Protein AF-A0A094A342-F1 (afdb_monomer)

Foldseek 3Di:
DVVVVVVVVVVVVVCVVCVVCVVVPPDLDPPDDDDPDDDDPDDDPDDDDDDDDDDDDDDDDDDDDDPDPVVLVVLLVVLQVLLSVLVSLQCVVLAPPPPDDDLPPPPPDPPPPDDRPPCNLVSLCCQVPVCVPRVSHPDHDDPLVVLLVRLLVCCVVPLLVQLVVLLPDDDLVSSLVSNLSSLVSSVCVSVVSVVVSQVSQVVVVHGDDPCSSVVNQLSQLVSCQVRHDVSNVVSLLVLLLVLLLLLLQQFDQDVNDTDTHDPVSNVVSLVVLLVSLLSCLSSNNNDDSSVVSNVVSLLVSLLSNLCSPCQPPQAPDDPPDPVVVVVVVVVVVVVVPPDDDDDDDDDDDDPPQPDFPAPDRAFPVLSVQLVSLVPRSVVSVQSSCVSNVHDDDDPVVSNVSSLSSLQSLLVSLLLCVLVLLLPPPRRLSSLSSNLRNCRDPVSLVVSLVSVLVCCVVPPLDPPHDLLSLLSSLLSLLVSVCSNPLQCLSVVSNCVVSLVSLLVDPCNLLQLLQLLLDDPPPDDDDPDPDDPPHNVVNVVVLVVCLLPDDDPPPVPPPVPPVDDDRDPSDDPPGDRDNGDPPVCVSQVSNDDPVVSVVSNCVVVVVVVVVDPDDCPSVVVVVVSVPDDD

Structure (mmCIF, N/CA/C/O backbone):
data_AF-A0A094A342-F1
#
_entry.id   AF-A0A094A342-F1
#
loop_
_atom_site.group_PDB
_atom_site.id
_atom_site.type_symbol
_atom_site.label_atom_id
_atom_site.label_alt_id
_atom_site.label_comp_id
_atom_site.label_asym_id
_atom_site.label_entity_id
_atom_site.label_seq_id
_atom_site.pdbx_PDB_ins_code
_atom_site.Cartn_x
_atom_site.Cartn_y
_atom_site.Cartn_z
_atom_site.occupancy
_atom_site.B_iso_or_equiv
_atom_site.auth_seq_id
_atom_site.auth_comp_id
_atom_site.auth_asym_id
_atom_site.auth_atom_id
_atom_site.pdbx_PDB_model_num
ATOM 1 N N . MET A 1 1 ? 14.352 -15.519 32.636 1.00 35.66 1 MET A N 1
ATOM 2 C CA . MET A 1 1 ? 14.461 -15.028 34.035 1.00 35.66 1 MET A CA 1
ATOM 3 C C . MET A 1 1 ? 14.357 -13.500 34.188 1.00 35.66 1 MET A C 1
ATOM 5 O O . MET A 1 1 ? 13.995 -13.058 35.268 1.00 35.66 1 MET A O 1
ATOM 9 N N . ALA A 1 2 ? 14.570 -12.682 33.144 1.00 31.61 2 ALA A N 1
ATOM 10 C CA . ALA A 1 2 ? 14.474 -11.214 33.239 1.00 31.61 2 ALA A CA 1
ATOM 11 C C . ALA A 1 2 ? 13.034 -10.639 33.323 1.00 31.61 2 ALA A C 1
ATOM 13 O O . ALA A 1 2 ? 12.825 -9.613 33.964 1.00 31.61 2 ALA A O 1
ATOM 14 N N . GLN A 1 3 ? 12.018 -11.310 32.759 1.00 33.44 3 GLN A N 1
ATOM 15 C CA . GLN A 1 3 ? 10.618 -10.834 32.783 1.00 33.44 3 GLN A CA 1
ATOM 16 C C . GLN A 1 3 ? 9.936 -10.918 34.164 1.00 33.44 3 GLN A C 1
ATOM 18 O O . GLN A 1 3 ? 9.044 -10.124 34.460 1.00 33.44 3 GLN A O 1
ATOM 23 N N . VAL A 1 4 ? 10.376 -11.827 35.043 1.00 37.41 4 VAL A N 1
ATOM 24 C CA . VAL A 1 4 ? 9.821 -11.967 36.406 1.00 37.41 4 VAL A CA 1
ATOM 25 C C . VAL A 1 4 ? 10.232 -10.779 37.288 1.00 37.41 4 VAL A C 1
ATOM 27 O O . VAL A 1 4 ? 9.438 -10.296 38.094 1.00 37.41 4 VAL A O 1
ATOM 30 N N . GLY A 1 5 ? 11.438 -10.240 37.072 1.00 33.25 5 GLY A N 1
ATOM 31 C CA . GLY A 1 5 ? 11.944 -9.072 37.796 1.00 33.25 5 GLY A CA 1
ATOM 32 C C . GLY A 1 5 ? 11.208 -7.774 37.454 1.00 33.25 5 GLY A C 1
ATOM 33 O O . GLY A 1 5 ? 10.986 -6.953 38.339 1.00 33.25 5 GLY A O 1
ATOM 34 N N . VAL A 1 6 ? 10.761 -7.601 36.204 1.00 43.88 6 VAL A N 1
ATOM 35 C CA . VAL A 1 6 ? 10.024 -6.396 35.772 1.00 43.88 6 VAL A CA 1
ATOM 36 C C . VAL A 1 6 ? 8.615 -6.362 36.373 1.00 43.88 6 VAL A C 1
ATOM 38 O O . VAL A 1 6 ? 8.212 -5.325 36.896 1.00 43.88 6 VAL A O 1
ATOM 41 N N . LYS A 1 7 ? 7.908 -7.502 36.412 1.00 44.38 7 LYS A N 1
ATOM 42 C CA . LYS A 1 7 ? 6.585 -7.614 37.058 1.00 44.38 7 LYS A CA 1
ATOM 43 C C . LYS A 1 7 ? 6.656 -7.420 38.578 1.00 44.38 7 LYS A C 1
ATOM 45 O O . LYS A 1 7 ? 5.784 -6.776 39.158 1.00 44.38 7 LYS A O 1
ATOM 50 N N . ALA A 1 8 ? 7.712 -7.920 39.227 1.00 40.28 8 ALA A N 1
ATOM 51 C CA . ALA A 1 8 ? 7.942 -7.705 40.658 1.00 40.28 8 ALA A CA 1
ATOM 52 C C . ALA A 1 8 ? 8.258 -6.236 40.978 1.00 40.28 8 ALA A C 1
ATOM 54 O O . ALA A 1 8 ? 7.750 -5.694 41.958 1.00 40.28 8 ALA A O 1
ATOM 55 N N . ARG A 1 9 ? 9.035 -5.567 40.117 1.00 39.66 9 ARG A N 1
ATOM 56 C CA . ARG A 1 9 ? 9.380 -4.150 40.269 1.00 39.66 9 ARG A CA 1
ATOM 57 C C . ARG A 1 9 ? 8.189 -3.235 39.981 1.00 39.66 9 ARG A C 1
ATOM 59 O O . ARG A 1 9 ? 7.995 -2.278 40.714 1.00 39.66 9 ARG A O 1
ATOM 66 N N . GLN A 1 10 ? 7.344 -3.560 38.999 1.00 47.00 10 GLN A N 1
ATOM 67 C CA . GLN A 1 10 ? 6.067 -2.868 38.776 1.00 47.00 10 GLN A CA 1
ATOM 68 C C . GLN A 1 10 ? 5.105 -3.060 39.955 1.00 47.00 10 GLN A C 1
ATOM 70 O O . GLN A 1 10 ? 4.522 -2.079 40.399 1.00 47.00 10 GLN A O 1
ATOM 75 N N . ARG A 1 11 ? 5.007 -4.267 40.536 1.00 44.38 11 ARG A N 1
ATOM 76 C CA . ARG A 1 11 ? 4.251 -4.506 41.783 1.00 44.38 11 ARG A CA 1
ATOM 77 C C . ARG A 1 11 ? 4.815 -3.739 42.981 1.00 44.38 11 ARG A C 1
ATOM 79 O O . ARG A 1 11 ? 4.041 -3.219 43.770 1.00 44.38 11 ARG A O 1
ATOM 86 N N . GLN A 1 12 ? 6.136 -3.625 43.118 1.00 44.34 12 GLN A N 1
ATOM 87 C CA . GLN A 1 12 ? 6.757 -2.845 44.197 1.00 44.34 12 GLN A CA 1
ATOM 88 C C . GLN A 1 12 ? 6.586 -1.337 44.016 1.00 44.34 12 GLN A C 1
ATOM 90 O O . GLN A 1 12 ? 6.333 -0.644 44.994 1.00 44.34 12 GLN A O 1
ATOM 95 N N . VAL A 1 13 ? 6.693 -0.824 42.789 1.00 46.38 13 VAL A N 1
ATOM 96 C CA . VAL A 1 13 ? 6.430 0.592 42.488 1.00 46.38 13 VAL A CA 1
ATOM 97 C C . VAL A 1 13 ? 4.943 0.904 42.682 1.00 46.38 13 VAL A C 1
ATOM 99 O O . VAL A 1 13 ? 4.615 1.928 43.268 1.00 46.38 13 VAL A O 1
ATOM 102 N N . PHE A 1 14 ? 4.049 -0.010 42.294 1.00 45.31 14 PHE A N 1
ATOM 103 C CA . PHE A 1 14 ? 2.616 0.077 42.575 1.00 45.31 14 PHE A CA 1
ATOM 104 C C . PHE A 1 14 ? 2.355 0.112 44.090 1.00 45.31 14 PHE A C 1
ATOM 106 O O . PHE A 1 14 ? 1.786 1.074 44.595 1.00 45.31 14 PHE A O 1
ATOM 113 N N . ASN A 1 15 ? 2.877 -0.846 44.856 1.00 39.66 15 ASN A N 1
ATOM 114 C CA . ASN A 1 15 ? 2.709 -0.856 46.312 1.00 39.66 15 ASN A CA 1
ATOM 115 C C . ASN A 1 15 ? 3.340 0.381 46.979 1.00 39.66 15 ASN A C 1
ATOM 117 O O . ASN A 1 15 ? 2.750 0.940 47.889 1.00 39.66 15 ASN A O 1
ATOM 121 N N . SER A 1 16 ? 4.466 0.893 46.474 1.00 46.84 16 SER A N 1
ATOM 122 C CA . SER A 1 16 ? 5.125 2.104 46.988 1.00 46.84 16 SER A CA 1
ATOM 123 C C . SER A 1 16 ? 4.341 3.397 46.740 1.00 46.84 16 SER A C 1
ATOM 125 O O . SER A 1 16 ? 4.474 4.336 47.528 1.00 46.84 16 SER A O 1
ATOM 127 N N . VAL A 1 17 ? 3.584 3.486 45.645 1.00 43.41 17 VAL A N 1
ATOM 128 C CA . VAL A 1 17 ? 2.759 4.662 45.320 1.00 43.41 17 VAL A CA 1
ATOM 129 C C . VAL A 1 17 ? 1.389 4.566 46.001 1.00 43.41 17 VAL A C 1
ATOM 131 O O . VAL A 1 17 ? 0.841 5.593 46.394 1.00 43.41 17 VAL A O 1
ATOM 134 N N . PHE A 1 18 ? 0.870 3.350 46.218 1.00 43.84 18 PHE A N 1
ATOM 135 C CA . PHE A 1 18 ? -0.488 3.114 46.718 1.00 43.84 18 PHE A CA 1
ATOM 136 C C . PHE A 1 18 ? -0.589 2.669 48.193 1.00 43.84 18 PHE A C 1
ATOM 138 O O . PHE A 1 18 ? -1.663 2.818 48.768 1.00 43.84 18 PHE A O 1
ATOM 145 N N . GLU A 1 19 ? 0.481 2.238 48.881 1.00 37.38 19 GLU A N 1
ATOM 146 C CA . GLU A 1 19 ? 0.427 1.952 50.337 1.00 37.38 19 GLU A CA 1
ATOM 147 C C . GLU A 1 19 ? 0.144 3.205 51.170 1.00 37.38 19 GLU A C 1
ATOM 149 O O . GLU A 1 19 ? -0.502 3.120 52.212 1.00 37.38 19 GLU A O 1
ATOM 154 N N . LYS A 1 20 ? 0.541 4.394 50.696 1.00 31.67 20 LYS A N 1
ATOM 155 C CA . LYS A 1 20 ? 0.174 5.653 51.365 1.00 31.67 20 LYS A CA 1
ATOM 156 C C . LYS A 1 20 ? -1.307 6.020 51.206 1.00 31.67 20 LYS A C 1
ATOM 158 O O . LYS A 1 20 ? -1.786 6.835 51.985 1.00 31.67 20 LYS A O 1
ATOM 163 N N . TYR A 1 21 ? -2.022 5.389 50.271 1.00 34.44 21 TYR A N 1
ATOM 164 C CA . TYR A 1 21 ? -3.467 5.551 50.064 1.00 34.44 21 TYR A CA 1
ATOM 165 C C . TYR A 1 21 ? -4.288 4.346 50.548 1.00 34.44 21 TYR A C 1
ATOM 167 O O . TYR A 1 21 ? -5.497 4.463 50.719 1.00 34.44 21 TYR A O 1
ATOM 175 N N . ALA A 1 22 ? -3.652 3.208 50.849 1.00 30.14 22 ALA A N 1
ATOM 176 C CA . ALA A 1 22 ? -4.314 2.052 51.456 1.00 30.14 22 ALA A CA 1
ATOM 177 C C . ALA A 1 22 ? -4.848 2.351 52.872 1.00 30.14 22 ALA A C 1
ATOM 179 O O . ALA A 1 22 ? -5.797 1.714 53.312 1.00 30.14 22 ALA A O 1
ATOM 180 N N . VAL A 1 23 ? -4.297 3.363 53.556 1.00 31.30 23 VAL A N 1
ATOM 181 C CA . VAL A 1 23 ? -4.794 3.864 54.857 1.00 31.30 23 VAL A CA 1
ATOM 182 C C . VAL A 1 23 ? -5.900 4.928 54.692 1.00 31.30 23 VAL A C 1
ATOM 184 O O . VAL A 1 23 ? -6.504 5.364 55.668 1.00 31.30 23 VAL A O 1
ATOM 187 N N . SER A 1 24 ? -6.209 5.341 53.459 1.00 31.08 24 SER A N 1
ATOM 188 C CA . SER A 1 24 ? -7.290 6.286 53.144 1.00 31.08 24 SER A CA 1
ATOM 189 C C . SER A 1 24 ? -8.323 5.714 52.173 1.00 31.08 24 SER A C 1
ATOM 191 O O . SER A 1 24 ? -9.070 6.472 51.564 1.00 31.08 24 SER A O 1
ATOM 193 N N . VAL A 1 25 ? -8.384 4.390 52.027 1.00 34.50 25 VAL A N 1
ATOM 194 C CA . VAL A 1 25 ? -9.616 3.737 51.587 1.00 34.50 25 VAL A CA 1
ATOM 195 C C . VAL A 1 25 ? -10.590 3.908 52.743 1.00 34.50 25 VAL A C 1
ATOM 197 O O . VAL A 1 25 ? -10.251 3.592 53.883 1.00 34.50 25 VAL A O 1
ATOM 200 N N . SER A 1 26 ? -11.760 4.475 52.472 1.00 39.31 26 SER A N 1
ATOM 201 C CA . SER A 1 26 ? -12.862 4.564 53.421 1.00 39.31 26 SER A CA 1
ATOM 202 C C . SER A 1 26 ? -13.256 3.151 53.862 1.00 39.31 26 SER A C 1
ATOM 204 O O . SER A 1 26 ? -14.105 2.487 53.270 1.00 39.31 26 SER A O 1
ATOM 206 N N . GLU A 1 27 ? -12.591 2.656 54.907 1.00 37.09 27 GLU A N 1
ATOM 207 C CA . GLU A 1 27 ? -13.081 1.540 55.701 1.00 37.09 27 GLU A CA 1
ATOM 208 C C . GLU A 1 27 ? -14.536 1.844 56.102 1.00 37.09 27 GLU A C 1
ATOM 210 O O . GLU A 1 27 ? -14.882 3.006 56.333 1.00 37.09 27 GLU A O 1
ATOM 215 N N . PRO A 1 28 ? -15.411 0.831 56.225 1.00 33.06 28 PRO A N 1
ATOM 216 C CA . PRO A 1 28 ? -16.836 1.010 56.524 1.00 33.06 28 PRO A CA 1
ATOM 217 C C . PRO A 1 28 ? -17.107 1.511 57.956 1.00 33.06 28 PRO A C 1
ATOM 219 O O . PRO A 1 28 ? -18.222 1.396 58.465 1.00 33.06 28 PRO A O 1
ATOM 222 N N . THR A 1 29 ? -16.096 2.056 58.625 1.00 32.38 29 THR A N 1
ATOM 223 C CA . THR A 1 29 ? -16.174 2.558 59.986 1.00 32.38 29 THR A CA 1
ATOM 224 C C . THR A 1 29 ? -16.266 4.082 59.932 1.00 32.38 29 THR A C 1
ATOM 226 O O . THR A 1 29 ? -15.349 4.719 59.406 1.00 32.38 29 THR A O 1
ATOM 229 N N . PRO A 1 30 ? -17.329 4.703 60.476 1.00 33.66 30 PRO A N 1
ATOM 230 C CA . PRO A 1 30 ? -17.403 6.155 60.532 1.00 33.66 30 PRO A CA 1
ATOM 231 C C . PRO A 1 30 ? -16.198 6.666 61.325 1.00 33.66 30 PRO A C 1
ATOM 233 O O . PRO A 1 30 ? -15.872 6.122 62.385 1.00 33.66 30 PRO A O 1
ATOM 236 N N . LYS A 1 31 ? -15.523 7.708 60.826 1.00 35.22 31 LYS A N 1
ATOM 237 C CA . LYS A 1 31 ? -14.519 8.426 61.618 1.00 35.22 31 LYS A CA 1
ATOM 238 C C . LYS A 1 31 ? -15.232 8.996 62.841 1.00 35.22 31 LYS A C 1
ATOM 240 O O . LYS A 1 31 ? -15.957 9.982 62.744 1.00 35.22 31 LYS A O 1
ATOM 245 N N . SER A 1 32 ? -15.066 8.327 63.979 1.00 30.77 32 SER A N 1
ATOM 246 C CA . SER A 1 32 ? -15.631 8.736 65.257 1.00 30.77 32 SER A CA 1
ATOM 247 C C . SER A 1 32 ? -15.307 10.201 65.542 1.00 30.77 32 SER A C 1
ATOM 249 O O . SER A 1 32 ? -14.147 10.615 65.515 1.00 30.77 32 SER A O 1
ATOM 251 N N . THR A 1 33 ? -16.352 10.965 65.856 1.00 34.94 33 THR A N 1
ATOM 252 C CA . THR A 1 33 ? -16.306 12.247 66.571 1.00 34.94 33 THR A CA 1
ATOM 253 C C . THR A 1 33 ? -15.234 12.241 67.672 1.00 34.94 33 THR A C 1
ATOM 255 O O . THR A 1 33 ? -15.059 11.214 68.335 1.00 34.94 33 THR A O 1
ATOM 258 N N . PRO A 1 34 ? -14.531 13.362 67.923 1.00 32.12 34 PRO A N 1
ATOM 259 C CA . PRO A 1 34 ? -13.477 13.401 68.929 1.00 32.12 34 PRO A CA 1
ATOM 260 C C . PRO A 1 34 ? -14.038 13.075 70.323 1.00 32.12 34 PRO A C 1
ATOM 262 O O . PRO A 1 34 ? -15.089 13.576 70.719 1.00 32.12 34 PRO A O 1
ATOM 265 N N . ASN A 1 35 ? -13.315 12.222 71.056 1.00 33.03 35 ASN A N 1
ATOM 266 C CA . ASN A 1 35 ? -13.619 11.768 72.415 1.00 33.03 35 ASN A CA 1
ATOM 267 C C . ASN A 1 35 ? -13.904 12.939 73.376 1.00 33.03 35 ASN A C 1
ATOM 269 O O . ASN A 1 35 ? -12.981 13.537 73.929 1.00 33.03 35 ASN A O 1
ATOM 273 N N . THR A 1 36 ? -15.173 13.191 73.685 1.00 35.44 36 THR A N 1
ATOM 274 C CA . THR A 1 36 ? -15.558 13.717 75.000 1.00 35.44 36 THR A CA 1
ATOM 275 C C . THR A 1 36 ? -15.934 12.526 75.870 1.00 35.44 36 THR A C 1
ATOM 277 O O . THR A 1 36 ? -16.893 11.820 75.567 1.00 35.44 36 THR A O 1
ATOM 280 N N . GLY A 1 37 ? -15.120 12.260 76.894 1.00 36.31 37 GLY A N 1
ATOM 281 C CA . GLY A 1 37 ? -15.169 11.050 77.713 1.00 36.31 37 GLY A CA 1
ATOM 282 C C . GLY A 1 37 ? -16.551 10.705 78.278 1.00 36.31 37 GLY A C 1
ATOM 283 O O . GLY A 1 37 ? -17.340 11.575 78.644 1.00 36.31 37 GLY A O 1
ATOM 284 N N . PHE A 1 38 ? -16.815 9.403 78.367 1.00 36.44 38 PHE A N 1
ATOM 285 C CA . PHE A 1 38 ? -17.999 8.841 79.008 1.00 36.44 38 PHE A CA 1
ATOM 286 C C . PHE A 1 38 ? -18.068 9.247 80.489 1.00 36.44 38 PHE A C 1
ATOM 288 O O . PHE A 1 38 ? -17.087 9.124 81.223 1.00 36.44 38 PHE A O 1
ATOM 295 N N . THR A 1 39 ? -19.241 9.686 80.947 1.00 40.91 39 THR A N 1
ATOM 296 C CA . THR A 1 39 ? -19.553 9.786 82.380 1.00 40.91 39 THR A CA 1
ATOM 297 C C . THR A 1 39 ? -19.992 8.417 82.909 1.00 40.91 39 THR A C 1
ATOM 299 O O . THR A 1 39 ? -20.689 7.667 82.227 1.00 40.91 39 THR A O 1
ATOM 302 N N . ALA A 1 40 ? -19.533 8.063 84.112 1.00 43.34 40 ALA A N 1
ATOM 303 C CA . ALA A 1 40 ? -19.798 6.773 84.750 1.00 43.34 40 ALA A CA 1
ATOM 304 C C . ALA A 1 40 ? -21.274 6.620 85.202 1.00 43.34 40 ALA A C 1
ATOM 306 O O . ALA A 1 40 ? -21.961 7.626 85.403 1.00 43.34 40 ALA A O 1
ATOM 307 N N . PRO A 1 41 ? -21.779 5.383 85.396 1.00 38.56 41 PRO A N 1
ATOM 308 C CA . PRO A 1 41 ? -23.196 5.128 85.660 1.00 38.56 41 PRO A CA 1
ATOM 309 C C . PRO A 1 41 ? -23.645 5.696 87.015 1.00 38.56 41 PRO A C 1
ATOM 311 O O . PRO A 1 41 ? -23.060 5.366 88.045 1.00 38.56 41 PRO A O 1
ATOM 314 N N . GLY A 1 42 ? -24.712 6.506 87.019 1.00 49.06 42 GLY A N 1
ATOM 315 C CA . GLY A 1 42 ? -25.400 6.951 88.243 1.00 49.06 42 GLY A CA 1
ATOM 316 C C . GLY A 1 42 ? -25.512 8.465 88.476 1.00 49.06 42 GLY A C 1
ATOM 317 O O . GLY A 1 42 ? -26.052 8.864 89.504 1.00 49.06 42 GLY A O 1
ATOM 318 N N . GLN A 1 43 ? -25.057 9.322 87.558 1.00 42.84 43 GLN A N 1
ATOM 319 C CA . GLN A 1 43 ? -25.285 10.775 87.636 1.00 42.84 43 GLN A CA 1
ATOM 320 C C . GLN A 1 43 ? -26.441 11.213 86.713 1.00 42.84 43 GLN A C 1
ATOM 322 O O . GLN A 1 43 ? -26.490 10.776 85.562 1.00 42.84 43 GLN A O 1
ATOM 327 N N . PRO A 1 44 ? -27.374 12.069 87.175 1.00 44.66 44 PRO A N 1
ATOM 328 C CA . PRO A 1 44 ? -28.441 12.592 86.331 1.00 44.66 44 PRO A CA 1
ATOM 329 C C . PRO A 1 44 ? -27.906 13.647 85.355 1.00 44.66 44 PRO A C 1
ATOM 331 O O . PRO A 1 44 ? -27.081 14.495 85.696 1.00 44.66 44 PRO A O 1
ATOM 334 N N . PHE A 1 45 ? -28.409 13.594 84.124 1.00 34.47 45 PHE A N 1
ATOM 335 C CA . PHE A 1 45 ? -28.028 14.489 83.039 1.00 34.47 45 PHE A CA 1
ATOM 336 C C . PHE A 1 45 ? -28.616 15.892 83.275 1.00 34.47 45 PHE A C 1
ATOM 338 O O . PHE A 1 45 ? -29.831 16.052 83.321 1.00 34.47 45 PHE A O 1
ATOM 345 N N . GLY A 1 46 ? -27.749 16.899 83.425 1.00 44.78 46 GLY A N 1
ATOM 346 C CA . GLY A 1 46 ? -28.060 18.322 83.234 1.00 44.78 46 GLY A CA 1
ATOM 347 C C . GLY A 1 46 ? -29.263 18.887 83.999 1.00 44.78 46 GLY A C 1
ATOM 348 O O . GLY A 1 46 ? -30.320 19.115 83.419 1.00 44.78 46 GLY A O 1
ATOM 349 N N . GLY A 1 47 ? -29.069 19.246 85.269 1.00 31.66 47 GLY A N 1
ATOM 350 C CA . GLY A 1 47 ? -30.000 20.111 85.992 1.00 31.66 47 GLY A CA 1
ATOM 351 C C . GLY A 1 47 ? -29.314 20.860 87.129 1.00 31.66 47 GLY A C 1
ATOM 352 O O . GLY A 1 47 ? -29.086 20.287 88.186 1.00 31.66 47 GLY A O 1
ATOM 353 N N . PHE A 1 48 ? -29.028 22.151 86.945 1.00 32.53 48 PHE A N 1
ATOM 354 C CA . PHE A 1 48 ? -28.742 23.055 88.063 1.00 32.53 48 PHE A CA 1
ATOM 355 C C . PHE A 1 48 ? -29.967 23.946 88.300 1.00 32.53 48 PHE A C 1
ATOM 357 O O . PHE A 1 48 ? -30.212 24.899 87.564 1.00 32.53 48 PHE A O 1
ATOM 364 N N . ARG A 1 49 ? -30.753 23.619 89.336 1.00 32.12 49 ARG A N 1
ATOM 365 C CA . ARG A 1 49 ? -31.735 24.522 89.961 1.00 32.12 49 ARG A CA 1
ATOM 366 C C . ARG A 1 49 ? -31.063 25.163 91.178 1.00 32.12 49 ARG A C 1
ATOM 368 O O . ARG A 1 49 ? -30.494 24.455 92.002 1.00 32.12 49 ARG A O 1
ATOM 375 N N . GLY A 1 50 ? -31.094 26.492 91.242 1.00 35.59 50 GLY A N 1
ATOM 376 C CA . GLY A 1 50 ? -30.350 27.292 92.217 1.00 35.59 50 GLY A CA 1
ATOM 377 C C . GLY A 1 50 ? -31.009 27.476 93.585 1.00 35.59 50 GLY A C 1
ATOM 378 O O . GLY A 1 50 ? -32.183 27.169 93.768 1.00 35.59 50 GLY A O 1
ATOM 379 N N . VAL A 1 51 ? -30.224 28.050 94.504 1.00 30.00 51 VAL A N 1
ATOM 380 C CA . VAL A 1 51 ? -30.590 28.749 95.757 1.00 30.00 51 VAL A CA 1
ATOM 381 C C . VAL A 1 51 ? -29.367 29.631 96.102 1.00 30.00 51 VAL A C 1
ATOM 383 O O . VAL A 1 51 ? -28.256 29.133 95.990 1.00 30.00 51 VAL A O 1
ATOM 386 N N . GLY A 1 52 ? -29.389 30.905 96.502 1.00 27.52 52 GLY A N 1
ATOM 387 C CA . GLY A 1 52 ? -30.411 31.924 96.712 1.00 27.52 52 GLY A CA 1
ATOM 388 C C . GLY A 1 52 ? -29.742 33.177 97.327 1.00 27.52 52 GLY A C 1
ATOM 389 O O . GLY A 1 52 ? -28.804 33.045 98.104 1.00 27.52 52 GLY A O 1
ATOM 390 N N . ASN A 1 53 ? -30.280 34.361 96.998 1.00 28.78 53 ASN A N 1
ATOM 391 C CA . ASN A 1 53 ? -30.328 35.606 97.793 1.00 28.78 53 ASN A CA 1
ATOM 392 C C . ASN A 1 53 ? -29.043 36.399 98.166 1.00 28.78 53 ASN A C 1
ATOM 394 O O . ASN A 1 53 ? -28.377 36.061 99.134 1.00 28.78 53 ASN A O 1
ATOM 398 N N . GLN A 1 54 ? -28.832 37.581 97.546 1.00 30.06 54 GLN A N 1
ATOM 399 C CA . GLN A 1 54 ? -29.090 38.929 98.131 1.00 30.06 54 GLN A CA 1
ATOM 400 C C . GLN A 1 54 ? -28.453 40.094 97.321 1.00 30.06 54 GLN A C 1
ATOM 402 O O . GLN A 1 54 ? -27.251 40.139 97.122 1.00 30.06 54 GLN A O 1
ATOM 407 N N . HIS A 1 55 ? -29.315 41.040 96.916 1.00 27.00 55 HIS A N 1
ATOM 408 C CA . HIS A 1 55 ? -29.187 42.512 96.874 1.00 27.00 55 HIS A CA 1
ATOM 409 C C . HIS A 1 55 ? -27.964 43.290 96.296 1.00 27.00 55 HIS A C 1
ATOM 411 O O . HIS A 1 55 ? -26.830 43.149 96.727 1.00 27.00 55 HIS A O 1
ATOM 417 N N . LEU A 1 56 ? -28.358 44.318 95.513 1.00 27.73 56 LEU A N 1
ATOM 418 C CA . LEU A 1 56 ? -27.775 45.652 95.222 1.00 27.73 56 LEU A CA 1
ATOM 419 C C . LEU A 1 56 ? -26.983 45.903 93.909 1.00 27.73 56 LEU A C 1
ATOM 421 O O . LEU A 1 56 ? -25.889 45.401 93.704 1.00 27.73 56 LEU A O 1
ATOM 425 N N . ALA A 1 57 ? -27.611 46.763 93.082 1.00 29.88 57 ALA A N 1
ATOM 426 C CA . ALA A 1 57 ? -27.159 47.761 92.086 1.00 29.88 57 ALA A CA 1
ATOM 427 C C . ALA A 1 57 ? -25.644 47.877 91.771 1.00 29.88 57 ALA A C 1
ATOM 429 O O . ALA A 1 57 ? -24.831 47.850 92.679 1.00 29.88 57 ALA A O 1
ATOM 430 N N . THR A 1 58 ? -25.180 48.103 90.533 1.00 30.36 58 THR A N 1
ATOM 431 C CA . THR A 1 58 ? -25.441 49.254 89.633 1.00 30.36 58 THR A CA 1
ATOM 432 C C . THR A 1 58 ? -24.780 49.032 88.250 1.00 30.36 58 THR A C 1
ATOM 434 O O . THR A 1 58 ? -23.766 48.355 88.176 1.00 30.36 58 THR A O 1
ATOM 437 N N . ARG A 1 59 ? -25.314 49.707 87.205 1.00 32.50 59 ARG A N 1
ATOM 438 C CA . ARG A 1 59 ? -24.676 50.154 85.927 1.00 32.50 59 ARG A CA 1
ATOM 439 C C . ARG A 1 59 ? -23.890 49.096 85.119 1.00 32.50 59 ARG A C 1
ATOM 441 O O . ARG A 1 59 ? -22.816 48.682 85.512 1.00 32.50 59 ARG A O 1
ATOM 448 N N . GLY A 1 60 ? -24.339 48.646 83.950 1.00 40.62 60 GLY A N 1
ATOM 449 C CA . GLY A 1 60 ? -24.673 49.451 82.773 1.00 40.62 60 GLY A CA 1
ATOM 450 C C . GLY A 1 60 ? -23.464 49.501 81.833 1.00 40.62 60 GLY A C 1
ATOM 451 O O . GLY A 1 60 ? -22.526 50.224 82.144 1.00 40.62 60 GLY A O 1
ATOM 452 N N . LEU A 1 61 ? -23.497 48.719 80.747 1.00 33.75 61 LEU A N 1
ATOM 453 C CA . LEU A 1 61 ? -22.941 48.998 79.411 1.00 33.75 61 LEU A CA 1
ATOM 454 C C . LEU A 1 61 ? -23.245 47.803 78.486 1.00 33.75 61 LEU A C 1
ATOM 456 O O . LEU A 1 61 ? -23.137 46.647 78.895 1.00 33.75 61 LEU A O 1
ATOM 460 N N . ASP A 1 62 ? -23.681 48.125 77.272 1.00 46.12 62 ASP A N 1
ATOM 461 C CA . ASP A 1 62 ? -24.185 47.226 76.237 1.00 46.12 62 ASP A CA 1
ATOM 462 C C . ASP A 1 62 ? -23.230 46.076 75.884 1.00 46.12 62 ASP A C 1
ATOM 464 O O . ASP A 1 62 ? -22.062 46.288 75.559 1.00 46.12 62 ASP A O 1
ATOM 468 N N . TYR A 1 63 ? -23.766 44.854 75.861 1.00 37.69 63 TYR A N 1
ATOM 469 C CA . TYR A 1 63 ? -23.179 43.732 75.135 1.00 37.69 63 TYR A CA 1
ATOM 470 C C . TYR A 1 63 ? -24.294 43.017 74.368 1.00 37.69 63 TYR A C 1
ATOM 472 O O . TYR A 1 63 ? -25.101 42.281 74.938 1.00 37.69 63 TYR A O 1
ATOM 480 N N . GLN A 1 64 ? -24.358 43.270 73.062 1.00 40.16 64 GLN A N 1
ATOM 481 C CA . GLN A 1 64 ? -25.100 42.436 72.120 1.00 40.16 64 GLN A CA 1
ATOM 482 C C . GLN A 1 64 ? -24.423 41.054 72.067 1.00 40.16 64 GLN A C 1
ATOM 484 O O . GLN A 1 64 ? -23.214 40.989 71.835 1.00 40.16 64 GLN A O 1
ATOM 489 N N . PRO A 1 65 ? -25.144 39.939 72.278 1.00 40.25 65 PRO A N 1
ATOM 490 C CA . PRO A 1 65 ? -24.576 38.616 72.059 1.00 40.25 65 PRO A CA 1
ATOM 491 C C . PRO A 1 65 ? -24.407 38.375 70.547 1.00 40.25 65 PRO A C 1
ATOM 493 O O . PRO A 1 65 ? -25.296 38.743 69.778 1.00 40.25 65 PRO A O 1
ATOM 496 N N . PRO A 1 66 ? -23.316 37.736 70.087 1.00 41.97 66 PRO A N 1
ATOM 497 C CA . PRO A 1 66 ? -23.217 37.278 68.709 1.00 41.97 66 PRO A CA 1
ATOM 498 C C . PRO A 1 66 ? -24.122 36.050 68.538 1.00 41.97 66 PRO A C 1
ATOM 500 O O . PRO A 1 66 ? -23.779 34.934 68.927 1.00 41.97 66 PRO A O 1
ATOM 503 N N . SER A 1 67 ? -25.312 36.255 67.988 1.00 52.00 67 SER A N 1
ATOM 504 C CA . SER A 1 67 ? -26.138 35.201 67.399 1.00 52.00 67 SER A CA 1
ATOM 505 C C . SER A 1 67 ? -25.633 34.924 65.981 1.00 52.00 67 SER A C 1
ATOM 507 O O . SER A 1 67 ? -25.637 35.851 65.182 1.00 52.00 67 SER A O 1
ATOM 509 N N . ASP A 1 68 ? -25.109 33.709 65.725 1.00 47.66 68 ASP A N 1
ATOM 510 C CA . ASP A 1 68 ? -25.390 32.882 64.518 1.00 47.66 68 ASP A CA 1
ATOM 511 C C . ASP A 1 68 ? -24.408 31.704 64.293 1.00 47.66 68 ASP A C 1
ATOM 513 O O . ASP A 1 68 ? -24.776 30.698 63.690 1.00 47.66 68 ASP A O 1
ATOM 517 N N . THR A 1 69 ? -23.208 31.695 64.883 1.00 49.28 69 THR A N 1
ATOM 518 C CA . THR A 1 69 ? -22.172 30.673 64.569 1.00 49.28 69 THR A CA 1
ATOM 519 C C . THR A 1 69 ? -22.473 29.240 65.038 1.00 49.28 69 THR A C 1
ATOM 521 O O . THR A 1 69 ? -21.965 28.266 64.473 1.00 49.28 69 THR A O 1
ATOM 524 N N . ARG A 1 70 ? -23.308 29.068 66.071 1.00 49.88 70 ARG A N 1
ATOM 525 C CA . ARG A 1 70 ? -23.624 27.742 66.641 1.00 49.88 70 ARG A CA 1
ATOM 526 C C . ARG A 1 70 ? -24.636 26.948 65.808 1.00 49.88 70 ARG A C 1
ATOM 528 O O . ARG A 1 70 ? -24.618 25.722 65.870 1.00 49.88 70 ARG A O 1
ATOM 535 N N . SER A 1 71 ? -25.502 27.627 65.050 1.00 55.62 71 SER A N 1
ATOM 536 C CA . SER A 1 71 ? -26.541 26.966 64.248 1.00 55.62 71 SER A CA 1
ATOM 537 C C . SER A 1 71 ? -25.987 26.439 62.922 1.00 55.62 71 SER A C 1
ATOM 539 O O . SER A 1 71 ? -26.283 25.303 62.554 1.00 55.62 71 SER A O 1
ATOM 541 N N . ASP A 1 72 ? -25.083 27.189 62.286 1.00 55.56 72 ASP A N 1
ATOM 542 C CA . ASP A 1 72 ? -24.439 26.780 61.034 1.00 55.56 72 ASP A CA 1
ATOM 543 C C . ASP A 1 72 ? -23.468 25.619 61.248 1.00 55.56 72 ASP A C 1
ATOM 545 O O . ASP A 1 72 ? -23.498 24.644 60.502 1.00 55.56 72 ASP A O 1
ATOM 549 N N . SER A 1 73 ? -22.696 25.634 62.341 1.00 61.94 73 SER A N 1
ATOM 550 C CA . SER A 1 73 ? -21.822 24.505 62.705 1.00 61.94 73 SER A CA 1
ATOM 551 C C . SER A 1 73 ? -22.614 23.204 62.901 1.00 61.94 73 SER A C 1
ATOM 553 O O . SER A 1 73 ? -22.166 22.131 62.505 1.00 61.94 73 SER A O 1
ATOM 555 N N . SER A 1 74 ? -23.815 23.289 63.484 1.00 70.38 74 SER A N 1
ATOM 556 C CA . SER A 1 74 ? -24.690 22.126 63.671 1.00 70.38 74 SER A CA 1
ATOM 557 C C . SER A 1 74 ? -25.293 21.627 62.356 1.00 70.38 74 SER A C 1
ATOM 559 O O . SER A 1 74 ? -25.535 20.429 62.234 1.00 70.38 74 SER A O 1
ATOM 561 N N . ARG A 1 75 ? -25.544 22.520 61.391 1.00 72.12 75 ARG A N 1
ATOM 562 C CA . ARG A 1 75 ? -26.066 22.176 60.059 1.00 72.12 75 ARG A CA 1
ATOM 563 C C . ARG A 1 75 ? -24.996 21.524 59.187 1.00 72.12 75 ARG A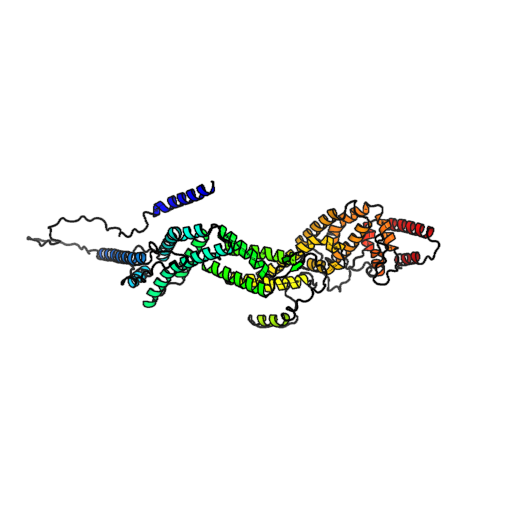 C 1
ATOM 565 O O . ARG A 1 75 ? -25.267 20.476 58.618 1.00 72.12 75 ARG A O 1
ATOM 572 N N . HIS A 1 76 ? -23.768 22.048 59.197 1.00 77.19 76 HIS A N 1
ATOM 573 C CA . HIS A 1 76 ? -22.618 21.422 58.532 1.00 77.19 76 HIS A CA 1
ATOM 574 C C . HIS A 1 76 ? -22.375 19.984 59.017 1.00 77.19 76 HIS A C 1
ATOM 576 O O . HIS A 1 76 ? -22.175 19.080 58.210 1.00 77.19 76 HIS A O 1
ATOM 582 N N . VAL A 1 77 ? -22.439 19.745 60.333 1.00 77.06 77 VAL A N 1
ATOM 583 C CA . VAL A 1 77 ? -22.272 18.394 60.901 1.00 77.06 77 VAL A CA 1
ATOM 584 C C . VAL A 1 77 ? -23.430 17.475 60.509 1.00 77.06 77 VAL A C 1
ATOM 586 O O . VAL A 1 77 ? -23.204 16.317 60.168 1.00 77.06 77 VAL A O 1
ATOM 589 N N . GLN A 1 78 ? -24.668 17.971 60.541 1.00 81.38 78 GLN A N 1
ATOM 590 C CA . GLN A 1 78 ? -25.843 17.163 60.221 1.00 81.38 78 GLN A CA 1
ATOM 591 C C . GLN A 1 78 ? -25.894 16.768 58.738 1.00 81.38 78 GLN A C 1
ATOM 593 O O . GLN A 1 78 ? -26.196 15.611 58.427 1.00 81.38 78 GLN A O 1
ATOM 598 N N . ASP A 1 79 ? -25.578 17.699 57.839 1.00 81.81 79 ASP A N 1
ATOM 599 C CA . ASP A 1 79 ? -25.547 17.452 56.398 1.00 81.81 79 ASP A CA 1
ATOM 600 C C . ASP A 1 79 ? -24.407 16.495 56.038 1.00 81.81 79 ASP A C 1
ATOM 602 O O . ASP A 1 79 ? -24.635 15.542 55.294 1.00 81.81 79 ASP A O 1
ATOM 606 N N . GLN A 1 80 ? -23.226 16.650 56.652 1.00 84.12 80 GLN A N 1
ATOM 607 C CA . GLN A 1 80 ? -22.106 15.724 56.458 1.00 84.12 80 GLN A CA 1
ATOM 608 C C . GLN A 1 80 ? -22.438 14.306 56.946 1.00 84.12 80 GLN A C 1
ATOM 610 O O . GLN A 1 80 ? -22.229 13.346 56.216 1.00 84.12 80 GLN A O 1
ATOM 61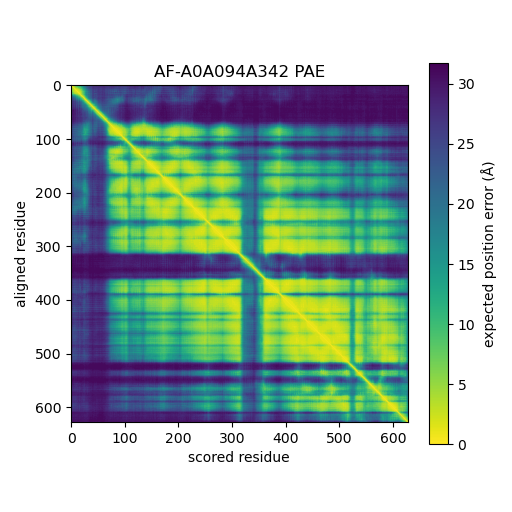5 N N . VAL A 1 81 ? -23.031 14.149 58.136 1.00 85.25 81 VAL A N 1
ATOM 616 C CA . VAL A 1 81 ? -23.433 12.825 58.657 1.00 85.25 81 VAL A CA 1
ATOM 617 C C . VAL A 1 81 ? -24.506 12.175 57.774 1.00 85.25 81 VAL A C 1
ATOM 619 O O . VAL A 1 81 ? -24.534 10.952 57.607 1.00 85.25 81 VAL A O 1
ATOM 622 N N . THR A 1 82 ? -25.407 12.981 57.209 1.00 84.88 82 THR A N 1
ATOM 623 C CA . THR A 1 82 ? -26.447 12.500 56.290 1.00 84.88 82 THR A CA 1
ATOM 624 C C . THR A 1 82 ? -25.843 12.068 54.954 1.00 84.88 82 THR A C 1
ATOM 626 O O . THR A 1 82 ? -26.235 11.019 54.430 1.00 84.88 82 THR A O 1
ATOM 629 N N . TRP A 1 83 ? -24.856 12.811 54.446 1.00 87.62 83 TRP A N 1
ATOM 630 C CA . TRP A 1 83 ? -24.088 12.441 53.261 1.00 87.62 83 TRP A CA 1
ATOM 631 C C . TRP A 1 83 ? -23.287 11.154 53.494 1.00 87.62 83 TRP A C 1
ATOM 633 O O . TRP A 1 83 ? -23.485 10.197 52.754 1.00 87.62 83 TRP A O 1
ATOM 643 N N . ASP A 1 84 ? -22.505 11.056 54.576 1.00 85.56 84 ASP A N 1
ATOM 644 C CA . ASP A 1 84 ? -21.685 9.876 54.906 1.00 85.56 84 ASP A CA 1
ATOM 645 C C . ASP A 1 84 ? -22.548 8.605 55.018 1.00 85.56 84 ASP A C 1
ATOM 647 O O . ASP A 1 84 ? -22.222 7.542 54.487 1.00 85.56 84 ASP A O 1
ATOM 651 N N . ARG A 1 85 ? -23.716 8.704 55.669 1.00 86.69 85 ARG A N 1
ATOM 652 C CA . ARG A 1 85 ? -24.660 7.582 55.773 1.00 86.69 85 ARG A CA 1
ATOM 653 C C . ARG A 1 85 ? -25.220 7.177 54.410 1.00 86.69 85 ARG A C 1
ATOM 655 O O . ARG A 1 85 ? -25.400 5.984 54.160 1.00 86.69 85 ARG A O 1
ATOM 662 N N . SER A 1 86 ? -25.535 8.151 53.563 1.00 86.25 86 SER A N 1
ATOM 663 C CA . SER A 1 86 ? -26.058 7.911 52.216 1.00 86.25 86 SER A CA 1
ATOM 664 C C . SER A 1 86 ? -24.988 7.292 51.317 1.00 86.25 86 SER A C 1
ATOM 666 O O . SER A 1 86 ? -25.257 6.289 50.658 1.00 86.25 86 SER A O 1
ATOM 668 N N . TRP A 1 87 ? -23.754 7.789 51.405 1.00 86.56 87 TRP A N 1
ATOM 669 C CA . TRP A 1 87 ? -22.570 7.229 50.767 1.00 86.56 87 TRP A CA 1
ATOM 670 C C . TRP A 1 87 ? -22.357 5.765 51.156 1.00 86.56 87 TRP A C 1
ATOM 672 O O . TRP A 1 87 ? -22.236 4.914 50.280 1.00 86.56 87 TRP A O 1
ATOM 682 N N . HIS A 1 88 ? -22.423 5.418 52.445 1.00 86.50 88 HIS A N 1
ATOM 683 C CA . HIS A 1 88 ? -22.301 4.026 52.898 1.00 86.50 88 HIS A CA 1
ATOM 684 C C . HIS A 1 88 ? -23.400 3.102 52.352 1.00 86.50 88 HIS A C 1
ATOM 686 O O . HIS A 1 88 ? -23.122 1.967 51.959 1.00 86.50 88 HIS A O 1
ATOM 692 N N . VAL A 1 89 ? -24.657 3.556 52.315 1.00 86.06 89 VAL A N 1
ATOM 693 C CA . VAL A 1 89 ? -25.770 2.754 51.770 1.00 86.06 89 VAL A CA 1
ATOM 694 C C . VAL A 1 89 ? -25.588 2.517 50.269 1.00 86.06 89 VAL A C 1
ATOM 696 O O . VAL A 1 89 ? -25.847 1.416 49.790 1.00 86.06 89 VAL A O 1
ATOM 699 N N . VAL A 1 90 ? -25.122 3.527 49.535 1.00 85.25 90 VAL A N 1
ATOM 700 C CA . VAL A 1 90 ? -24.899 3.445 48.086 1.00 85.25 90 VAL A CA 1
ATOM 701 C C . VAL A 1 90 ? -23.689 2.565 47.760 1.00 85.25 90 VAL A C 1
ATOM 703 O O . VAL A 1 90 ? -23.800 1.638 46.961 1.00 85.25 90 VAL A O 1
ATOM 706 N N . THR A 1 91 ? -22.555 2.796 48.418 1.00 86.88 91 THR A N 1
ATOM 707 C CA . THR A 1 91 ? -21.300 2.064 48.179 1.00 86.88 91 THR A CA 1
ATOM 708 C C . THR A 1 91 ? -21.367 0.603 48.617 1.00 86.88 91 THR A C 1
ATOM 710 O O . THR A 1 91 ? -20.862 -0.268 47.914 1.00 86.88 91 THR A O 1
ATOM 713 N N . SER A 1 92 ? -22.036 0.288 49.731 1.00 85.56 92 SER A N 1
ATOM 714 C CA . SER A 1 92 ? -22.228 -1.112 50.148 1.00 85.56 92 SER A CA 1
ATOM 715 C C . SER A 1 92 ? -23.075 -1.912 49.157 1.00 85.56 92 SER A C 1
ATOM 717 O O . SER A 1 92 ? -22.819 -3.098 48.963 1.00 85.56 92 SER A O 1
ATOM 719 N N . TRP A 1 93 ? -24.043 -1.264 48.506 1.00 83.81 93 TRP A N 1
ATOM 720 C CA . TRP A 1 93 ? -24.899 -1.885 47.501 1.00 83.81 93 TRP A CA 1
ATOM 721 C C . TRP A 1 93 ? -24.213 -2.048 46.137 1.00 83.81 93 TRP A C 1
ATOM 723 O O . TRP A 1 93 ? -24.350 -3.079 45.484 1.00 83.81 93 TRP A O 1
ATOM 733 N N . LEU A 1 94 ? -23.446 -1.039 45.716 1.00 83.38 94 LEU A N 1
ATOM 734 C CA . LEU A 1 94 ? -22.764 -1.013 44.416 1.00 83.38 94 LEU A CA 1
ATOM 735 C C . LEU A 1 94 ? -21.401 -1.730 44.410 1.00 83.38 94 LEU A C 1
ATOM 737 O O . LEU A 1 94 ? -20.770 -1.836 43.361 1.00 83.38 94 LEU A O 1
ATOM 741 N N . SER A 1 95 ? -20.926 -2.210 45.560 1.00 84.25 95 SER A N 1
ATOM 742 C CA . SER A 1 95 ? -19.634 -2.890 45.684 1.00 84.25 95 SER A CA 1
ATOM 743 C C . SER A 1 95 ? -19.603 -4.244 44.967 1.00 84.25 95 SER A C 1
ATOM 745 O O . SER A 1 95 ? -20.486 -5.082 45.135 1.00 84.25 95 SER A O 1
ATOM 747 N N . PHE A 1 96 ? -18.514 -4.502 44.238 1.00 79.31 96 PHE A N 1
ATOM 748 C CA . PHE A 1 96 ? -18.267 -5.770 43.537 1.00 79.31 96 PHE A CA 1
ATOM 749 C C . PHE A 1 96 ? -17.561 -6.828 44.406 1.00 79.31 96 PHE A C 1
ATOM 751 O O . PHE A 1 96 ? -17.165 -7.879 43.909 1.00 79.31 96 PHE A O 1
ATOM 758 N N . GLN A 1 97 ? -17.324 -6.570 45.699 1.00 66.81 97 GLN A N 1
ATOM 759 C CA . GLN A 1 97 ? -16.386 -7.373 46.498 1.00 66.81 97 GLN A CA 1
ATOM 760 C C . GLN A 1 97 ? -16.764 -8.854 46.673 1.00 66.81 97 GLN A C 1
ATOM 762 O O . GLN A 1 97 ? -15.852 -9.647 46.905 1.00 66.81 97 GLN A O 1
ATOM 767 N N . ASN A 1 98 ? -18.035 -9.232 46.509 1.00 64.56 98 ASN A N 1
ATOM 768 C CA . ASN A 1 98 ? -18.521 -10.610 46.670 1.00 64.56 98 ASN A CA 1
ATOM 769 C C . ASN A 1 98 ? -19.331 -11.123 45.463 1.00 64.56 98 ASN A C 1
ATOM 771 O O . ASN A 1 98 ? -20.026 -12.127 45.590 1.00 64.56 98 ASN A O 1
ATOM 775 N N . GLU A 1 99 ? -19.272 -10.445 44.314 1.00 68.44 99 GLU A N 1
ATOM 776 C CA . GLU A 1 99 ? -19.972 -10.888 43.101 1.00 68.44 99 GLU A CA 1
ATOM 777 C C . GLU A 1 99 ? -19.249 -12.110 42.498 1.00 68.44 99 GLU A C 1
ATOM 779 O O . GLU A 1 99 ? -18.064 -12.017 42.154 1.00 68.44 99 GLU A O 1
ATOM 784 N N . PRO A 1 100 ? -19.906 -13.281 42.388 1.00 72.56 100 PRO A N 1
ATOM 785 C CA . PRO A 1 100 ? -19.302 -14.439 41.751 1.00 72.56 100 PRO A CA 1
ATOM 786 C C . PRO A 1 100 ? -19.180 -14.198 40.241 1.00 72.56 100 PRO A C 1
ATOM 788 O O . PRO A 1 100 ? -20.161 -13.919 39.559 1.00 72.56 100 PRO A O 1
ATOM 791 N N . PHE A 1 101 ? -17.971 -14.350 39.700 1.00 78.12 101 PHE A N 1
ATOM 792 C CA . PHE A 1 101 ? -17.716 -14.215 38.266 1.00 78.12 101 PHE A CA 1
ATOM 793 C C . PHE A 1 101 ? -17.473 -15.584 37.626 1.00 78.12 101 PHE A C 1
ATOM 795 O O . PHE A 1 101 ? -16.518 -16.280 37.977 1.00 78.12 101 PHE A O 1
ATOM 802 N N . SER A 1 102 ? -18.324 -15.948 36.665 1.00 77.69 102 SER A N 1
ATOM 803 C CA . SER A 1 102 ? -18.182 -17.150 35.841 1.00 77.69 102 SER A CA 1
ATOM 804 C C . SER A 1 102 ? -18.322 -16.772 34.363 1.00 77.69 102 SER A C 1
ATOM 806 O O . SER A 1 102 ? -19.420 -16.409 33.937 1.00 77.69 102 SER A O 1
ATOM 808 N N . PRO A 1 103 ? -17.240 -16.834 33.568 1.00 70.50 103 PRO A N 1
ATOM 809 C CA . PRO A 1 103 ? -17.273 -16.409 32.168 1.00 70.50 103 PRO A CA 1
ATOM 810 C C . PRO A 1 103 ? -18.014 -17.377 31.229 1.00 70.50 103 PRO A C 1
ATOM 812 O O . PRO A 1 103 ? -18.365 -16.985 30.122 1.00 70.50 103 PRO A O 1
ATOM 815 N N . TYR A 1 104 ? -18.285 -18.618 31.655 1.00 70.25 104 TYR A N 1
ATOM 816 C CA . TYR A 1 104 ? -18.867 -19.674 30.806 1.00 70.25 104 TYR A CA 1
ATOM 817 C C . TYR A 1 104 ? -20.268 -20.125 31.239 1.00 70.25 104 TYR A C 1
ATOM 819 O O . TYR A 1 104 ? -20.696 -21.228 30.906 1.00 70.25 104 TYR A O 1
ATOM 827 N N . GLY A 1 105 ? -20.990 -19.296 32.000 1.00 57.50 105 GLY A N 1
ATOM 828 C CA . GLY A 1 105 ? -22.408 -19.538 32.286 1.00 57.50 105 GLY A CA 1
ATOM 829 C C . GLY A 1 105 ? -22.695 -20.787 33.122 1.00 57.50 105 GLY A C 1
ATOM 830 O O . GLY A 1 105 ? -23.806 -21.307 33.080 1.00 57.50 105 GLY A O 1
ATOM 831 N N . GLN A 1 106 ? -21.726 -21.277 33.900 1.00 46.69 106 GLN A N 1
ATOM 832 C CA . GLN A 1 106 ? -22.041 -22.256 34.932 1.00 46.69 106 GLN A CA 1
ATOM 833 C C . GLN A 1 106 ? -22.888 -21.523 35.972 1.00 46.69 106 GLN A C 1
ATOM 835 O O . GLN A 1 106 ? -22.358 -20.644 36.652 1.00 46.69 106 GLN A O 1
ATOM 840 N N . GLU A 1 107 ? -24.194 -21.814 35.998 1.00 41.50 107 GLU A N 1
ATOM 841 C CA . GLU A 1 107 ? -25.181 -21.223 36.902 1.00 41.50 107 GLU A CA 1
ATOM 842 C C . GLU A 1 107 ? -24.644 -21.265 38.334 1.00 41.50 107 GLU A C 1
ATOM 844 O O . GLU A 1 107 ? -24.764 -22.259 39.051 1.00 41.50 107 GLU A O 1
ATOM 849 N N . VAL A 1 108 ? -24.028 -20.168 38.768 1.00 42.25 108 VAL A N 1
ATOM 850 C CA . VAL A 1 108 ? -23.843 -19.922 40.186 1.00 42.25 108 VAL A CA 1
ATOM 851 C C . VAL A 1 108 ? -25.249 -19.628 40.659 1.00 42.25 108 VAL A C 1
ATOM 853 O O . VAL A 1 108 ? -25.775 -18.566 40.339 1.00 42.25 108 VAL A O 1
ATOM 856 N N . HIS A 1 109 ? -25.871 -20.646 41.265 1.00 38.47 109 HIS A N 1
ATOM 857 C CA . HIS A 1 109 ? -27.204 -20.639 41.859 1.00 38.47 109 HIS A CA 1
ATOM 858 C C . HIS A 1 109 ? -27.732 -19.226 42.019 1.00 38.47 109 HIS A C 1
ATOM 860 O O . HIS A 1 109 ? -27.209 -18.499 42.861 1.00 38.47 109 HIS A O 1
ATOM 866 N N . SER A 1 110 ? -28.708 -18.872 41.176 1.00 38.06 110 SER A N 1
ATOM 867 C CA . SER A 1 110 ? -29.429 -17.604 41.182 1.00 38.06 110 SER A CA 1
ATOM 868 C C . SER A 1 110 ? -29.498 -17.046 42.598 1.00 38.06 110 SER A C 1
ATOM 870 O O . SER A 1 110 ? -30.345 -17.462 43.391 1.00 38.06 110 SER A O 1
ATOM 872 N N . ALA A 1 111 ? -28.578 -16.137 42.926 1.00 41.28 111 ALA A N 1
ATOM 873 C CA . ALA A 1 111 ? -28.745 -15.278 44.072 1.00 41.28 111 ALA A CA 1
ATOM 874 C C . ALA A 1 111 ? -29.982 -14.470 43.708 1.00 41.28 111 ALA A C 1
ATOM 876 O O . ALA A 1 111 ? -29.940 -13.640 42.799 1.00 41.28 111 ALA A O 1
ATOM 877 N N . GLU A 1 112 ? -31.112 -14.855 44.298 1.00 40.47 112 GLU A N 1
ATOM 878 C CA . GLU A 1 112 ? -32.388 -14.162 44.227 1.00 40.47 112 GLU A CA 1
ATOM 879 C C . GLU A 1 112 ? -32.086 -12.664 44.200 1.00 40.47 112 GLU A C 1
ATOM 881 O O . GLU A 1 112 ? -31.506 -12.164 45.164 1.00 40.47 112 GLU A O 1
ATOM 886 N N . LYS A 1 113 ? -32.315 -12.004 43.046 1.00 54.09 113 LYS A N 1
ATOM 887 C CA . LYS A 1 113 ? -31.862 -10.626 42.793 1.00 54.09 113 LYS A CA 1
ATOM 888 C C . LYS A 1 113 ? -32.279 -9.782 43.985 1.00 54.09 113 LYS A C 1
ATOM 890 O O . LYS A 1 113 ? -33.466 -9.490 44.147 1.00 54.09 113 LYS A O 1
ATOM 895 N N . ALA A 1 114 ? -31.312 -9.471 44.846 1.00 59.94 114 ALA A N 1
ATOM 896 C CA . ALA A 1 114 ? -31.602 -8.812 46.097 1.00 59.94 114 ALA A CA 1
ATOM 897 C C . ALA A 1 114 ? -32.293 -7.489 45.753 1.00 59.94 114 ALA A C 1
ATOM 899 O O . ALA A 1 114 ? -31.876 -6.771 44.843 1.00 59.94 114 ALA A O 1
ATOM 900 N N . SER A 1 115 ? -33.409 -7.202 46.417 1.00 66.50 115 SER A N 1
ATOM 901 C CA . SER A 1 115 ? -34.080 -5.922 46.213 1.00 66.50 115 SER A CA 1
ATOM 902 C C . SER A 1 115 ? -33.219 -4.807 46.804 1.00 66.50 115 SER A C 1
ATOM 904 O O . SER A 1 115 ? -32.635 -5.008 47.876 1.00 66.50 115 SER A O 1
ATOM 906 N N . PRO A 1 116 ? -33.159 -3.631 46.155 1.00 71.75 116 PRO A N 1
ATOM 907 C CA . PRO A 1 116 ? -32.391 -2.518 46.677 1.00 71.75 116 PRO A CA 1
ATOM 908 C C . PRO A 1 116 ? -32.910 -2.138 48.072 1.00 71.75 116 PRO A C 1
ATOM 910 O O . PRO A 1 116 ? -34.118 -2.219 48.334 1.00 71.75 116 PRO A O 1
ATOM 913 N N . PRO A 1 117 ? -32.027 -1.701 48.986 1.00 77.00 117 PRO A N 1
ATOM 914 C CA . PRO A 1 117 ? -32.441 -1.270 50.311 1.00 77.00 117 PRO A CA 1
ATOM 915 C C . PRO A 1 117 ? -33.530 -0.192 50.214 1.00 77.00 117 PRO A C 1
ATOM 917 O O . PRO A 1 117 ? -33.456 0.701 49.375 1.00 77.00 117 PRO A O 1
ATOM 920 N N . VAL A 1 118 ? -34.513 -0.202 51.121 1.00 73.81 118 VAL A N 1
ATOM 921 C CA . VAL A 1 118 ? -35.666 0.734 51.102 1.00 73.81 118 VAL A CA 1
ATOM 922 C C . VAL A 1 118 ? -35.239 2.216 51.037 1.00 73.81 118 VAL A C 1
ATOM 924 O O . VAL A 1 118 ? -35.955 3.054 50.493 1.00 73.81 118 VAL A O 1
ATOM 927 N N . LYS A 1 119 ? -34.051 2.547 51.564 1.00 79.94 119 LYS A N 1
ATOM 928 C CA . LYS A 1 119 ? -33.468 3.903 51.581 1.00 79.94 119 LYS A CA 1
ATOM 929 C C . LYS A 1 119 ? -32.489 4.193 50.436 1.00 79.94 119 LYS A C 1
ATOM 931 O O . LYS A 1 119 ? -31.964 5.300 50.370 1.00 79.94 119 LYS A O 1
ATOM 936 N N . TYR A 1 120 ? -32.241 3.233 49.548 1.00 83.50 120 TYR A N 1
ATOM 937 C CA . TYR A 1 120 ? -31.259 3.353 48.470 1.00 83.50 120 TYR A CA 1
ATOM 938 C C . TYR A 1 120 ? -31.592 4.505 47.522 1.00 83.50 120 TYR A C 1
ATOM 940 O O . TYR A 1 120 ? -30.759 5.370 47.293 1.00 83.50 120 TYR A O 1
ATOM 948 N N . GLY A 1 121 ? -32.840 4.597 47.051 1.00 78.12 121 GLY A N 1
ATOM 949 C CA . GLY A 1 121 ? -33.224 5.644 46.099 1.00 78.12 121 GLY A CA 1
ATOM 950 C C . GLY A 1 121 ? -33.156 7.071 46.659 1.00 78.12 121 GLY A C 1
ATOM 951 O O . GLY A 1 121 ? -32.916 8.005 45.904 1.00 78.12 121 GLY A O 1
ATOM 952 N N . THR A 1 122 ? -33.358 7.265 47.969 1.00 81.88 122 THR A N 1
ATOM 953 C CA . THR A 1 122 ? -33.159 8.581 48.603 1.00 81.88 122 THR A CA 1
ATOM 954 C C . THR A 1 122 ? -31.676 8.873 48.814 1.00 81.88 122 THR A C 1
ATOM 956 O O . THR A 1 122 ? -31.233 9.960 48.469 1.00 81.88 122 THR A O 1
ATOM 959 N N . ALA A 1 123 ? -30.908 7.881 49.278 1.00 84.25 123 ALA A N 1
ATOM 960 C CA . ALA A 1 123 ? -29.465 8.001 49.476 1.00 84.25 123 ALA A CA 1
ATOM 961 C C . ALA A 1 123 ? -28.711 8.275 48.161 1.00 84.25 123 ALA A C 1
ATOM 963 O O . ALA A 1 123 ? -27.769 9.057 48.138 1.00 84.25 123 ALA A O 1
ATOM 964 N N . LEU A 1 124 ? -29.154 7.678 47.052 1.00 83.81 124 LEU A N 1
ATOM 965 C CA . LEU A 1 124 ? -28.570 7.888 45.730 1.00 83.81 124 LEU A CA 1
ATOM 966 C C . LEU A 1 124 ? -28.743 9.335 45.242 1.00 83.81 124 LEU A C 1
ATOM 968 O O . LEU A 1 124 ? -27.808 9.911 44.697 1.00 83.81 124 LEU A O 1
ATOM 972 N N . LEU A 1 125 ? -29.912 9.943 45.470 1.00 81.81 125 LEU A N 1
ATOM 973 C CA . LEU A 1 125 ? -30.147 11.351 45.128 1.00 81.81 125 LEU A CA 1
ATOM 974 C C . LEU A 1 125 ? -29.292 12.291 45.984 1.00 81.81 125 LEU A C 1
ATOM 976 O O . LEU A 1 125 ? -28.775 13.281 45.469 1.00 81.81 125 LEU A O 1
ATOM 980 N N . ASP A 1 126 ? -29.125 11.967 47.266 1.00 82.50 126 ASP A N 1
ATOM 981 C CA . ASP A 1 126 ? -28.286 12.734 48.190 1.00 82.50 126 ASP A CA 1
ATOM 982 C C . ASP A 1 126 ? -26.793 12.691 47.780 1.00 82.50 126 ASP A C 1
ATOM 984 O O . ASP A 1 126 ? -26.086 13.680 47.958 1.00 82.50 126 ASP A O 1
ATOM 988 N N . VAL A 1 127 ? -26.329 11.588 47.169 1.00 83.31 127 VAL A N 1
ATOM 989 C CA . VAL A 1 127 ? -24.953 11.429 46.647 1.00 83.31 127 VAL A CA 1
ATOM 990 C C . VAL A 1 127 ? -24.762 12.063 45.264 1.00 83.31 127 VAL A C 1
ATOM 992 O O . VAL A 1 127 ? -23.728 12.674 45.021 1.00 83.31 127 VAL A O 1
ATOM 995 N N . LEU A 1 128 ? -25.735 11.938 44.355 1.00 80.56 128 LEU A N 1
ATOM 996 C CA . LEU A 1 128 ? -25.627 12.463 42.984 1.00 80.56 128 LEU A CA 1
ATOM 997 C C . LEU A 1 128 ? -25.873 13.974 42.882 1.00 80.56 128 LEU A C 1
ATOM 999 O O . LEU A 1 128 ? -25.391 14.608 41.949 1.00 80.56 128 LEU A O 1
ATOM 1003 N N . THR A 1 129 ? -26.647 14.553 43.805 1.00 78.00 129 THR A N 1
ATOM 1004 C CA . THR A 1 129 ? -27.005 15.984 43.785 1.00 78.00 129 THR A CA 1
ATOM 1005 C C . THR A 1 129 ? -26.752 16.672 45.133 1.00 78.00 129 THR A C 1
ATOM 1007 O O . THR A 1 129 ? -27.673 17.270 45.706 1.00 78.00 129 THR A O 1
ATOM 1010 N N . PRO A 1 130 ? -25.508 16.627 45.651 1.00 76.06 130 PRO A N 1
ATOM 1011 C CA . PRO A 1 130 ? -25.197 17.142 46.981 1.00 76.06 130 PRO A CA 1
ATOM 1012 C C . PRO A 1 130 ? -25.484 18.644 47.104 1.00 76.06 130 PRO A C 1
ATOM 1014 O O . PRO A 1 130 ? -26.062 19.082 48.091 1.00 76.06 130 PRO A O 1
ATOM 1017 N N . GLU A 1 131 ? -25.211 19.421 46.054 1.00 74.00 131 GLU A N 1
ATOM 1018 C CA . GLU A 1 131 ? -25.361 20.885 46.046 1.00 74.00 131 GLU A CA 1
ATOM 1019 C C . GLU A 1 131 ? -26.803 21.365 46.269 1.00 74.00 131 GLU A C 1
ATOM 1021 O O . GLU A 1 131 ? -27.031 22.433 46.833 1.00 74.00 131 GLU A O 1
ATOM 1026 N N . THR A 1 132 ? -27.791 20.577 45.838 1.00 75.44 132 THR A N 1
ATOM 1027 C CA . THR A 1 132 ? -29.212 20.958 45.936 1.00 75.44 132 THR A CA 1
ATOM 1028 C C . THR A 1 132 ? -29.898 20.394 47.175 1.00 75.44 132 THR A C 1
ATOM 1030 O O . THR A 1 132 ? -30.896 20.953 47.631 1.00 75.44 132 THR A O 1
ATOM 1033 N N . ARG A 1 133 ? -29.386 19.282 47.719 1.00 73.06 133 ARG A N 1
ATOM 1034 C CA . ARG A 1 133 ? -30.036 18.520 48.797 1.00 73.06 133 ARG A CA 1
ATOM 1035 C C . ARG A 1 133 ? -29.308 18.623 50.136 1.00 73.06 133 ARG A C 1
ATOM 1037 O O . ARG A 1 133 ? -29.971 18.551 51.166 1.00 73.06 133 ARG A O 1
ATOM 1044 N N . LEU A 1 134 ? -27.988 18.807 50.121 1.00 80.00 134 LEU A N 1
ATOM 1045 C CA . LEU A 1 134 ?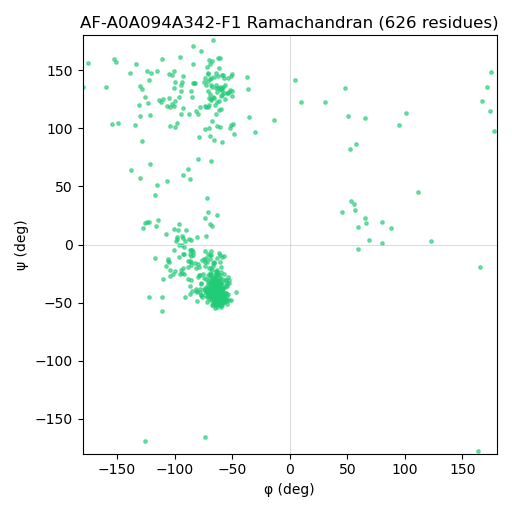 -27.105 18.882 51.292 1.00 80.00 134 LEU A CA 1
ATOM 1046 C C . LEU A 1 134 ? -26.075 20.020 51.115 1.00 80.00 134 LEU A C 1
ATOM 1048 O O . LEU A 1 134 ? -24.871 19.769 51.039 1.00 80.00 134 LEU A O 1
ATOM 1052 N N . PRO A 1 135 ? -26.521 21.289 51.037 1.00 74.25 135 PRO A N 1
ATOM 1053 C CA . PRO A 1 135 ? -25.659 22.422 50.689 1.00 74.25 135 PRO A CA 1
ATOM 1054 C C . PRO A 1 135 ? -24.573 22.728 51.734 1.00 74.25 135 PRO A C 1
ATOM 1056 O O . PRO A 1 135 ? -23.632 23.458 51.429 1.00 74.25 135 PRO A O 1
ATOM 1059 N N . TYR A 1 136 ? -24.687 22.202 52.961 1.00 74.25 136 TYR A N 1
ATOM 1060 C CA . TYR A 1 136 ? -23.708 22.420 54.029 1.00 74.25 136 TYR A CA 1
ATOM 1061 C C . TYR A 1 136 ? -22.714 21.256 54.199 1.00 74.25 136 TYR A C 1
ATOM 1063 O O . TYR A 1 136 ? -21.866 21.316 55.093 1.00 74.25 136 TYR A O 1
ATOM 1071 N N . ALA A 1 137 ? -22.764 20.207 53.375 1.00 74.31 137 ALA A N 1
ATOM 1072 C CA . ALA A 1 137 ? -21.749 19.154 53.409 1.00 74.31 137 ALA A CA 1
ATOM 1073 C C . ALA A 1 137 ? -20.408 19.677 52.850 1.00 74.31 137 ALA A C 1
ATOM 1075 O O . ALA A 1 137 ? -20.353 20.353 51.824 1.00 74.31 137 ALA A O 1
ATOM 1076 N N . ALA A 1 138 ? -19.312 19.425 53.571 1.00 68.44 138 ALA A N 1
ATOM 1077 C CA . ALA A 1 138 ? -17.994 19.979 53.248 1.00 68.44 138 ALA A CA 1
ATOM 1078 C C . ALA A 1 138 ? -17.170 19.053 52.342 1.00 68.44 138 ALA A C 1
ATOM 1080 O O . ALA A 1 138 ? -16.275 19.520 51.642 1.00 68.44 138 ALA A O 1
ATOM 1081 N N . HIS A 1 139 ? -17.445 17.747 52.384 1.00 75.69 139 HIS A N 1
ATOM 1082 C CA . HIS A 1 139 ? -16.721 16.728 51.630 1.00 75.69 139 HIS A CA 1
ATOM 1083 C C . HIS A 1 139 ? -17.711 15.902 50.814 1.00 75.69 139 HIS A C 1
ATOM 1085 O O . HIS A 1 139 ? -18.660 15.352 51.370 1.00 75.69 139 HIS A O 1
ATOM 1091 N N . HIS A 1 140 ? -17.441 15.802 49.514 1.00 80.38 140 HIS A N 1
ATOM 1092 C CA . HIS A 1 140 ? -18.170 14.967 48.571 1.00 80.38 140 HIS A CA 1
ATOM 1093 C C . HIS A 1 140 ? -17.152 14.135 47.789 1.00 80.38 140 HIS A C 1
ATOM 1095 O O . HIS A 1 140 ? -16.120 14.662 47.372 1.00 80.38 140 HIS A O 1
ATOM 1101 N N . GLU A 1 141 ? -17.435 12.852 47.599 1.00 78.56 141 GLU A N 1
ATOM 1102 C CA . GLU A 1 141 ? -16.675 11.964 46.715 1.00 78.56 141 GLU A CA 1
ATOM 1103 C C . GLU A 1 141 ? -17.438 11.768 45.398 1.00 78.56 141 GLU A C 1
ATOM 1105 O O . GLU A 1 141 ? -18.672 11.742 45.381 1.00 78.56 141 GLU A O 1
ATOM 1110 N N . ASP A 1 142 ? -16.704 11.630 44.290 1.00 82.06 142 ASP A N 1
ATOM 1111 C CA . ASP A 1 142 ? -17.298 11.314 42.993 1.00 82.06 142 ASP A CA 1
ATOM 1112 C C . ASP A 1 142 ? -17.638 9.819 42.924 1.00 82.06 142 ASP A C 1
ATOM 1114 O O . ASP A 1 142 ? -16.770 8.942 42.996 1.00 82.06 142 ASP A O 1
ATOM 1118 N N . LEU A 1 143 ? -18.929 9.525 42.766 1.00 83.12 143 LEU A N 1
ATOM 1119 C CA . LEU A 1 143 ? -19.429 8.163 42.644 1.00 83.12 143 LEU A CA 1
ATOM 1120 C C . LEU A 1 143 ? -18.866 7.447 41.405 1.00 83.12 143 LEU A C 1
ATOM 1122 O O . LEU A 1 143 ? -18.640 6.239 41.480 1.00 83.12 143 LEU A O 1
ATOM 1126 N N . VAL A 1 144 ? -18.613 8.157 40.294 1.00 82.25 144 VAL A N 1
ATOM 1127 C CA . VAL A 1 144 ? -17.999 7.561 39.090 1.00 82.25 144 VAL A CA 1
ATOM 1128 C C . VAL A 1 144 ? -16.594 7.089 39.418 1.00 82.25 144 VAL A C 1
ATOM 1130 O O . VAL A 1 144 ? -16.247 5.942 39.147 1.00 82.25 144 VAL A O 1
ATOM 1133 N N . GLU A 1 145 ? -15.794 7.956 40.037 1.00 84.56 145 GLU A N 1
ATOM 1134 C CA . GLU A 1 145 ? -14.409 7.652 40.376 1.00 84.56 145 GLU A CA 1
ATOM 1135 C C . GLU A 1 145 ? -14.325 6.467 41.345 1.00 84.56 145 GLU A C 1
ATOM 1137 O O . GLU A 1 145 ? -13.556 5.528 41.113 1.00 84.56 145 GLU A O 1
ATOM 1142 N N . TRP A 1 146 ? -15.168 6.453 42.381 1.00 88.69 146 TRP A N 1
ATOM 1143 C CA . TRP A 1 146 ? -15.240 5.344 43.332 1.00 88.69 146 TRP A CA 1
ATOM 1144 C C . TRP A 1 146 ? -15.679 4.027 42.671 1.00 88.69 146 TRP A C 1
ATOM 1146 O O . TRP A 1 146 ? -15.086 2.972 42.933 1.00 88.69 146 TRP A O 1
ATOM 1156 N N . LEU A 1 147 ? -16.688 4.068 41.789 1.00 87.00 147 LEU A N 1
ATOM 1157 C CA . LEU A 1 147 ? -17.187 2.888 41.076 1.00 87.00 147 LEU A CA 1
ATOM 1158 C C . LEU A 1 147 ? -16.127 2.348 40.109 1.00 87.00 147 LEU A C 1
ATOM 1160 O O . LEU A 1 147 ? -15.877 1.141 40.081 1.00 87.00 147 LEU A O 1
ATOM 1164 N N . SER A 1 148 ? -15.441 3.231 39.381 1.00 86.06 148 SER A N 1
ATOM 1165 C CA . SER A 1 148 ? -14.311 2.888 38.515 1.00 86.06 148 SER A CA 1
ATOM 1166 C C . SER A 1 148 ? -13.152 2.268 39.301 1.00 86.06 148 SER A C 1
ATOM 1168 O O . SER A 1 148 ? -12.551 1.291 38.851 1.00 86.06 148 SER A O 1
ATOM 1170 N N . GLN A 1 149 ? -12.822 2.786 40.489 1.00 88.44 149 GLN A N 1
ATOM 1171 C CA . GLN A 1 149 ? -11.797 2.197 41.360 1.00 88.44 149 GLN A CA 1
ATOM 1172 C C . GLN A 1 149 ? -12.207 0.802 41.857 1.00 88.44 149 GLN A C 1
ATOM 1174 O O . GLN A 1 149 ? -11.409 -0.134 41.774 1.00 88.44 149 GLN A O 1
ATOM 1179 N N . ASN A 1 150 ? -13.460 0.624 42.286 1.00 87.69 150 ASN A N 1
ATOM 1180 C CA . ASN A 1 150 ? -13.980 -0.683 42.702 1.00 87.69 150 ASN A CA 1
ATOM 1181 C C . ASN A 1 150 ? -14.000 -1.699 41.556 1.00 87.69 150 ASN A C 1
ATOM 1183 O O . ASN A 1 150 ? -13.605 -2.852 41.746 1.00 87.69 150 ASN A O 1
ATOM 1187 N N . MET A 1 151 ? -14.405 -1.270 40.358 1.00 90.12 151 MET A N 1
ATOM 1188 C CA . MET A 1 151 ? -14.348 -2.077 39.142 1.00 90.12 151 MET A CA 1
ATOM 1189 C C . MET A 1 151 ? -12.916 -2.542 38.870 1.00 90.12 151 MET A C 1
ATOM 1191 O O . MET A 1 151 ? -12.697 -3.739 38.679 1.00 90.12 151 MET A O 1
ATOM 1195 N N . ARG A 1 152 ? -11.932 -1.629 38.911 1.00 89.56 152 ARG A N 1
ATOM 1196 C CA . ARG A 1 152 ? -10.509 -1.963 38.722 1.00 89.56 152 ARG A CA 1
ATOM 1197 C C . ARG A 1 152 ? -10.049 -3.010 39.736 1.00 89.56 152 ARG A C 1
ATOM 1199 O O . ARG A 1 152 ? -9.491 -4.029 39.336 1.00 89.56 152 ARG A O 1
ATOM 1206 N N . SER A 1 153 ? -10.323 -2.815 41.025 1.00 87.94 153 SER A N 1
ATOM 1207 C CA . SER A 1 153 ? -9.947 -3.777 42.070 1.00 87.94 153 SER A CA 1
ATOM 1208 C C . SER A 1 153 ? -10.577 -5.157 41.858 1.00 87.94 153 SER A C 1
ATOM 1210 O O . SER A 1 153 ? -9.886 -6.170 41.984 1.00 87.94 153 SER A O 1
ATOM 1212 N N . HIS A 1 154 ? -11.862 -5.215 41.495 1.00 89.56 154 HIS A N 1
ATOM 1213 C CA . HIS A 1 154 ? -12.531 -6.476 41.178 1.00 89.56 154 HIS A CA 1
ATOM 1214 C C . HIS A 1 154 ? -11.940 -7.142 39.930 1.00 89.56 154 HIS A C 1
ATOM 1216 O O . HIS A 1 154 ? -11.682 -8.343 39.933 1.00 89.56 154 HIS A O 1
ATOM 1222 N N . PHE A 1 155 ? -11.673 -6.367 38.880 1.00 89.50 155 PHE A N 1
ATOM 1223 C CA . PHE A 1 155 ? -11.130 -6.868 37.621 1.00 89.50 155 PHE A CA 1
ATOM 1224 C C . PHE A 1 155 ? -9.764 -7.530 37.822 1.00 89.50 155 PHE A C 1
ATOM 1226 O O . PHE A 1 155 ? -9.566 -8.671 37.410 1.00 89.50 155 PHE A O 1
ATOM 1233 N N . PHE A 1 156 ? -8.844 -6.860 38.524 1.00 87.56 156 PHE A N 1
ATOM 1234 C CA . PHE A 1 156 ? -7.503 -7.386 38.799 1.00 87.56 156 PHE A CA 1
ATOM 1235 C C . PHE A 1 156 ? -7.522 -8.647 39.668 1.00 87.56 156 PHE A C 1
ATOM 1237 O O . PHE A 1 156 ? -6.693 -9.539 39.490 1.00 87.56 156 PHE A O 1
ATOM 1244 N N . ARG A 1 157 ? -8.457 -8.728 40.619 1.00 86.94 157 ARG A N 1
ATOM 1245 C CA . ARG A 1 157 ? -8.553 -9.860 41.546 1.00 86.94 157 ARG A CA 1
ATOM 1246 C C . ARG A 1 157 ? -9.258 -11.064 40.926 1.00 86.94 157 ARG A C 1
ATOM 1248 O O . ARG A 1 157 ? -8.837 -12.192 41.163 1.00 86.94 157 ARG A O 1
ATOM 1255 N N . THR A 1 158 ? -10.331 -10.820 40.179 1.00 85.25 158 THR A N 1
ATOM 1256 C CA . THR A 1 158 ? -11.271 -11.861 39.759 1.00 85.25 158 THR A CA 1
ATOM 1257 C C . THR A 1 158 ? -11.205 -12.138 38.259 1.00 85.25 158 THR A C 1
ATOM 1259 O O . THR A 1 158 ? -11.168 -13.301 37.884 1.00 85.25 158 THR A O 1
ATOM 1262 N N . VAL A 1 159 ? -11.164 -11.115 37.395 1.00 86.75 159 VAL A N 1
ATOM 1263 C CA . VAL A 1 159 ? -11.275 -11.269 35.925 1.00 86.75 159 VAL A CA 1
ATOM 1264 C C . VAL A 1 159 ? -9.918 -11.539 35.265 1.00 86.75 159 VAL A C 1
ATOM 1266 O O . VAL A 1 159 ? -9.814 -12.422 34.416 1.00 86.75 159 VAL A O 1
ATOM 1269 N N . GLN A 1 160 ? -8.855 -10.841 35.673 1.00 87.38 160 GLN A N 1
ATOM 1270 C CA . GLN A 1 160 ? -7.520 -11.000 35.081 1.00 87.38 160 GLN A CA 1
ATOM 1271 C C . GLN A 1 160 ? -6.975 -12.441 35.124 1.00 87.38 160 GLN A C 1
ATOM 1273 O O . GLN A 1 160 ? -6.436 -12.880 34.108 1.00 87.38 160 GLN A O 1
ATOM 1278 N N . PRO A 1 161 ? -7.124 -13.220 36.214 1.00 87.25 161 PRO A N 1
ATOM 1279 C CA . PRO A 1 161 ? -6.674 -14.612 36.224 1.00 87.25 161 PRO A CA 1
ATOM 1280 C C . PRO A 1 161 ? -7.330 -15.473 35.133 1.00 87.25 161 PRO A C 1
ATOM 1282 O O . PRO A 1 161 ? -6.684 -16.363 34.585 1.00 87.25 161 PRO A O 1
ATOM 1285 N N . TRP A 1 162 ? -8.591 -15.199 34.774 1.00 84.94 162 TRP A N 1
ATOM 1286 C CA . TRP A 1 162 ? -9.259 -15.888 33.665 1.00 84.94 162 TRP A CA 1
ATOM 1287 C C . TRP A 1 162 ? -8.655 -15.520 32.313 1.00 84.94 162 TRP A C 1
ATOM 1289 O O . TRP A 1 162 ? -8.485 -16.404 31.480 1.00 84.94 162 TRP A O 1
ATOM 1299 N N . LEU A 1 163 ? -8.279 -14.253 32.113 1.00 85.06 163 LEU A N 1
ATOM 1300 C CA . LEU A 1 163 ? -7.594 -13.804 30.897 1.00 85.06 163 LEU A CA 1
ATOM 1301 C C . LEU A 1 163 ? -6.201 -14.429 30.767 1.00 85.06 163 LEU A C 1
ATOM 1303 O O . LEU A 1 163 ? -5.825 -14.855 29.683 1.00 85.06 163 LEU A O 1
ATOM 1307 N N . GLU A 1 164 ? -5.448 -14.535 31.863 1.00 83.50 164 GLU A N 1
ATOM 1308 C CA . GLU A 1 164 ? -4.124 -15.171 31.853 1.00 83.50 164 GLU A CA 1
ATOM 1309 C C . GLU A 1 164 ? -4.213 -16.684 31.587 1.00 83.50 164 GLU A C 1
ATOM 1311 O O . GLU A 1 164 ? -3.395 -17.230 30.846 1.00 83.50 164 GLU A O 1
ATOM 1316 N N . ASN A 1 165 ? -5.233 -17.359 32.128 1.00 80.25 165 ASN A N 1
ATOM 1317 C CA . ASN A 1 165 ? -5.464 -18.788 31.900 1.00 80.25 165 ASN A CA 1
ATOM 1318 C C . ASN A 1 165 ? -6.051 -19.096 30.512 1.00 80.25 165 ASN A C 1
ATOM 1320 O O . ASN A 1 165 ? -5.844 -20.194 30.002 1.00 80.25 165 ASN A O 1
ATOM 1324 N N . ALA A 1 166 ? -6.759 -18.151 29.886 1.00 71.38 166 ALA A N 1
ATOM 1325 C CA . ALA A 1 166 ? -7.343 -18.325 28.553 1.00 71.38 166 ALA A CA 1
ATOM 1326 C C . ALA A 1 166 ? -6.296 -18.385 27.422 1.00 71.38 166 ALA A C 1
ATOM 1328 O O . ALA A 1 166 ? -6.628 -18.763 26.302 1.00 71.38 166 ALA A O 1
ATOM 1329 N N . VAL A 1 167 ? -5.038 -18.031 27.704 1.00 70.38 167 VAL A N 1
ATOM 1330 C CA . VAL A 1 167 ? -3.962 -17.917 26.705 1.00 70.38 167 VAL A CA 1
ATOM 1331 C C . VAL A 1 167 ? -3.238 -19.243 26.422 1.00 70.38 167 VAL A C 1
ATOM 1333 O O . VAL A 1 167 ? -2.514 -19.348 25.434 1.00 70.38 167 VAL A O 1
ATOM 1336 N N . THR A 1 168 ? -3.390 -20.281 27.249 1.00 73.88 168 THR A N 1
ATOM 1337 C CA . THR A 1 168 ? -2.558 -21.491 27.128 1.00 73.88 168 THR A CA 1
ATOM 1338 C C . THR A 1 168 ? -3.192 -22.580 26.255 1.00 73.88 168 THR A C 1
ATOM 1340 O O . THR A 1 168 ? -4.209 -23.165 26.604 1.00 73.88 168 THR A O 1
ATOM 1343 N N . GLY A 1 169 ? -2.534 -22.921 25.138 1.00 69.38 169 GLY A N 1
ATOM 1344 C CA . GLY A 1 169 ? -2.765 -24.180 24.410 1.00 69.38 169 GLY A CA 1
ATOM 1345 C C . GLY A 1 169 ? -3.983 -24.238 23.479 1.00 69.38 169 GLY A C 1
ATOM 1346 O O . GLY A 1 169 ? -4.401 -25.340 23.131 1.00 69.38 169 GLY A O 1
ATOM 1347 N N . PHE A 1 170 ? -4.534 -23.094 23.064 1.00 76.62 170 PHE A N 1
ATOM 1348 C CA . PHE A 1 170 ? -5.699 -23.014 22.172 1.00 76.62 170 PHE A CA 1
ATOM 1349 C C . PHE A 1 170 ? -5.345 -22.462 20.784 1.00 76.62 170 PHE A C 1
ATOM 1351 O O . PHE A 1 170 ? -4.313 -21.813 20.612 1.00 76.62 170 PHE A O 1
ATOM 1358 N N . SER A 1 171 ? -6.198 -22.728 19.788 1.00 84.06 171 SER A N 1
ATOM 1359 C CA . SER A 1 171 ? -6.093 -22.112 18.459 1.00 84.06 171 SER A CA 1
ATOM 1360 C C . SER A 1 171 ? -6.387 -20.606 18.525 1.00 84.06 171 SER A C 1
ATOM 1362 O O . SER A 1 171 ? -7.051 -20.139 19.450 1.00 84.06 171 SER A O 1
ATOM 1364 N N . HIS A 1 172 ? -5.911 -19.844 17.534 1.00 82.44 172 HIS A N 1
ATOM 1365 C CA . HIS A 1 172 ? -6.130 -18.395 17.434 1.00 82.44 172 HIS A CA 1
ATOM 1366 C C . HIS A 1 172 ? -7.627 -18.026 17.540 1.00 82.44 172 HIS A C 1
ATOM 1368 O O . HIS A 1 172 ? -8.011 -17.186 18.348 1.00 82.44 172 HIS A O 1
ATOM 1374 N N . GLU A 1 173 ? -8.501 -18.713 16.803 1.00 84.44 173 GLU A N 1
ATOM 1375 C CA . GLU A 1 173 ? -9.946 -18.440 16.818 1.00 84.44 173 GLU A CA 1
ATOM 1376 C C . GLU A 1 173 ? -10.588 -18.730 18.186 1.00 84.44 173 GLU A C 1
ATOM 1378 O O . GLU A 1 173 ? -11.329 -17.905 18.727 1.00 84.44 173 GLU A O 1
ATOM 1383 N N . GLU A 1 174 ? -10.241 -19.863 18.799 1.00 85.56 174 GLU A N 1
ATOM 1384 C CA . GLU A 1 174 ? -10.749 -20.228 20.120 1.00 85.56 174 GLU A CA 1
ATOM 1385 C C . GLU A 1 174 ? -10.258 -19.284 21.226 1.00 85.56 174 GLU A C 1
ATOM 1387 O O . GLU A 1 174 ? -11.004 -18.971 22.157 1.00 85.56 174 GLU A O 1
ATOM 1392 N N . LEU A 1 175 ? -9.003 -18.836 21.147 1.00 87.31 175 LEU A N 1
ATOM 1393 C CA . LEU A 1 175 ? -8.402 -17.911 22.106 1.00 87.31 175 LEU A CA 1
ATOM 1394 C C . LEU A 1 175 ? -9.122 -16.559 22.076 1.00 87.31 175 LEU A C 1
ATOM 1396 O O . LEU A 1 175 ? -9.478 -16.021 23.133 1.00 87.31 175 LEU A O 1
ATOM 1400 N N . LEU A 1 176 ? -9.374 -16.035 20.874 1.00 88.38 176 LEU A N 1
ATOM 1401 C CA . LEU A 1 176 ? -10.102 -14.786 20.672 1.00 88.38 176 LEU A CA 1
ATOM 1402 C C . LEU A 1 176 ? -11.537 -14.895 21.185 1.00 88.38 176 LEU A C 1
ATOM 1404 O O . LEU A 1 176 ? -11.973 -14.046 21.960 1.00 88.38 176 LEU A O 1
ATOM 1408 N N . GLN A 1 177 ? -12.244 -15.971 20.830 1.00 88.56 177 GLN A N 1
ATOM 1409 C CA . GLN A 1 177 ? -13.615 -16.200 21.277 1.00 88.56 177 GLN A CA 1
ATOM 1410 C C . GLN A 1 177 ? -13.712 -16.293 22.806 1.00 88.56 177 GLN A C 1
ATOM 1412 O O . GLN A 1 177 ? -14.564 -15.636 23.404 1.00 88.56 177 GLN A O 1
ATOM 1417 N N . ARG A 1 178 ? -12.830 -17.063 23.459 1.00 85.75 178 ARG A N 1
ATOM 1418 C CA . ARG A 1 178 ? -12.813 -17.190 24.927 1.00 85.75 178 ARG A CA 1
ATOM 1419 C C . ARG A 1 178 ? -12.502 -15.863 25.608 1.00 85.75 178 ARG A C 1
ATOM 1421 O O . ARG A 1 178 ? -13.148 -15.509 26.591 1.00 85.75 178 ARG A O 1
ATOM 1428 N N . THR A 1 179 ? -11.544 -15.111 25.076 1.00 88.31 179 THR A N 1
ATOM 1429 C CA . THR A 1 179 ? -11.164 -13.809 25.631 1.00 88.31 179 THR A CA 1
ATOM 1430 C C . THR A 1 179 ? -12.301 -12.798 25.485 1.00 88.31 179 THR A C 1
ATOM 1432 O O . THR A 1 179 ? -12.650 -12.131 26.458 1.00 88.31 179 THR A O 1
ATOM 1435 N N . LEU A 1 180 ? -12.942 -12.734 24.314 1.00 89.12 180 LEU A N 1
ATOM 1436 C CA . LEU A 1 180 ? -14.125 -11.901 24.098 1.00 89.12 180 LEU A CA 1
ATOM 1437 C C . LEU A 1 180 ? -15.272 -12.302 25.031 1.00 89.12 180 LEU A C 1
ATOM 1439 O O . LEU A 1 180 ? -15.872 -11.426 25.641 1.00 89.12 180 LEU A O 1
ATOM 1443 N N . GLN A 1 181 ? -15.539 -13.597 25.225 1.00 88.88 181 GLN A N 1
ATOM 1444 C CA . GLN A 1 181 ? -16.571 -14.065 26.161 1.00 88.88 181 GLN A CA 1
ATOM 1445 C C . GLN A 1 181 ? -16.305 -13.615 27.602 1.00 88.88 181 GLN A C 1
ATOM 1447 O O . GLN A 1 181 ? -17.203 -13.078 28.251 1.00 88.88 181 GLN A O 1
ATOM 1452 N N . VAL A 1 182 ? -15.071 -13.780 28.095 1.00 88.38 182 VAL A N 1
ATOM 1453 C CA . VAL A 1 182 ? -14.676 -13.326 29.439 1.00 88.38 182 VAL A CA 1
ATOM 1454 C C . VAL A 1 182 ? -14.902 -11.822 29.585 1.00 88.38 182 VAL A C 1
ATOM 1456 O O . VAL A 1 182 ? -15.459 -11.371 30.58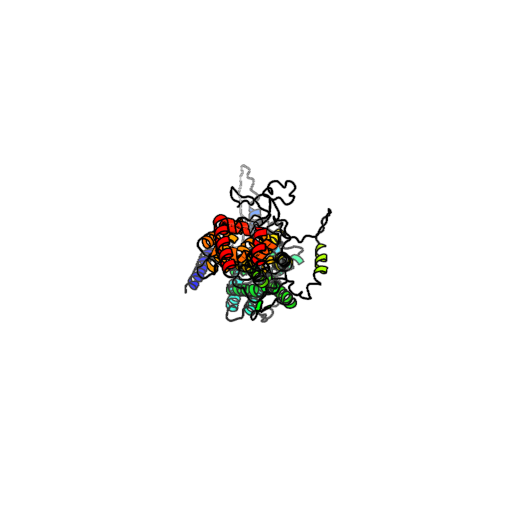6 1.00 88.38 182 VAL A O 1
ATOM 1459 N N . LEU A 1 183 ? -14.487 -11.040 28.589 1.00 89.50 183 LEU A N 1
ATOM 1460 C CA . LEU A 1 183 ? -14.570 -9.587 28.647 1.00 89.50 183 LEU A CA 1
ATOM 1461 C C . LEU A 1 183 ? -16.004 -9.064 28.500 1.00 89.50 183 LEU A C 1
ATOM 1463 O O . LEU A 1 183 ? -16.386 -8.173 29.253 1.00 89.50 183 LEU A O 1
ATOM 1467 N N . VAL A 1 184 ? -16.815 -9.647 27.613 1.00 89.88 184 VAL A N 1
ATOM 1468 C CA . VAL A 1 184 ? -18.247 -9.325 27.473 1.00 89.88 184 VAL A CA 1
ATOM 1469 C C . VAL A 1 184 ? -18.989 -9.634 28.771 1.00 89.88 184 VAL A C 1
ATOM 1471 O O . VAL A 1 184 ? -19.769 -8.813 29.251 1.00 89.88 184 VAL A O 1
ATOM 1474 N N . GLN A 1 185 ? -18.714 -10.782 29.398 1.00 88.06 185 GLN A N 1
ATOM 1475 C CA . GLN A 1 185 ? -19.345 -11.125 30.671 1.00 88.06 185 GLN A CA 1
ATOM 1476 C C . GLN A 1 185 ? -18.927 -10.166 31.792 1.00 88.06 185 GLN A C 1
ATOM 1478 O O . GLN A 1 185 ? -19.753 -9.793 32.627 1.00 88.06 185 GLN A O 1
ATOM 1483 N N . ALA A 1 186 ? -17.658 -9.748 31.813 1.00 88.31 186 ALA A N 1
ATOM 1484 C CA . ALA A 1 186 ? -17.174 -8.760 32.769 1.00 88.31 186 ALA A CA 1
ATOM 1485 C C . ALA A 1 186 ? -17.851 -7.400 32.547 1.00 88.31 186 ALA A C 1
ATOM 1487 O O . ALA A 1 186 ? -18.341 -6.803 33.503 1.00 88.31 186 ALA A O 1
ATOM 1488 N N . GLN A 1 187 ? -17.946 -6.945 31.296 1.00 88.56 187 GLN A N 1
ATOM 1489 C CA . GLN A 1 187 ? -18.624 -5.701 30.940 1.00 88.56 187 GLN A CA 1
ATOM 1490 C C . GLN A 1 187 ? -20.092 -5.715 31.378 1.00 88.56 187 GLN A C 1
ATOM 1492 O O . GLN A 1 187 ? -20.534 -4.768 32.022 1.00 88.56 187 GLN A O 1
ATOM 1497 N N . ASN A 1 188 ? -20.825 -6.799 31.108 1.00 86.94 188 ASN A N 1
ATOM 1498 C CA . ASN A 1 188 ? -22.220 -6.945 31.531 1.00 86.94 188 ASN A CA 1
ATOM 1499 C C . ASN A 1 188 ? -22.366 -6.841 33.056 1.00 86.94 188 ASN A C 1
ATOM 1501 O O . ASN A 1 188 ? -23.217 -6.099 33.537 1.00 86.94 188 ASN A O 1
ATOM 1505 N N . LEU A 1 189 ? -21.496 -7.510 33.822 1.00 86.81 189 LEU A N 1
ATOM 1506 C CA . LEU A 1 189 ? -21.512 -7.450 35.288 1.00 86.81 189 LEU A CA 1
ATOM 1507 C C . LEU A 1 189 ? -21.297 -6.023 35.818 1.00 86.81 189 LEU A C 1
ATOM 1509 O O . LEU A 1 189 ? -21.945 -5.609 36.780 1.00 86.81 189 LEU A O 1
ATOM 1513 N N . TYR A 1 190 ? -20.391 -5.262 35.203 1.00 87.94 190 TYR A N 1
ATOM 1514 C CA . TYR A 1 190 ? -20.102 -3.892 35.626 1.00 87.94 190 TYR A CA 1
ATOM 1515 C C . TYR A 1 190 ? -21.179 -2.898 35.178 1.00 87.94 190 TYR A C 1
ATOM 1517 O O . TYR A 1 190 ? -21.608 -2.057 35.971 1.00 87.94 190 TYR A O 1
ATOM 1525 N N . LEU A 1 191 ? -21.650 -3.007 33.933 1.00 84.94 191 LEU A N 1
ATOM 1526 C CA . LEU A 1 191 ? -22.709 -2.153 33.399 1.00 84.94 191 LEU A CA 1
ATOM 1527 C C . LEU A 1 191 ? -24.058 -2.420 34.071 1.00 84.94 191 LEU A C 1
ATOM 1529 O O . LEU A 1 191 ? -24.828 -1.476 34.235 1.00 84.94 191 LEU A O 1
ATOM 1533 N N . ASP A 1 192 ? -24.328 -3.641 34.540 1.00 86.25 192 ASP A N 1
ATOM 1534 C CA . ASP A 1 192 ? -25.555 -3.976 35.269 1.00 86.25 192 ASP A CA 1
ATOM 1535 C C . ASP A 1 192 ? -25.776 -3.043 36.467 1.00 86.25 192 ASP A C 1
ATOM 1537 O O . ASP A 1 192 ? -26.882 -2.523 36.635 1.00 86.25 192 ASP A O 1
ATOM 1541 N N . LYS A 1 193 ? -24.722 -2.727 37.234 1.00 83.38 193 LYS A N 1
ATOM 1542 C CA . LYS A 1 193 ? -24.806 -1.780 38.361 1.00 83.38 193 LYS A CA 1
ATOM 1543 C C . LYS A 1 193 ? -25.111 -0.353 37.904 1.00 83.38 193 LYS A C 1
ATOM 1545 O O . LYS A 1 193 ? -25.871 0.349 38.563 1.00 83.38 193 LYS A O 1
ATOM 1550 N N . VAL A 1 194 ? -24.591 0.078 36.755 1.00 85.12 194 VAL A N 1
ATOM 1551 C CA . VAL A 1 194 ? -24.917 1.396 36.178 1.00 85.12 194 VAL A CA 1
ATOM 1552 C C . VAL A 1 194 ? -26.372 1.438 35.700 1.00 85.12 194 VAL A C 1
ATOM 1554 O O . VAL A 1 194 ? -27.083 2.401 35.984 1.00 85.12 194 VAL A O 1
ATOM 1557 N N . THR A 1 195 ? -26.861 0.374 35.051 1.00 84.06 195 THR A N 1
ATOM 1558 C CA . THR A 1 195 ? -28.280 0.284 34.659 1.00 84.06 195 THR A CA 1
ATOM 1559 C C . THR A 1 195 ? -29.211 0.215 35.867 1.00 84.06 195 THR A C 1
ATOM 1561 O O . THR A 1 195 ? -30.359 0.651 35.796 1.00 84.06 195 THR A O 1
ATOM 1564 N N . GLU A 1 196 ? -28.744 -0.329 36.990 1.00 83.56 196 GLU A N 1
ATOM 1565 C CA . GLU A 1 196 ? -29.492 -0.346 38.239 1.00 83.56 196 GLU A CA 1
ATOM 1566 C C . GLU A 1 196 ? -29.663 1.068 38.805 1.00 83.56 196 GLU A C 1
ATOM 1568 O O . GLU A 1 196 ? -30.785 1.468 39.131 1.00 83.56 196 GLU A O 1
ATOM 1573 N N . ILE A 1 197 ? -28.588 1.861 38.826 1.00 83.69 197 ILE A N 1
ATOM 1574 C CA . ILE A 1 197 ? -28.637 3.286 39.183 1.00 83.69 197 ILE A CA 1
ATOM 1575 C C . ILE A 1 197 ? -29.650 4.008 38.278 1.00 83.69 197 ILE A C 1
ATOM 1577 O O . ILE A 1 197 ? -30.555 4.680 38.774 1.00 83.69 197 ILE A O 1
ATOM 1581 N N . GLU A 1 198 ? -29.578 3.795 36.962 1.00 83.56 198 GLU A N 1
ATOM 1582 C CA . GLU A 1 198 ? -30.487 4.402 35.981 1.00 83.56 198 GLU A CA 1
ATOM 1583 C C . GLU A 1 198 ? -31.962 4.023 36.219 1.00 83.56 198 GLU A C 1
ATOM 1585 O O . GLU A 1 198 ? -32.835 4.894 36.275 1.00 83.56 198 GLU A O 1
ATOM 1590 N N . LYS A 1 199 ? -32.255 2.738 36.462 1.00 82.81 199 LYS A N 1
ATOM 1591 C CA . LYS A 1 199 ? -33.609 2.260 36.797 1.00 82.81 199 LYS A CA 1
ATOM 1592 C C . LYS A 1 199 ? -34.145 2.946 38.047 1.00 82.81 199 LYS A C 1
ATOM 1594 O O . LYS A 1 199 ? -35.275 3.437 38.040 1.00 82.81 199 LYS A O 1
ATOM 1599 N N . THR A 1 200 ? -33.349 3.032 39.112 1.00 79.25 200 THR A N 1
ATOM 1600 C CA . THR A 1 200 ? -33.802 3.661 40.364 1.00 79.25 200 THR A CA 1
ATOM 1601 C C . THR A 1 200 ? -34.069 5.161 40.236 1.00 79.25 200 THR A C 1
ATOM 1603 O O . THR A 1 200 ? -34.969 5.675 40.907 1.00 79.25 200 THR A O 1
ATOM 1606 N N . LEU A 1 201 ? -33.361 5.849 39.338 1.00 79.31 201 LEU A N 1
ATOM 1607 C CA . LEU A 1 201 ? -33.577 7.265 39.037 1.00 79.31 201 LEU A CA 1
ATOM 1608 C C . LEU A 1 201 ? -34.792 7.490 38.129 1.00 79.31 201 LEU A C 1
ATOM 1610 O O . LEU A 1 201 ? -35.582 8.400 38.395 1.00 79.31 201 LEU A O 1
ATOM 1614 N N . SER A 1 202 ? -35.021 6.607 37.150 1.00 76.88 202 SER A N 1
ATOM 1615 C CA . SER A 1 202 ? -36.198 6.662 36.269 1.00 76.88 202 SER A CA 1
ATOM 1616 C C . SER A 1 202 ? -37.520 6.573 37.048 1.00 76.88 202 SER A C 1
ATOM 1618 O O . SER A 1 202 ? -38.446 7.347 36.803 1.00 76.88 202 SER A O 1
ATOM 1620 N N . HIS A 1 203 ? -37.581 5.731 38.088 1.00 76.56 203 HIS A N 1
ATOM 1621 C CA . HIS A 1 203 ? -38.728 5.638 39.001 1.00 76.56 203 HIS A CA 1
ATOM 1622 C C . HIS A 1 203 ? -38.965 6.906 39.839 1.00 76.56 203 HIS A C 1
ATOM 1624 O O . HIS A 1 203 ? -40.031 7.061 40.434 1.00 76.56 203 HIS A O 1
ATOM 1630 N N . ARG A 1 204 ? -37.981 7.809 39.907 1.00 72.19 204 ARG A N 1
ATOM 1631 C CA . ARG A 1 204 ? -38.019 9.059 40.678 1.00 72.19 204 ARG A CA 1
ATOM 1632 C C . ARG A 1 204 ? -37.942 10.308 39.799 1.00 72.19 204 ARG A C 1
ATOM 1634 O O . ARG A 1 204 ? -37.703 11.391 40.330 1.00 72.19 204 ARG A O 1
ATOM 1641 N N . SER A 1 205 ? -38.180 10.186 38.488 1.00 65.38 205 SER A N 1
ATOM 1642 C CA . SER A 1 205 ? -38.170 11.302 37.523 1.00 65.38 205 SER A CA 1
ATOM 1643 C C . SER A 1 205 ? -36.858 12.107 37.485 1.00 65.38 205 SER A C 1
ATOM 1645 O O . SER A 1 205 ? -36.866 13.298 37.190 1.00 65.38 205 SER A O 1
ATOM 1647 N N . SER A 1 206 ? -35.730 11.460 37.793 1.00 73.25 206 SER A N 1
ATOM 1648 C CA . SER A 1 206 ? -34.377 12.016 37.667 1.00 73.25 206 SER A CA 1
ATOM 1649 C C . SER A 1 206 ? -33.601 11.212 36.618 1.00 73.25 206 SER A C 1
ATOM 1651 O O . SER A 1 206 ? -33.871 10.026 36.433 1.00 73.25 206 SER A O 1
ATOM 1653 N N . SER A 1 207 ? -32.663 11.839 35.910 1.00 74.50 207 SER A N 1
ATOM 1654 C CA . SER A 1 207 ? -31.838 11.197 34.878 1.00 74.50 207 SER A CA 1
ATOM 1655 C C . SER A 1 207 ? -30.356 11.330 35.214 1.00 74.50 207 SER A C 1
ATOM 1657 O O . SER A 1 207 ? -29.920 12.390 35.665 1.00 74.50 207 SER A O 1
ATOM 1659 N N . LEU A 1 208 ? -29.573 10.280 34.951 1.00 74.38 208 LEU A N 1
ATOM 1660 C CA . LEU A 1 208 ? -28.114 10.390 34.968 1.00 74.38 208 LEU A CA 1
ATOM 1661 C C . LEU A 1 208 ? -27.644 11.258 33.796 1.00 74.38 208 LEU A C 1
ATOM 1663 O O . LEU A 1 208 ? -28.202 11.147 32.702 1.00 74.38 208 LEU A O 1
ATOM 1667 N N . PRO A 1 209 ? -26.596 12.074 33.981 1.00 77.69 209 PRO A N 1
ATOM 1668 C CA . PRO A 1 209 ? -25.877 12.663 32.862 1.00 77.69 209 PRO A CA 1
ATOM 1669 C C . PRO A 1 209 ? -25.336 11.562 31.940 1.00 77.69 209 PRO A C 1
ATOM 1671 O O . PRO A 1 209 ? -24.743 10.594 32.420 1.00 77.69 209 PRO A O 1
ATOM 1674 N N . GLU A 1 210 ? -25.472 11.721 30.622 1.00 75.38 210 GLU A N 1
ATOM 1675 C CA . GLU A 1 210 ? -24.904 10.776 29.640 1.00 75.38 210 GLU A CA 1
ATOM 1676 C C . GLU A 1 210 ? -23.385 10.598 29.825 1.00 75.38 210 GLU A C 1
ATOM 1678 O O . GLU A 1 210 ? -22.849 9.502 29.642 1.00 75.38 210 GLU A O 1
ATOM 1683 N N . SER A 1 211 ? -22.713 11.649 30.309 1.00 79.44 211 SER A N 1
ATOM 1684 C CA . SER A 1 211 ? -21.290 11.657 30.654 1.00 79.44 211 SER A CA 1
ATOM 1685 C C . SER A 1 211 ? -20.902 10.655 31.748 1.00 79.44 211 SER A C 1
ATOM 1687 O O . SER A 1 211 ? -19.756 10.206 31.770 1.00 79.44 211 SER A O 1
ATOM 1689 N N . PHE A 1 212 ? -21.830 10.273 32.635 1.00 82.06 212 PHE A N 1
ATOM 1690 C CA . PHE A 1 212 ? -21.584 9.283 33.689 1.00 82.06 212 PHE A CA 1
ATOM 1691 C C . PHE A 1 212 ? -21.333 7.904 33.073 1.00 82.06 212 PHE A C 1
ATOM 1693 O O . PHE A 1 212 ? -20.320 7.260 33.344 1.00 82.06 212 PHE A O 1
ATOM 1700 N N . LYS A 1 213 ? -22.246 7.465 32.196 1.00 81.31 213 LYS A N 1
ATOM 1701 C CA . LYS A 1 213 ? -22.174 6.152 31.548 1.00 81.31 213 LYS A CA 1
ATOM 1702 C C . LYS A 1 213 ? -21.000 6.082 30.577 1.00 81.31 213 LYS A C 1
ATOM 1704 O O . LYS A 1 213 ? -20.244 5.117 30.622 1.00 81.31 213 LYS A O 1
ATOM 1709 N N . SER A 1 214 ? -20.806 7.116 29.756 1.00 82.56 214 SER A N 1
ATOM 1710 C CA . SER A 1 214 ? -19.673 7.167 28.825 1.00 82.56 214 SER A CA 1
ATOM 1711 C C . SER A 1 214 ? -18.328 7.260 29.554 1.00 82.56 214 SER A C 1
ATOM 1713 O O . SER A 1 214 ? -17.338 6.699 29.096 1.00 82.56 214 SER A O 1
ATOM 1715 N N . GLY A 1 215 ? -18.272 7.955 30.697 1.00 83.44 215 GLY A N 1
ATOM 1716 C CA . GLY A 1 215 ? -17.077 8.040 31.536 1.00 83.44 215 GLY A CA 1
ATOM 1717 C C . GLY A 1 215 ? -16.697 6.691 32.145 1.00 83.44 215 GLY A C 1
ATOM 1718 O O . GLY A 1 215 ? -15.533 6.299 32.073 1.00 83.44 215 GLY A O 1
ATOM 1719 N N . PHE A 1 216 ? -17.682 5.965 32.679 1.00 85.75 216 PHE A N 1
ATOM 1720 C CA . PHE A 1 216 ? -17.484 4.630 33.242 1.00 85.75 216 PHE A CA 1
ATOM 1721 C C . PHE A 1 216 ? -17.094 3.594 32.177 1.00 85.75 216 PHE A C 1
ATOM 1723 O O . PHE A 1 216 ? -16.147 2.834 32.379 1.00 85.75 216 PHE A O 1
ATOM 1730 N N . ASP A 1 217 ? -17.764 3.598 31.021 1.00 84.94 217 ASP A N 1
ATOM 1731 C CA . ASP A 1 217 ? -17.432 2.692 29.916 1.00 84.94 217 ASP A CA 1
ATOM 1732 C C . ASP A 1 217 ? -16.015 2.965 29.384 1.00 84.94 217 ASP A C 1
ATOM 1734 O O . ASP A 1 217 ? -15.206 2.048 29.267 1.00 84.94 217 ASP A O 1
ATOM 1738 N N . ARG A 1 218 ? -15.633 4.238 29.215 1.00 87.19 218 ARG A N 1
ATOM 1739 C CA . ARG A 1 218 ? -14.257 4.623 28.858 1.00 87.19 218 ARG A CA 1
ATOM 1740 C C . ARG A 1 218 ? -13.224 4.118 29.872 1.00 87.19 218 ARG A C 1
ATOM 1742 O O . ARG A 1 218 ? -12.147 3.668 29.480 1.00 87.19 218 ARG A O 1
ATOM 1749 N N . ASP A 1 219 ? -13.529 4.189 31.166 1.00 86.75 219 ASP A N 1
ATOM 1750 C CA . ASP A 1 219 ? -12.650 3.690 32.227 1.00 86.75 219 ASP A CA 1
ATOM 1751 C C . ASP A 1 219 ? -12.497 2.162 32.195 1.00 86.75 219 ASP A C 1
ATOM 1753 O O . ASP A 1 219 ? -11.396 1.656 32.452 1.00 86.75 219 ASP A O 1
ATOM 1757 N N . PHE A 1 220 ? -13.566 1.434 31.855 1.00 88.94 220 PHE A N 1
ATOM 1758 C CA . PHE A 1 220 ? -13.537 -0.012 31.630 1.00 88.94 220 PHE A CA 1
ATOM 1759 C C . PHE A 1 220 ? -12.692 -0.363 30.402 1.00 88.94 220 PHE A C 1
ATOM 1761 O O . PHE A 1 220 ? -11.747 -1.146 30.507 1.00 88.94 220 PHE A O 1
ATOM 1768 N N . GLN A 1 221 ? -12.948 0.274 29.260 1.00 88.94 221 GLN A N 1
ATOM 1769 C CA . GLN A 1 221 ? -12.186 0.050 28.031 1.00 88.94 221 GLN A CA 1
ATOM 1770 C C . GLN A 1 221 ? -10.686 0.350 28.229 1.00 88.94 221 GLN A C 1
ATOM 1772 O O . GLN A 1 221 ? -9.818 -0.418 27.804 1.00 88.94 221 GLN A O 1
ATOM 1777 N N . ALA A 1 222 ? -10.349 1.421 28.959 1.00 87.38 222 ALA A N 1
ATOM 1778 C CA . ALA A 1 222 ? -8.966 1.762 29.297 1.00 87.38 222 ALA A CA 1
ATOM 1779 C C . ALA A 1 222 ? -8.285 0.708 30.189 1.00 87.38 222 ALA A C 1
ATOM 1781 O O . ALA A 1 222 ? -7.073 0.485 30.077 1.00 87.38 222 ALA A O 1
ATOM 1782 N N . LEU A 1 223 ? -9.044 0.062 31.077 1.00 88.94 223 LEU A N 1
ATOM 1783 C CA . LEU A 1 223 ? -8.569 -1.042 31.906 1.00 88.94 223 LEU A CA 1
ATOM 1784 C C . LEU A 1 223 ? -8.313 -2.297 31.067 1.00 88.94 223 LEU A C 1
ATOM 1786 O O . LEU A 1 223 ? -7.241 -2.897 31.189 1.00 88.94 223 LEU A O 1
ATOM 1790 N N . VAL A 1 224 ? -9.251 -2.658 30.187 1.00 89.62 224 VAL A N 1
ATOM 1791 C CA . VAL A 1 224 ? -9.127 -3.807 29.280 1.00 89.62 224 VAL A CA 1
ATOM 1792 C C . VAL A 1 224 ? -7.895 -3.648 28.391 1.00 89.62 224 VAL A C 1
ATOM 1794 O O . VAL A 1 224 ? -7.027 -4.522 28.395 1.00 89.62 224 VAL A O 1
ATOM 1797 N N . ARG A 1 225 ? -7.724 -2.492 27.736 1.00 86.56 225 ARG A N 1
ATOM 1798 C CA . ARG A 1 225 ? -6.578 -2.212 26.851 1.00 86.56 225 ARG A CA 1
ATOM 1799 C C . ARG A 1 225 ? -5.216 -2.429 27.524 1.00 86.56 225 ARG A C 1
ATOM 1801 O O . ARG A 1 225 ? -4.266 -2.826 26.856 1.00 86.56 225 ARG A O 1
ATOM 1808 N N . LYS A 1 226 ? -5.102 -2.174 28.833 1.00 86.38 226 LYS A N 1
ATOM 1809 C CA . LYS A 1 226 ? -3.855 -2.358 29.602 1.00 86.38 226 LYS A CA 1
ATOM 1810 C C . LYS A 1 226 ? -3.648 -3.778 30.126 1.00 86.38 226 LYS A C 1
ATOM 1812 O O . LYS A 1 226 ? -2.535 -4.109 30.525 1.00 86.38 226 LYS A O 1
ATOM 1817 N N . SER A 1 227 ? -4.708 -4.576 30.174 1.00 86.50 227 SER A N 1
ATOM 1818 C CA . SER A 1 227 ? -4.716 -5.863 30.872 1.00 86.50 227 SER A CA 1
ATOM 1819 C C . SER A 1 227 ? -4.714 -7.062 29.928 1.00 86.50 227 SER A C 1
ATOM 1821 O O . SER A 1 227 ? -4.382 -8.165 30.359 1.00 86.50 227 SER A O 1
ATOM 1823 N N . VAL A 1 228 ? -5.074 -6.867 28.656 1.00 87.88 228 VAL A N 1
ATOM 1824 C CA . VAL A 1 228 ? -5.095 -7.948 27.665 1.00 87.88 228 VAL A CA 1
ATOM 1825 C C . VAL A 1 228 ? -3.669 -8.417 27.314 1.00 87.88 228 VAL A C 1
ATOM 1827 O O . VAL A 1 228 ? -2.819 -7.581 26.996 1.00 87.88 228 VAL A O 1
ATOM 1830 N N . PRO A 1 229 ? -3.391 -9.739 27.363 1.00 87.94 229 PRO A N 1
ATOM 1831 C CA . PRO A 1 229 ? -2.101 -10.315 26.979 1.00 87.94 229 PRO A CA 1
ATOM 1832 C C . PRO A 1 229 ? -1.724 -10.065 25.512 1.00 87.94 229 PRO A C 1
ATOM 1834 O O . PRO A 1 229 ? -2.589 -9.985 24.644 1.00 87.94 229 PRO A O 1
ATOM 1837 N N . GLU A 1 230 ? -0.421 -10.024 25.218 1.00 88.88 230 GLU A N 1
ATOM 1838 C CA . GLU A 1 230 ? 0.077 -9.780 23.853 1.00 88.88 230 GLU A CA 1
ATOM 1839 C C . GLU A 1 230 ? -0.337 -10.871 22.855 1.00 88.88 230 GLU A C 1
ATOM 1841 O O . GLU A 1 230 ? -0.659 -10.561 21.717 1.00 88.88 230 GLU A O 1
ATOM 1846 N N . SER A 1 231 ? -0.466 -12.120 23.302 1.00 87.69 231 SER A N 1
ATOM 1847 C CA . SER A 1 231 ? -0.937 -13.247 22.482 1.00 87.69 231 SER A CA 1
ATOM 1848 C C . SER A 1 231 ? -2.337 -13.049 21.890 1.00 87.69 231 SER A C 1
ATOM 1850 O O . SER A 1 231 ? -2.646 -13.564 20.816 1.00 87.69 231 SER A O 1
ATOM 1852 N N . VAL A 1 232 ? -3.206 -12.296 22.574 1.00 89.50 232 VAL A N 1
ATOM 1853 C CA . VAL A 1 232 ? -4.531 -11.936 22.048 1.00 89.50 232 VAL A CA 1
ATOM 1854 C C . VAL A 1 232 ? -4.374 -10.935 20.906 1.00 89.50 232 VAL A C 1
ATOM 1856 O O . VAL A 1 232 ? -5.080 -11.030 19.909 1.00 89.50 232 VAL A O 1
ATOM 1859 N N . TRP A 1 233 ? -3.433 -9.998 21.018 1.00 90.69 233 TRP A N 1
ATOM 1860 C CA . TRP A 1 233 ? -3.151 -9.046 19.946 1.00 90.69 233 TRP A CA 1
ATOM 1861 C C . TRP A 1 233 ? -2.507 -9.723 18.735 1.00 90.69 233 TRP A C 1
ATOM 1863 O O . TRP A 1 233 ? -2.956 -9.465 17.628 1.00 90.69 233 TRP A O 1
ATOM 1873 N N . GLU A 1 234 ? -1.577 -10.659 18.939 1.00 91.31 234 GLU A N 1
ATOM 1874 C CA . GLU A 1 234 ? -1.021 -11.510 17.868 1.00 91.31 234 GLU A CA 1
ATOM 1875 C C . GLU A 1 234 ? -2.129 -12.302 17.146 1.00 91.31 234 GLU A C 1
ATOM 1877 O O . GLU A 1 234 ? -2.130 -12.452 15.927 1.00 91.31 234 GLU A O 1
ATOM 1882 N N . THR A 1 235 ? -3.128 -12.766 17.899 1.00 91.44 235 THR A N 1
ATOM 1883 C CA . THR A 1 235 ? -4.306 -13.455 17.359 1.00 91.44 235 THR A CA 1
ATOM 1884 C C . THR A 1 235 ? -5.191 -12.531 16.518 1.00 91.44 235 THR A C 1
ATOM 1886 O O . THR A 1 235 ? -5.652 -12.923 15.445 1.00 91.44 235 THR A O 1
ATOM 1889 N N . VAL A 1 236 ? -5.433 -11.304 16.989 1.00 92.62 236 VAL A N 1
ATOM 1890 C CA . VAL A 1 236 ? -6.187 -10.289 16.238 1.00 92.62 236 VAL A CA 1
ATOM 1891 C C . VAL A 1 236 ? -5.432 -9.898 14.969 1.00 92.62 236 VAL A C 1
ATOM 1893 O O . VAL A 1 236 ? -6.034 -9.848 13.901 1.00 92.62 236 VAL A O 1
ATOM 1896 N N . GLU A 1 237 ? -4.121 -9.679 15.060 1.00 93.62 237 GLU A N 1
ATOM 1897 C CA . GLU A 1 237 ? -3.254 -9.390 13.917 1.00 93.62 237 GLU A CA 1
ATOM 1898 C C . GLU A 1 237 ? -3.315 -10.510 12.873 1.00 93.62 237 GLU A C 1
ATOM 1900 O O . GLU A 1 237 ? -3.505 -10.243 11.685 1.00 93.62 237 GLU A O 1
ATOM 1905 N N . TRP A 1 238 ? -3.214 -11.770 13.307 1.00 93.62 238 TRP A N 1
ATOM 1906 C CA . TRP A 1 238 ? -3.349 -12.929 12.429 1.00 93.62 238 TRP A CA 1
ATOM 1907 C C . TRP A 1 238 ? -4.702 -12.944 11.710 1.00 93.62 238 TRP A C 1
ATOM 1909 O O . TRP A 1 238 ? -4.752 -13.132 10.496 1.00 93.62 238 TRP A O 1
ATOM 1919 N N . TYR A 1 239 ? -5.794 -12.693 12.434 1.00 93.38 239 TYR A N 1
ATOM 1920 C CA . TYR A 1 239 ? -7.140 -12.692 11.865 1.00 93.38 239 TYR A CA 1
ATOM 1921 C C . TYR A 1 239 ? -7.340 -11.570 10.840 1.00 93.38 239 TYR A C 1
ATOM 1923 O O . TYR A 1 239 ? -7.869 -11.789 9.752 1.00 93.38 239 TYR A O 1
ATOM 1931 N N . VAL A 1 240 ? -6.879 -10.362 11.166 1.00 94.56 240 VAL A N 1
ATOM 1932 C CA . VAL A 1 240 ? -6.949 -9.194 10.281 1.00 94.56 240 VAL A CA 1
ATOM 1933 C C . VAL A 1 240 ? -6.135 -9.440 9.003 1.00 94.56 240 VAL A C 1
ATOM 1935 O O . VAL A 1 240 ? -6.632 -9.188 7.905 1.00 94.56 240 VAL A O 1
ATOM 1938 N N . ASN A 1 241 ? -4.929 -10.006 9.119 1.00 94.75 241 ASN A N 1
ATOM 1939 C CA . ASN A 1 241 ? -4.096 -10.378 7.971 1.00 94.75 241 ASN A CA 1
ATOM 1940 C C . ASN A 1 241 ? -4.644 -11.572 7.170 1.00 94.75 241 ASN A C 1
ATOM 1942 O O . ASN A 1 241 ? -4.276 -11.740 6.008 1.00 94.75 241 ASN A O 1
ATOM 1946 N N . LEU A 1 242 ? -5.521 -12.390 7.756 1.00 92.50 242 LEU A N 1
ATOM 1947 C CA . LEU A 1 242 ? -6.201 -13.480 7.060 1.00 92.50 242 LEU A CA 1
ATOM 1948 C C . LEU A 1 242 ? -7.404 -12.979 6.252 1.00 92.50 242 LEU A C 1
ATOM 1950 O O . LEU A 1 242 ? -7.540 -13.336 5.082 1.00 92.50 242 LEU A O 1
ATOM 1954 N N . GLU A 1 243 ? -8.275 -12.174 6.864 1.00 93.56 243 GLU A N 1
ATOM 1955 C CA . GLU A 1 243 ? -9.564 -11.793 6.272 1.00 93.56 243 GLU A CA 1
ATOM 1956 C C . GLU A 1 243 ? -9.449 -10.593 5.318 1.00 93.56 243 GLU A C 1
ATOM 1958 O O . GLU A 1 243 ? -10.058 -10.614 4.249 1.00 93.56 243 GLU A O 1
ATOM 1963 N N . ILE A 1 244 ? -8.643 -9.564 5.627 1.00 95.88 244 ILE A N 1
ATOM 1964 C CA . ILE A 1 244 ? -8.554 -8.353 4.782 1.00 95.88 244 ILE A CA 1
ATOM 1965 C C . ILE A 1 244 ? -8.160 -8.664 3.330 1.00 95.88 244 ILE A C 1
ATOM 1967 O O . ILE A 1 244 ? -8.834 -8.158 2.428 1.00 95.88 244 ILE A O 1
ATOM 1971 N N . PRO A 1 245 ? -7.138 -9.498 3.045 1.00 94.56 245 PRO A N 1
ATOM 1972 C CA . PRO A 1 245 ? -6.795 -9.827 1.665 1.00 94.56 245 PRO A CA 1
ATOM 1973 C C . PRO A 1 245 ? -7.941 -10.510 0.908 1.00 94.56 245 PRO A C 1
ATOM 1975 O O . PRO A 1 245 ? -8.078 -10.310 -0.297 1.00 94.56 245 PRO A O 1
ATOM 1978 N N . ILE A 1 246 ? -8.776 -11.293 1.603 1.00 93.12 246 ILE A N 1
ATOM 1979 C CA . ILE A 1 246 ? -9.950 -11.948 1.011 1.00 93.12 246 ILE A CA 1
ATOM 1980 C C . ILE A 1 246 ? -10.968 -10.893 0.621 1.00 93.12 246 ILE A C 1
ATOM 1982 O O . ILE A 1 246 ? -11.373 -10.852 -0.535 1.00 93.12 246 ILE A O 1
ATOM 1986 N N . VAL A 1 247 ? -11.327 -10.014 1.561 1.00 93.94 247 VAL A N 1
ATOM 1987 C CA . VAL A 1 247 ? -12.310 -8.945 1.338 1.00 93.94 247 VAL A CA 1
ATOM 1988 C C . VAL A 1 247 ? -11.883 -8.024 0.199 1.00 93.94 247 VAL A C 1
ATOM 1990 O O . VAL A 1 247 ? -12.700 -7.643 -0.629 1.00 93.94 247 VAL A O 1
ATOM 1993 N N . LEU A 1 248 ? -10.592 -7.703 0.123 1.00 93.88 248 LEU A N 1
ATOM 1994 C CA . LEU A 1 248 ? -10.023 -6.839 -0.910 1.00 93.88 248 LEU A CA 1
ATOM 1995 C C . LEU A 1 248 ? -9.756 -7.546 -2.249 1.00 93.88 248 LEU A C 1
ATOM 1997 O O . LEU A 1 248 ? -9.171 -6.946 -3.154 1.00 93.88 248 LEU A O 1
ATOM 2001 N N . ALA A 1 249 ? -10.170 -8.805 -2.388 1.00 91.75 249 ALA A N 1
ATOM 2002 C CA . ALA A 1 249 ? -9.982 -9.616 -3.583 1.00 91.75 249 ALA A CA 1
ATOM 2003 C C . ALA A 1 249 ? -8.516 -9.742 -4.042 1.00 91.75 249 ALA A C 1
ATOM 2005 O O . ALA A 1 249 ? -8.233 -9.812 -5.241 1.00 91.75 249 ALA A O 1
ATOM 2006 N N . VAL A 1 250 ? -7.577 -9.783 -3.092 1.00 90.25 250 VAL A N 1
ATOM 2007 C CA . VAL A 1 250 ? -6.147 -9.946 -3.377 1.00 90.25 250 VAL A CA 1
ATOM 2008 C C . VAL A 1 250 ? -5.915 -11.308 -4.043 1.00 90.25 250 VAL A C 1
ATOM 2010 O O . VAL A 1 250 ? -6.270 -12.334 -3.452 1.00 90.25 250 VAL A O 1
ATOM 2013 N N . PRO A 1 251 ? -5.320 -11.356 -5.252 1.00 87.19 251 PRO A N 1
ATOM 2014 C CA . PRO A 1 251 ? -5.032 -12.617 -5.922 1.00 87.19 251 PRO A CA 1
ATOM 2015 C C . PRO A 1 251 ? -4.083 -13.482 -5.094 1.00 87.19 251 PRO A C 1
ATOM 2017 O O . PRO A 1 251 ? -3.053 -13.006 -4.611 1.00 87.19 251 PRO A O 1
ATOM 2020 N N . ARG A 1 252 ? -4.412 -14.766 -4.963 1.00 85.00 252 ARG A N 1
ATOM 2021 C CA . ARG A 1 252 ? -3.545 -15.770 -4.342 1.00 85.00 252 ARG A CA 1
ATOM 2022 C C . ARG A 1 252 ? -2.829 -16.552 -5.427 1.00 85.00 252 ARG A C 1
ATOM 2024 O O . ARG A 1 252 ? -3.437 -16.890 -6.440 1.00 85.00 252 ARG A O 1
ATOM 2031 N N . ASP A 1 253 ? -1.557 -16.846 -5.201 1.00 78.44 253 ASP A N 1
ATOM 2032 C CA . ASP A 1 253 ? -0.811 -17.759 -6.057 1.00 78.44 253 ASP A CA 1
ATOM 2033 C C . ASP A 1 253 ? -1.019 -19.191 -5.553 1.00 78.44 253 ASP A C 1
ATOM 2035 O O . ASP A 1 253 ? -0.616 -19.531 -4.439 1.00 78.44 253 ASP A O 1
ATOM 2039 N N . VAL A 1 254 ? -1.709 -20.004 -6.349 1.00 76.50 254 VAL A N 1
ATOM 2040 C CA . VAL A 1 254 ? -1.915 -21.430 -6.089 1.00 76.50 254 VAL A CA 1
ATOM 2041 C C . VAL A 1 254 ? -1.337 -22.184 -7.279 1.00 76.50 254 VAL A C 1
ATOM 2043 O O . VAL A 1 254 ? -1.848 -22.079 -8.393 1.00 76.50 254 VAL A O 1
ATOM 2046 N N . ASP A 1 255 ? -0.237 -22.904 -7.053 1.00 69.12 255 ASP A N 1
ATOM 2047 C CA . ASP A 1 255 ? 0.469 -23.689 -8.076 1.00 69.12 255 ASP A CA 1
ATOM 2048 C C . ASP A 1 255 ? 0.846 -22.884 -9.342 1.00 69.12 255 ASP A C 1
ATOM 2050 O O . ASP A 1 255 ? 0.771 -23.383 -10.466 1.00 69.12 255 ASP A O 1
ATOM 2054 N N . GLY A 1 256 ? 1.236 -21.614 -9.178 1.00 69.38 256 GLY A N 1
ATOM 2055 C CA . GLY A 1 256 ? 1.597 -20.714 -10.280 1.00 69.38 256 GLY A CA 1
ATOM 2056 C C . GLY A 1 256 ? 0.396 -20.085 -10.994 1.00 69.38 256 GLY A C 1
ATOM 2057 O O . GLY A 1 256 ? 0.577 -19.341 -11.962 1.00 69.38 256 GLY A O 1
ATOM 2058 N N . THR A 1 257 ? -0.828 -20.379 -10.543 1.00 72.00 257 THR A N 1
ATOM 2059 C CA . THR A 1 257 ? -2.067 -19.801 -11.068 1.00 72.00 257 THR A CA 1
ATOM 2060 C C . THR A 1 257 ? -2.605 -18.757 -10.096 1.00 72.00 257 THR A C 1
ATOM 2062 O O . THR A 1 257 ? -2.841 -19.033 -8.921 1.00 72.00 257 THR A O 1
ATOM 2065 N N . ARG A 1 258 ? -2.845 -17.543 -10.604 1.00 77.12 258 ARG A N 1
ATOM 2066 C CA . ARG A 1 258 ? -3.435 -16.448 -9.827 1.00 77.12 258 ARG A CA 1
ATOM 2067 C C . ARG A 1 258 ? -4.946 -16.626 -9.743 1.00 77.12 258 ARG A C 1
ATOM 2069 O O . ARG A 1 258 ? -5.640 -16.504 -10.750 1.00 77.12 258 ARG A O 1
ATOM 2076 N N . ILE A 1 259 ? -5.445 -16.901 -8.543 1.00 80.56 259 ILE A N 1
ATOM 2077 C CA . ILE A 1 259 ? -6.870 -17.098 -8.271 1.00 80.56 259 ILE A CA 1
ATOM 2078 C C . ILE A 1 259 ? -7.368 -15.928 -7.423 1.00 80.56 259 ILE A C 1
ATOM 2080 O O . ILE A 1 259 ? -6.849 -15.666 -6.336 1.00 80.56 259 ILE A O 1
ATOM 2084 N N . SER A 1 260 ? -8.378 -15.220 -7.925 1.00 79.44 260 SER A N 1
ATOM 2085 C CA . SER A 1 260 ? -9.113 -14.220 -7.148 1.00 79.44 260 SER A CA 1
ATOM 2086 C C . SER A 1 260 ? -10.203 -14.907 -6.318 1.00 79.44 260 SER A C 1
ATOM 2088 O O . SER A 1 260 ? -10.863 -15.808 -6.842 1.00 79.44 260 SER A O 1
ATOM 2090 N N . PRO A 1 261 ? -10.417 -14.499 -5.054 1.00 81.25 261 PRO A N 1
ATOM 2091 C CA . PRO A 1 261 ? -11.465 -15.076 -4.214 1.00 81.25 261 PRO A CA 1
ATOM 2092 C C . PRO A 1 261 ? -12.854 -14.795 -4.796 1.00 81.25 261 PRO A C 1
ATOM 2094 O O . PRO A 1 261 ? -13.080 -13.743 -5.409 1.00 81.25 261 PRO A O 1
ATOM 2097 N N . ASP A 1 262 ? -13.788 -15.726 -4.600 1.00 87.44 262 ASP A N 1
ATOM 2098 C CA . ASP A 1 262 ? -15.157 -15.569 -5.098 1.00 87.44 262 ASP A CA 1
ATOM 2099 C C . ASP A 1 262 ? -15.903 -14.464 -4.330 1.00 87.44 262 ASP A C 1
ATOM 2101 O O . ASP A 1 262 ? -15.597 -14.153 -3.181 1.00 87.44 262 ASP A O 1
ATOM 2105 N N . LYS A 1 263 ? -16.923 -13.863 -4.946 1.00 87.31 263 LYS A N 1
ATOM 2106 C CA . LYS A 1 263 ? -17.724 -12.801 -4.320 1.00 87.31 263 LYS A CA 1
ATOM 2107 C C . LYS A 1 263 ? -18.433 -13.269 -3.054 1.00 87.31 263 LYS A C 1
ATOM 2109 O O . LYS A 1 263 ? -18.600 -12.478 -2.133 1.00 87.31 263 LYS A O 1
ATOM 2114 N N . MET A 1 264 ? -18.865 -14.530 -3.018 1.00 90.12 264 MET A N 1
ATOM 2115 C CA . MET A 1 264 ? -19.475 -15.106 -1.820 1.00 90.12 264 MET A CA 1
ATOM 2116 C C . MET A 1 264 ? -18.457 -15.168 -0.676 1.00 90.12 264 MET A C 1
ATOM 2118 O O . MET A 1 264 ? -18.745 -14.711 0.423 1.00 90.12 264 MET A O 1
ATOM 2122 N N . GLU A 1 265 ? -17.231 -15.614 -0.965 1.00 90.12 265 GLU A N 1
ATOM 2123 C CA . GLU A 1 265 ? -16.140 -15.648 0.014 1.00 90.12 265 GLU A CA 1
ATOM 2124 C C . GLU A 1 265 ? -15.756 -14.243 0.501 1.00 90.12 265 GLU A C 1
ATOM 2126 O O . GLU A 1 265 ? -15.491 -14.062 1.688 1.00 90.12 265 GLU A O 1
ATOM 2131 N N . GLN A 1 266 ? -15.765 -13.244 -0.392 1.00 90.94 266 GLN A N 1
ATOM 2132 C CA . GLN A 1 266 ? -15.505 -11.840 -0.054 1.00 90.94 266 GLN A CA 1
ATOM 2133 C C . GLN A 1 266 ? -16.542 -11.283 0.929 1.00 90.94 266 GLN A C 1
ATOM 2135 O O . GLN A 1 266 ? -16.169 -10.689 1.940 1.00 90.94 266 GLN A O 1
ATOM 2140 N N . GLU A 1 267 ? -17.838 -11.475 0.661 1.00 91.88 267 GLU A N 1
ATOM 2141 C CA . GLU A 1 267 ? -18.904 -10.968 1.537 1.00 91.88 267 GLU A CA 1
ATOM 2142 C C . GLU A 1 267 ? -18.972 -11.733 2.870 1.00 91.88 267 GLU A C 1
ATOM 2144 O O . GLU A 1 267 ? -19.236 -11.131 3.917 1.00 91.88 267 GLU A O 1
ATOM 2149 N N . ASP A 1 268 ? -18.656 -13.031 2.870 1.00 93.19 268 ASP A N 1
ATOM 2150 C CA . ASP A 1 268 ? -18.555 -13.828 4.095 1.00 93.19 268 ASP A CA 1
ATOM 2151 C C . ASP A 1 268 ? -17.379 -13.361 4.970 1.00 93.19 268 ASP A C 1
ATOM 2153 O O . ASP A 1 268 ? -17.547 -13.137 6.172 1.00 93.19 268 ASP A O 1
ATOM 2157 N N . ALA A 1 269 ? -16.198 -13.160 4.372 1.00 93.12 269 ALA A N 1
ATOM 2158 C CA . ALA A 1 269 ? -15.014 -12.615 5.043 1.00 93.12 269 ALA A CA 1
ATOM 2159 C C . ALA A 1 269 ? -15.260 -11.209 5.596 1.00 93.12 269 ALA A C 1
ATOM 2161 O O . ALA A 1 269 ? -14.898 -10.893 6.730 1.00 93.12 269 ALA A O 1
ATOM 2162 N N . ARG A 1 270 ? -15.955 -10.372 4.824 1.00 94.62 270 ARG A N 1
ATOM 2163 C CA . ARG A 1 270 ? -16.325 -9.017 5.228 1.00 94.62 270 ARG A CA 1
ATOM 2164 C C . ARG A 1 270 ? -17.253 -9.037 6.435 1.00 94.62 270 ARG A C 1
ATOM 2166 O O . ARG A 1 270 ? -17.008 -8.324 7.403 1.00 94.62 270 ARG A O 1
ATOM 2173 N N . SER A 1 271 ? -18.292 -9.869 6.398 1.00 94.62 271 SER A N 1
ATOM 2174 C CA . SER A 1 271 ? -19.252 -9.999 7.499 1.00 94.62 271 SER A CA 1
ATOM 2175 C C . SER A 1 271 ? -18.561 -10.453 8.785 1.00 94.62 271 SER A C 1
ATOM 2177 O O . SER A 1 271 ? -18.816 -9.903 9.856 1.00 94.62 271 SER A O 1
ATOM 2179 N N . ARG A 1 272 ? -17.632 -11.408 8.669 1.00 93.31 272 ARG A N 1
ATOM 2180 C CA . ARG A 1 272 ? -16.793 -11.883 9.773 1.00 93.31 272 ARG A CA 1
ATOM 2181 C C . ARG A 1 272 ? -15.878 -10.792 10.340 1.00 93.31 272 ARG A C 1
ATOM 2183 O O . ARG A 1 272 ? -15.856 -10.589 11.553 1.00 93.31 272 ARG A O 1
ATOM 2190 N N . LEU A 1 273 ? -15.188 -10.041 9.480 1.00 94.69 273 LEU A N 1
ATOM 2191 C CA . LEU A 1 273 ? -14.311 -8.943 9.893 1.00 94.69 273 LEU A CA 1
ATOM 2192 C C . LEU A 1 273 ? -15.082 -7.809 10.585 1.00 94.69 273 LEU A C 1
ATOM 2194 O O . LEU A 1 273 ? -14.626 -7.306 11.610 1.00 94.69 273 LEU A O 1
ATOM 2198 N N . LEU A 1 274 ? -16.254 -7.429 10.068 1.00 94.50 274 LEU A N 1
ATOM 2199 C CA . LEU A 1 274 ? -17.102 -6.401 10.681 1.00 94.50 274 LEU A CA 1
ATOM 2200 C C . LEU A 1 274 ? -17.660 -6.857 12.033 1.00 94.50 274 LEU A C 1
ATOM 2202 O O . LEU A 1 274 ? -17.629 -6.088 12.992 1.00 94.50 274 LEU A O 1
ATOM 2206 N N . ALA A 1 275 ? -18.102 -8.114 12.135 1.00 93.06 275 ALA A N 1
ATOM 2207 C CA . ALA A 1 275 ? -18.542 -8.692 13.402 1.00 93.06 275 ALA A CA 1
ATOM 2208 C C . ALA A 1 275 ? -17.408 -8.705 14.438 1.00 93.06 275 ALA A C 1
ATOM 2210 O O . ALA A 1 275 ? -17.634 -8.373 15.604 1.00 93.06 275 ALA A O 1
ATOM 2211 N N . LEU A 1 276 ? -16.180 -9.029 14.016 1.00 91.62 276 LEU A N 1
ATOM 2212 C CA . LEU A 1 276 ? -15.017 -8.959 14.893 1.00 91.62 276 LEU A CA 1
ATOM 2213 C C . LEU A 1 276 ? -14.715 -7.518 15.319 1.00 91.62 276 LEU A C 1
ATOM 2215 O O . LEU A 1 276 ? -14.525 -7.275 16.508 1.00 91.62 276 LEU A O 1
ATOM 2219 N N . ALA A 1 277 ? -14.673 -6.568 14.382 1.00 92.50 277 ALA A N 1
ATOM 2220 C CA . ALA A 1 277 ? -14.398 -5.164 14.684 1.00 92.50 277 ALA A CA 1
ATOM 2221 C C . ALA A 1 277 ? -15.409 -4.604 15.696 1.00 92.50 277 ALA A C 1
ATOM 2223 O O . ALA A 1 277 ? -15.013 -3.977 16.677 1.00 92.50 277 ALA A O 1
ATOM 2224 N N . GLN A 1 278 ? -16.695 -4.918 15.519 1.00 91.94 278 GLN A N 1
ATOM 2225 C CA . GLN A 1 278 ? -17.749 -4.534 16.453 1.00 91.94 278 GLN A CA 1
ATOM 2226 C C . GLN A 1 278 ? -17.583 -5.208 17.825 1.00 91.94 278 GLN A C 1
ATOM 2228 O O . GLN A 1 278 ? -17.708 -4.551 18.857 1.00 91.94 278 GLN A O 1
ATOM 2233 N N . ALA A 1 279 ? -17.262 -6.506 17.867 1.00 90.50 279 ALA A N 1
ATOM 2234 C CA . ALA A 1 279 ? -17.023 -7.214 19.125 1.00 90.50 279 ALA A CA 1
ATOM 2235 C C . ALA A 1 279 ? -15.808 -6.654 19.885 1.00 90.50 279 ALA A C 1
ATOM 2237 O O . ALA A 1 279 ? -15.865 -6.485 21.104 1.00 90.50 279 ALA A O 1
ATOM 2238 N N . LEU A 1 280 ? -14.725 -6.327 19.173 1.00 91.31 280 LEU A N 1
ATOM 2239 C CA . LEU A 1 280 ? -13.540 -5.689 19.743 1.00 91.31 280 LEU A CA 1
ATOM 2240 C C . LEU A 1 280 ? -13.851 -4.275 20.239 1.00 91.31 280 LEU A C 1
ATOM 2242 O O . LEU A 1 280 ? -13.394 -3.913 21.323 1.00 91.31 280 LEU A O 1
ATOM 2246 N N . HIS A 1 281 ? -14.633 -3.488 19.495 1.00 90.31 281 HIS A N 1
ATOM 2247 C CA . HIS A 1 281 ? -15.055 -2.146 19.907 1.00 90.31 281 HIS A CA 1
ATOM 2248 C C . HIS A 1 281 ? -15.875 -2.175 21.192 1.00 90.31 281 HIS A C 1
ATOM 2250 O O . HIS A 1 281 ? -15.496 -1.528 22.165 1.00 90.31 281 HIS A O 1
ATOM 2256 N N . ASN A 1 282 ? -16.911 -3.017 21.240 1.00 87.06 282 ASN A N 1
ATOM 2257 C CA . ASN A 1 282 ? -17.782 -3.160 22.409 1.00 87.06 282 ASN A CA 1
ATOM 2258 C C . ASN A 1 282 ? -16.992 -3.481 23.683 1.00 87.06 282 ASN A C 1
ATOM 2260 O O . ASN A 1 282 ? -17.322 -3.003 24.760 1.00 87.06 282 ASN A O 1
ATOM 2264 N N . VAL A 1 283 ? -15.922 -4.265 23.557 1.00 86.19 283 VAL A N 1
ATOM 2265 C CA . VAL A 1 283 ? -15.075 -4.700 24.671 1.00 86.19 283 VAL A CA 1
ATOM 2266 C C . VAL A 1 283 ? -13.964 -3.686 25.023 1.00 86.19 283 VAL A C 1
ATOM 2268 O O . VAL A 1 283 ? -13.302 -3.815 26.055 1.00 86.19 283 VAL A O 1
ATOM 2271 N N . GLY A 1 284 ? -13.743 -2.658 24.201 1.00 84.25 284 GLY A N 1
ATOM 2272 C CA . GLY A 1 284 ? -12.677 -1.665 24.391 1.00 84.25 284 GLY A CA 1
ATOM 2273 C C . GLY A 1 284 ? -11.327 -2.033 23.774 1.00 84.25 284 GLY A C 1
ATOM 2274 O O . GLY A 1 284 ? -10.308 -1.411 24.081 1.00 84.25 284 GLY A O 1
ATOM 2275 N N . LEU A 1 285 ? -11.298 -3.041 22.901 1.00 87.44 285 LEU A N 1
ATOM 2276 C CA . LEU A 1 285 ? -10.132 -3.431 22.104 1.00 87.44 285 LEU A CA 1
ATOM 2277 C C . LEU A 1 285 ? -10.085 -2.742 20.731 1.00 87.44 285 LEU A C 1
ATOM 2279 O O . LEU A 1 285 ? -9.052 -2.798 20.073 1.00 87.44 285 LEU A O 1
ATOM 2283 N N . GLY A 1 286 ? -11.139 -2.026 20.329 1.00 83.75 286 GLY A N 1
ATOM 2284 C CA . GLY A 1 286 ? -11.217 -1.259 19.074 1.00 83.75 286 GLY A CA 1
ATOM 2285 C C . GLY A 1 286 ? -10.392 0.039 19.017 1.00 83.75 286 GLY A C 1
ATOM 2286 O O . GLY A 1 286 ? -10.527 0.816 18.076 1.00 83.75 286 GLY A O 1
ATOM 2287 N N . GLY A 1 287 ? -9.551 0.309 20.020 1.00 85.12 287 GLY A N 1
ATOM 2288 C CA . GLY A 1 287 ? -8.756 1.537 20.093 1.00 85.12 287 GLY A CA 1
ATOM 2289 C C . GLY A 1 287 ? -7.568 1.589 19.120 1.00 85.12 287 GLY A C 1
ATOM 2290 O O . GLY A 1 287 ? -7.410 0.768 18.223 1.00 85.12 287 GLY A O 1
ATOM 2291 N N . GLU A 1 288 ? -6.661 2.536 19.359 1.00 87.50 288 GLU A N 1
ATOM 2292 C CA . GLU A 1 288 ? -5.489 2.836 18.513 1.00 87.50 288 GLU A CA 1
ATOM 2293 C C . GLU A 1 288 ? -4.670 1.605 18.076 1.00 87.50 288 GLU A C 1
ATOM 2295 O O . GLU A 1 288 ? -4.275 1.516 16.919 1.00 87.50 288 GLU A O 1
ATOM 2300 N N . LYS A 1 289 ? -4.438 0.622 18.960 1.00 89.50 289 LYS A N 1
ATOM 2301 C CA . LYS A 1 289 ? -3.645 -0.571 18.605 1.00 89.50 289 LYS A CA 1
ATOM 2302 C C . LYS A 1 289 ? -4.322 -1.404 17.507 1.00 89.50 289 LYS A C 1
ATOM 2304 O O . LYS A 1 289 ? -3.645 -1.853 16.589 1.00 89.50 289 LYS A O 1
ATOM 2309 N N . PHE A 1 290 ? -5.647 -1.565 17.573 1.00 92.00 290 PHE A N 1
ATOM 2310 C CA . PHE A 1 290 ? -6.424 -2.218 16.517 1.00 92.00 290 PHE A CA 1
ATOM 2311 C C . PHE A 1 290 ? -6.380 -1.428 15.212 1.00 92.00 290 PHE A C 1
ATOM 2313 O O . PHE A 1 290 ? -6.140 -2.008 14.157 1.00 92.00 290 PHE A O 1
ATOM 2320 N N . GLN A 1 291 ? -6.529 -0.105 15.289 1.00 91.44 291 GLN A N 1
ATOM 2321 C CA . GLN A 1 291 ? -6.469 0.769 14.116 1.00 91.44 291 GLN A CA 1
ATOM 2322 C C . GLN A 1 291 ? -5.115 0.693 13.402 1.00 91.44 291 GLN A C 1
ATOM 2324 O O . GLN A 1 291 ? -5.085 0.655 12.175 1.00 91.44 291 GLN A O 1
ATOM 2329 N N . ILE A 1 292 ? -4.007 0.622 14.151 1.00 93.00 292 ILE A N 1
ATOM 2330 C CA . ILE A 1 292 ? -2.663 0.442 13.586 1.00 93.00 292 ILE A CA 1
ATOM 2331 C C . ILE A 1 292 ? -2.565 -0.901 12.856 1.00 93.00 292 ILE A C 1
ATOM 2333 O O . ILE A 1 292 ? -2.214 -0.909 11.680 1.00 93.00 292 ILE A O 1
ATOM 2337 N N . MET A 1 293 ? -2.948 -2.013 13.496 1.00 94.25 293 MET A N 1
ATOM 2338 C CA . MET A 1 293 ? -2.906 -3.338 12.853 1.00 94.25 293 MET A CA 1
ATOM 2339 C C . MET A 1 293 ? -3.800 -3.400 11.607 1.00 94.25 293 MET A C 1
ATOM 2341 O O . MET A 1 293 ? -3.405 -3.943 10.578 1.00 94.25 293 MET A O 1
ATOM 2345 N N . PHE A 1 294 ? -4.993 -2.802 11.668 1.00 94.94 294 PHE A N 1
ATOM 2346 C CA . PHE A 1 294 ? -5.887 -2.683 10.518 1.00 94.94 294 PHE A CA 1
ATOM 2347 C C . PHE A 1 294 ? -5.238 -1.880 9.382 1.00 94.94 294 PHE A C 1
ATOM 2349 O O . PHE A 1 294 ? -5.240 -2.323 8.234 1.00 94.94 294 PHE A O 1
ATOM 2356 N N . ALA A 1 295 ? -4.638 -0.728 9.690 1.00 94.12 295 ALA A N 1
ATOM 2357 C CA . ALA A 1 295 ? -3.962 0.110 8.706 1.00 94.12 295 ALA A CA 1
ATOM 2358 C C . ALA A 1 295 ? -2.747 -0.593 8.076 1.00 94.12 295 ALA A C 1
ATOM 2360 O O . ALA A 1 295 ? -2.565 -0.521 6.861 1.00 94.12 295 ALA A O 1
ATOM 2361 N N . GLU A 1 296 ? -1.943 -1.307 8.866 1.00 95.88 296 GLU A N 1
ATOM 2362 C CA . GLU A 1 296 ? -0.795 -2.088 8.390 1.00 95.88 296 GLU A CA 1
ATOM 2363 C C . GLU A 1 296 ? -1.225 -3.245 7.479 1.00 95.88 296 GLU A C 1
ATOM 2365 O O . GLU A 1 296 ? -0.619 -3.465 6.423 1.00 95.88 296 GLU A O 1
ATOM 2370 N N . ALA A 1 297 ? -2.309 -3.941 7.824 1.00 96.25 297 ALA A N 1
ATOM 2371 C CA . ALA A 1 297 ? -2.862 -5.016 7.010 1.00 96.25 297 ALA A CA 1
ATOM 2372 C C . ALA A 1 297 ? -3.501 -4.499 5.708 1.00 96.25 297 ALA A C 1
ATOM 2374 O O . ALA A 1 297 ? -3.266 -5.067 4.638 1.00 96.25 297 ALA A O 1
ATOM 2375 N N . MET A 1 298 ? -4.236 -3.381 5.755 1.00 95.88 298 MET A N 1
ATOM 2376 C CA . MET A 1 298 ? -4.738 -2.678 4.564 1.00 95.88 298 MET A CA 1
ATOM 2377 C C . MET A 1 298 ? -3.579 -2.253 3.655 1.00 95.88 298 MET A C 1
ATOM 2379 O O . MET A 1 298 ? -3.574 -2.528 2.452 1.00 95.88 298 MET A O 1
ATOM 2383 N N . ASN A 1 299 ? -2.540 -1.659 4.244 1.00 95.56 299 ASN A N 1
ATOM 2384 C CA . ASN A 1 299 ? -1.328 -1.259 3.547 1.00 95.56 299 ASN A CA 1
ATOM 2385 C C . ASN A 1 299 ? -0.646 -2.461 2.876 1.00 95.56 299 ASN A C 1
ATOM 2387 O O . ASN A 1 299 ? -0.336 -2.406 1.691 1.00 95.56 299 ASN A O 1
ATOM 2391 N N . THR A 1 300 ? -0.459 -3.572 3.580 1.00 96.12 300 THR A N 1
ATOM 2392 C CA . THR A 1 300 ? 0.153 -4.785 3.015 1.00 96.12 300 THR A CA 1
ATOM 2393 C C . THR A 1 300 ? -0.706 -5.389 1.901 1.00 96.12 300 THR A C 1
ATOM 2395 O O . THR A 1 300 ? -0.187 -5.800 0.858 1.00 96.12 300 THR A O 1
ATOM 2398 N N . SER A 1 301 ? -2.028 -5.367 2.068 1.00 95.19 301 SER A N 1
ATOM 2399 C CA . SER A 1 301 ? -2.985 -5.897 1.093 1.00 95.19 301 SER A CA 1
ATOM 2400 C C . SER A 1 301 ? -3.025 -5.078 -0.192 1.00 95.19 301 SER A C 1
ATOM 2402 O O . SER A 1 301 ? -3.045 -5.662 -1.269 1.00 95.19 301 SER A O 1
ATOM 2404 N N . MET A 1 302 ? -2.942 -3.745 -0.123 1.00 95.88 302 MET A N 1
ATOM 2405 C CA . MET A 1 302 ? -2.838 -2.907 -1.326 1.00 95.88 302 MET A CA 1
ATOM 2406 C C . MET A 1 302 ? -1.557 -3.200 -2.113 1.00 95.88 302 MET A C 1
ATOM 2408 O O . MET A 1 302 ? -1.598 -3.260 -3.340 1.00 95.88 302 MET A O 1
ATOM 2412 N N . SER A 1 303 ? -0.424 -3.432 -1.439 1.00 95.19 303 SER A N 1
ATOM 2413 C CA . SER A 1 303 ? 0.804 -3.840 -2.132 1.00 95.19 303 SER A CA 1
ATOM 2414 C C . SER A 1 303 ? 0.589 -5.195 -2.792 1.00 95.19 303 SER A C 1
ATOM 2416 O O . SER A 1 303 ? 0.769 -5.322 -3.999 1.00 95.19 303 SER A O 1
ATOM 2418 N N . SER A 1 304 ? 0.122 -6.179 -2.028 1.00 93.62 304 SER A N 1
ATOM 2419 C CA . SER A 1 304 ? -0.119 -7.539 -2.517 1.00 93.62 304 SER A CA 1
ATOM 2420 C C . SER A 1 304 ? -1.107 -7.575 -3.685 1.00 93.62 304 SER A C 1
ATOM 2422 O O . SER A 1 304 ? -0.887 -8.314 -4.637 1.00 93.62 304 SER A O 1
ATOM 2424 N N . TYR A 1 305 ? -2.143 -6.731 -3.674 1.00 94.12 305 TYR A N 1
ATOM 2425 C CA . TYR A 1 305 ? -3.076 -6.575 -4.787 1.00 94.12 305 TYR A CA 1
ATOM 2426 C C . TYR A 1 305 ? -2.380 -6.039 -6.039 1.00 94.12 305 TYR A C 1
ATOM 2428 O O . TYR A 1 305 ? -2.536 -6.606 -7.119 1.00 94.12 305 TYR A O 1
ATOM 2436 N N . VAL A 1 306 ? -1.585 -4.970 -5.904 1.00 93.81 306 VAL A N 1
ATOM 2437 C CA . VAL A 1 306 ? -0.874 -4.361 -7.035 1.00 93.81 306 VAL A CA 1
ATOM 2438 C C . VAL A 1 306 ? 0.132 -5.342 -7.641 1.00 93.81 306 VAL A C 1
ATOM 2440 O O . VAL A 1 306 ? 0.105 -5.574 -8.850 1.00 93.81 306 VAL A O 1
ATOM 2443 N N . TYR A 1 307 ? 0.973 -5.968 -6.814 1.00 91.50 307 TYR A N 1
ATOM 2444 C CA . TYR A 1 307 ? 1.931 -6.979 -7.269 1.00 91.50 307 TYR A CA 1
ATOM 2445 C C . TYR A 1 307 ? 1.215 -8.207 -7.851 1.00 91.50 307 TYR A C 1
ATOM 2447 O O . TYR A 1 307 ? 1.545 -8.649 -8.947 1.00 91.50 307 TYR A O 1
ATOM 2455 N N . GLY A 1 308 ? 0.191 -8.724 -7.173 1.00 88.81 308 GLY A N 1
ATOM 2456 C CA . GLY A 1 308 ? -0.559 -9.899 -7.614 1.00 88.81 308 GLY A CA 1
ATOM 2457 C C . GLY A 1 308 ? -1.340 -9.680 -8.910 1.00 88.81 308 GLY A C 1
ATOM 2458 O O . GLY A 1 308 ? -1.462 -10.602 -9.708 1.00 88.81 308 GLY A O 1
ATOM 2459 N N . THR A 1 309 ? -1.836 -8.472 -9.169 1.00 89.25 309 THR A N 1
ATOM 2460 C CA . THR A 1 309 ? -2.679 -8.197 -10.345 1.00 89.25 309 THR A CA 1
ATOM 2461 C C . THR A 1 309 ? -1.858 -7.757 -11.551 1.00 89.25 309 THR A C 1
ATOM 2463 O O . THR A 1 309 ? -2.071 -8.255 -12.654 1.00 89.25 309 THR A O 1
ATOM 2466 N N . TYR A 1 310 ? -0.895 -6.853 -11.356 1.00 90.50 310 TYR A N 1
ATOM 2467 C CA . TYR A 1 310 ? -0.266 -6.130 -12.465 1.00 90.50 310 TYR A CA 1
ATOM 2468 C C . TYR A 1 310 ? 1.143 -6.608 -12.813 1.00 90.50 310 TYR A C 1
ATOM 2470 O O . TYR A 1 310 ? 1.640 -6.275 -13.890 1.00 90.50 310 TYR A O 1
ATOM 2478 N N . GLN A 1 311 ? 1.807 -7.386 -11.953 1.00 89.06 311 GLN A N 1
ATOM 2479 C CA . GLN A 1 311 ? 3.169 -7.857 -12.224 1.00 89.06 311 GLN A CA 1
ATOM 2480 C C . GLN A 1 311 ? 3.212 -8.675 -13.520 1.00 89.06 311 GLN A C 1
ATOM 2482 O O . GLN A 1 311 ? 2.428 -9.618 -13.676 1.00 89.06 311 GLN A O 1
ATOM 2487 N N . ARG A 1 312 ? 4.148 -8.314 -14.410 1.00 85.19 312 ARG A N 1
ATOM 2488 C CA . ARG A 1 312 ? 4.360 -8.862 -15.765 1.00 85.19 312 ARG A CA 1
ATOM 2489 C C . ARG A 1 312 ? 3.174 -8.743 -16.730 1.00 85.19 312 ARG A C 1
ATOM 2491 O O . ARG A 1 312 ? 3.165 -9.383 -17.779 1.00 85.19 312 ARG A O 1
ATOM 2498 N N . VAL A 1 313 ? 2.182 -7.916 -16.408 1.00 84.38 313 VAL A N 1
ATOM 2499 C CA . VAL A 1 313 ? 1.067 -7.587 -17.304 1.00 84.38 313 VAL A CA 1
ATOM 2500 C C . VAL A 1 313 ? 1.361 -6.233 -17.944 1.00 84.38 313 VAL A C 1
ATOM 2502 O O . VAL A 1 313 ? 1.205 -5.206 -17.286 1.00 84.38 313 VAL A O 1
ATOM 2505 N N . TRP A 1 314 ? 1.829 -6.232 -19.198 1.00 83.62 314 TRP A N 1
ATOM 2506 C CA . TRP A 1 314 ? 2.251 -5.008 -19.909 1.00 83.62 314 TRP A CA 1
ATOM 2507 C C . TRP A 1 314 ? 1.429 -4.671 -21.162 1.00 83.62 314 TRP A C 1
ATOM 2509 O O . TRP A 1 314 ? 1.567 -3.574 -21.700 1.00 83.62 314 TRP A O 1
ATOM 2519 N N . LYS A 1 315 ? 0.594 -5.606 -21.632 1.00 72.00 315 LYS A N 1
ATOM 2520 C CA . LYS A 1 315 ? -0.272 -5.424 -22.803 1.00 72.00 315 LYS A CA 1
ATOM 2521 C C . LYS A 1 315 ? -1.651 -4.916 -22.395 1.00 72.00 315 LYS A C 1
ATOM 2523 O O . LYS A 1 315 ? -2.222 -5.419 -21.431 1.00 72.00 315 LYS A O 1
ATOM 2528 N N . ASP A 1 316 ? -2.243 -4.077 -23.240 1.00 56.12 316 ASP A N 1
ATOM 2529 C CA . ASP A 1 316 ? -3.661 -3.689 -23.181 1.00 56.12 316 ASP A CA 1
ATOM 2530 C C . ASP A 1 316 ? -4.624 -4.796 -23.656 1.00 56.12 316 ASP A C 1
ATOM 2532 O O . ASP A 1 316 ? -5.754 -4.518 -24.065 1.00 56.12 316 ASP A O 1
ATOM 2536 N N . GLU A 1 317 ? -4.213 -6.069 -23.632 1.00 46.00 317 GLU A N 1
ATOM 2537 C CA . GLU A 1 317 ? -5.135 -7.141 -23.999 1.00 46.00 317 GLU A CA 1
ATOM 2538 C C . GLU A 1 317 ? -6.299 -7.194 -22.991 1.00 46.00 317 GLU A C 1
ATOM 2540 O O . GLU A 1 317 ? -6.103 -7.057 -21.774 1.00 46.00 317 GLU A O 1
ATOM 2545 N N . PRO A 1 318 ? -7.544 -7.364 -23.471 1.00 40.53 318 PRO A N 1
ATOM 2546 C CA . PRO A 1 318 ? -8.677 -7.556 -22.588 1.00 40.53 318 PRO A CA 1
ATOM 2547 C C . PRO A 1 318 ? -8.405 -8.807 -21.756 1.00 40.53 318 PRO A C 1
ATOM 2549 O O . PRO A 1 318 ? -8.335 -9.915 -22.288 1.00 40.53 318 PRO A O 1
ATOM 2552 N N . SER A 1 319 ? -8.283 -8.644 -20.437 1.00 38.03 319 SER A N 1
ATOM 2553 C CA . SER A 1 319 ? -8.534 -9.767 -19.546 1.00 38.03 319 SER A CA 1
ATOM 2554 C C . SER A 1 319 ? -9.916 -10.312 -19.925 1.00 38.03 319 SER A C 1
ATOM 2556 O O . SER A 1 319 ? -10.841 -9.512 -20.129 1.00 38.03 319 SER A O 1
ATOM 2558 N N . PRO A 1 320 ? -10.076 -11.634 -20.121 1.00 31.39 320 PRO A N 1
ATOM 2559 C CA . PRO A 1 320 ? -11.370 -12.184 -20.479 1.00 31.39 320 PRO A CA 1
ATOM 2560 C C . PRO A 1 320 ? -12.389 -11.720 -19.431 1.00 31.39 320 PRO A C 1
ATOM 2562 O O . PRO A 1 320 ? -12.107 -11.798 -18.231 1.00 31.39 320 PRO A O 1
ATOM 2565 N N . PRO A 1 321 ? -13.539 -11.175 -19.859 1.00 32.16 321 PRO A N 1
ATOM 2566 C CA . PRO A 1 321 ? -14.491 -10.587 -18.939 1.00 32.16 321 PRO A CA 1
ATOM 2567 C C . PRO A 1 321 ? -14.981 -11.668 -17.982 1.00 32.16 321 PRO A C 1
ATOM 2569 O O . PRO A 1 321 ? -15.536 -12.683 -18.406 1.00 32.16 321 PRO A O 1
ATOM 2572 N N . ASN A 1 322 ? -14.818 -11.431 -16.682 1.00 40.88 322 ASN A N 1
ATOM 2573 C CA . ASN A 1 322 ? -15.541 -12.199 -15.687 1.00 40.88 322 ASN A CA 1
ATOM 2574 C C . ASN A 1 322 ? -17.037 -11.859 -15.882 1.00 40.88 322 ASN A C 1
ATOM 2576 O O . ASN A 1 322 ? -17.400 -10.677 -15.799 1.00 40.88 322 ASN A O 1
ATOM 2580 N N . PRO A 1 323 ? -17.929 -12.826 -16.181 1.00 37.12 323 PRO A N 1
ATOM 2581 C CA . PRO A 1 323 ? -19.319 -12.562 -16.584 1.00 37.12 323 PRO A CA 1
ATOM 2582 C C . PRO A 1 323 ? -20.145 -11.742 -15.574 1.00 37.12 323 PRO A C 1
ATOM 2584 O O . PRO A 1 323 ? -21.232 -11.264 -15.893 1.00 37.12 323 PRO A O 1
ATOM 2587 N N . ALA A 1 324 ? -19.627 -11.513 -14.366 1.00 43.31 324 ALA A N 1
ATOM 2588 C CA . ALA A 1 324 ? -20.274 -10.736 -13.322 1.00 43.31 324 ALA A CA 1
ATOM 2589 C C . ALA A 1 324 ? -20.070 -9.200 -13.400 1.00 43.31 324 ALA A C 1
ATOM 2591 O O . ALA A 1 324 ? -20.693 -8.486 -12.606 1.00 43.31 324 ALA A O 1
ATOM 2592 N N . GLU A 1 325 ? -19.230 -8.667 -14.301 1.00 43.53 325 GLU A N 1
ATOM 2593 C CA . GLU A 1 325 ? -18.930 -7.218 -14.389 1.00 43.53 325 GLU A CA 1
ATOM 2594 C C . GLU A 1 325 ? -19.803 -6.429 -15.374 1.00 43.53 325 GLU A C 1
ATOM 2596 O O . GLU A 1 325 ? -20.066 -5.244 -15.153 1.00 43.53 325 GLU A O 1
ATOM 2601 N N . VAL A 1 326 ? -20.367 -7.081 -16.394 1.00 40.56 326 VAL A N 1
ATOM 2602 C CA . VAL A 1 326 ? -21.251 -6.430 -17.386 1.00 40.56 326 VAL A CA 1
ATOM 2603 C C . VAL A 1 326 ? -22.518 -5.857 -16.726 1.00 40.56 326 VAL A C 1
ATOM 2605 O O . VAL A 1 326 ? -23.083 -4.858 -17.172 1.00 40.56 326 VAL A O 1
ATOM 2608 N N . THR A 1 327 ? -22.919 -6.419 -15.586 1.00 37.50 327 THR A N 1
ATOM 2609 C CA . THR A 1 327 ? -24.078 -5.974 -14.800 1.00 37.50 327 THR A CA 1
ATOM 2610 C C . THR A 1 327 ? -23.767 -4.851 -13.799 1.00 37.50 327 THR A C 1
ATOM 2612 O O . THR A 1 327 ? -24.702 -4.218 -13.304 1.00 37.50 327 THR A O 1
ATOM 2615 N N . LYS A 1 328 ? -22.486 -4.564 -13.495 1.00 45.03 328 LYS A N 1
ATOM 2616 C CA . LYS A 1 328 ? -22.084 -3.530 -12.513 1.00 45.03 328 LYS A CA 1
ATOM 2617 C C . LYS A 1 328 ? -22.204 -2.104 -13.070 1.00 45.03 328 LYS A C 1
ATOM 2619 O O . LYS A 1 328 ? -22.620 -1.214 -12.330 1.00 45.03 328 LYS A O 1
ATOM 2624 N N . ARG A 1 329 ? -21.972 -1.888 -14.376 1.00 36.59 329 ARG A N 1
ATOM 2625 C CA . ARG A 1 329 ? -22.077 -0.553 -15.013 1.00 36.59 329 ARG A CA 1
ATOM 2626 C C . ARG A 1 329 ? -23.465 0.100 -14.905 1.00 36.59 329 ARG A C 1
ATOM 2628 O O . ARG A 1 329 ? -23.565 1.310 -15.042 1.00 36.59 329 ARG A O 1
ATOM 2635 N N . ARG A 1 330 ? -24.530 -0.668 -14.631 1.00 34.59 330 ARG A N 1
ATOM 2636 C CA . ARG A 1 330 ? -25.904 -0.140 -14.486 1.00 34.59 330 ARG A CA 1
ATOM 2637 C C . ARG A 1 330 ? -26.327 0.132 -13.036 1.00 34.59 330 ARG A C 1
ATOM 2639 O O . ARG A 1 330 ? -27.360 0.758 -12.838 1.00 34.59 330 ARG A O 1
ATOM 2646 N N . LYS A 1 331 ? -25.566 -0.316 -12.024 1.00 33.78 331 LYS A N 1
ATOM 2647 C CA . LYS A 1 331 ? -25.926 -0.138 -10.599 1.00 33.78 331 LYS A CA 1
ATOM 2648 C C . LYS A 1 331 ? -25.169 0.998 -9.900 1.00 33.78 331 LYS A C 1
ATOM 2650 O O . LYS A 1 331 ? -25.718 1.581 -8.970 1.00 33.78 331 LYS A O 1
ATOM 2655 N N . SER A 1 332 ? -23.976 1.376 -10.371 1.00 39.75 332 SER A N 1
ATOM 2656 C CA . SER A 1 332 ? -23.204 2.507 -9.817 1.00 39.75 332 SER A CA 1
ATOM 2657 C C . SER A 1 332 ? -23.870 3.876 -10.032 1.00 39.75 332 SER A C 1
ATOM 2659 O O . SER A 1 332 ? -23.587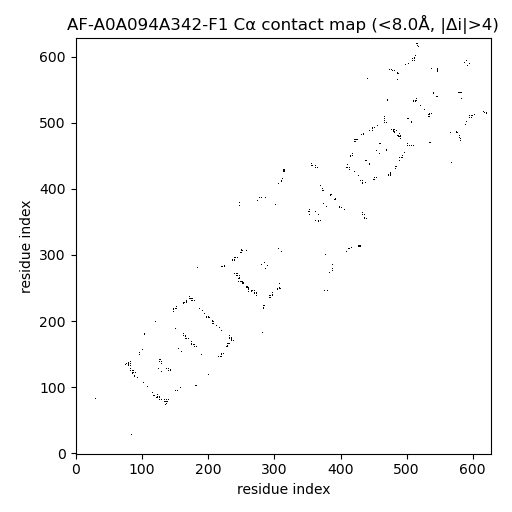 4.819 -9.298 1.00 39.75 332 SER A O 1
ATOM 2661 N N . GLN A 1 333 ? -24.821 3.984 -10.967 1.00 38.94 333 GLN A N 1
ATOM 2662 C CA . GLN A 1 333 ? -25.619 5.199 -11.177 1.00 38.94 333 GLN A CA 1
ATOM 2663 C C . GLN A 1 333 ? -26.588 5.518 -10.024 1.00 38.94 333 GLN A C 1
ATOM 2665 O O . GLN A 1 333 ? -26.985 6.672 -9.881 1.00 38.94 333 GLN A O 1
ATOM 2670 N N . HIS A 1 334 ? -26.946 4.548 -9.172 1.00 32.09 334 HIS A N 1
ATOM 2671 C CA . HIS A 1 334 ? -27.940 4.766 -8.113 1.00 32.09 334 HIS A CA 1
ATOM 2672 C C . HIS A 1 334 ? -27.371 5.292 -6.782 1.00 32.09 334 HIS A C 1
ATOM 2674 O O . HIS A 1 334 ? -28.140 5.816 -5.981 1.00 32.09 334 HIS A O 1
ATOM 2680 N N . PHE A 1 335 ? -26.052 5.243 -6.548 1.00 34.38 335 PHE A N 1
ATOM 2681 C CA . PHE A 1 335 ? -25.450 5.769 -5.306 1.00 34.38 335 PHE A CA 1
ATOM 2682 C C . PHE A 1 335 ? -25.224 7.295 -5.337 1.00 34.38 335 PHE A C 1
ATOM 2684 O O . PHE A 1 335 ? -25.096 7.931 -4.295 1.00 34.38 335 PHE A O 1
ATOM 2691 N N . ARG A 1 336 ? -25.275 7.921 -6.524 1.00 35.91 336 ARG A N 1
ATOM 2692 C CA . ARG A 1 336 ? -25.171 9.386 -6.695 1.00 35.91 336 ARG A CA 1
ATOM 2693 C C . ARG A 1 336 ? -26.373 10.174 -6.135 1.00 35.91 336 ARG A C 1
ATOM 2695 O O . ARG A 1 336 ? -26.333 11.397 -6.123 1.00 35.91 336 ARG A O 1
ATOM 2702 N N . SER A 1 337 ? -27.435 9.513 -5.661 1.00 30.42 337 SER A N 1
ATOM 2703 C CA . SER A 1 337 ? -28.693 10.178 -5.275 1.00 30.42 337 SER A CA 1
ATOM 2704 C C . SER A 1 337 ? -28.745 10.727 -3.840 1.00 30.42 337 SER A C 1
ATOM 2706 O O . SER A 1 337 ? -29.746 11.356 -3.500 1.00 30.42 337 SER A O 1
ATOM 2708 N N . SER A 1 338 ? -27.731 10.514 -2.993 1.00 29.88 338 SER A N 1
ATOM 2709 C CA . SER A 1 338 ? -27.815 10.920 -1.575 1.00 29.88 338 SER A CA 1
ATOM 2710 C C . SER A 1 338 ? -26.962 12.130 -1.177 1.00 29.88 338 SER A C 1
ATOM 2712 O O . SER A 1 338 ? -26.897 12.464 0.001 1.00 29.88 338 SER A O 1
ATOM 2714 N N . LEU A 1 339 ? -26.362 12.833 -2.140 1.00 34.03 339 LEU A N 1
ATOM 2715 C CA . LEU A 1 339 ? -25.674 14.107 -1.914 1.00 34.03 339 LEU A CA 1
ATOM 2716 C C . LEU A 1 339 ? -26.212 15.139 -2.912 1.00 34.03 339 LEU A C 1
ATOM 2718 O O . LEU A 1 339 ? -25.708 15.265 -4.024 1.00 34.03 339 LEU A O 1
ATOM 2722 N N . VAL A 1 340 ? -27.279 15.848 -2.531 1.00 31.67 340 VAL A N 1
ATOM 2723 C CA . VAL A 1 340 ? -27.846 16.949 -3.325 1.00 31.67 340 VAL A CA 1
ATOM 2724 C C . VAL A 1 340 ? -27.461 18.292 -2.706 1.00 31.67 340 VAL A C 1
ATOM 2726 O O . VAL A 1 340 ? -27.879 18.618 -1.599 1.00 31.67 340 VAL A O 1
ATOM 2729 N N . GLY A 1 341 ? -26.731 19.090 -3.484 1.00 25.88 341 GLY A N 1
ATOM 2730 C CA . GLY A 1 341 ? -26.672 20.554 -3.440 1.00 25.88 341 GLY A CA 1
ATOM 2731 C C . GLY A 1 341 ? -26.650 21.081 -4.892 1.00 25.88 341 GLY A C 1
ATOM 2732 O O . GLY A 1 341 ? -26.179 20.356 -5.770 1.00 25.88 341 GLY A O 1
ATOM 2733 N N . PRO A 1 342 ? -27.222 22.260 -5.206 1.00 31.28 342 PRO A N 1
ATOM 2734 C CA . PRO A 1 342 ? -27.745 22.538 -6.545 1.00 31.28 342 PRO A CA 1
ATOM 2735 C C . PRO A 1 342 ? -26.708 23.058 -7.562 1.00 31.28 342 PRO A C 1
ATOM 2737 O O . PRO A 1 342 ? -26.042 24.063 -7.347 1.00 31.28 342 PRO A O 1
ATOM 2740 N N . SER A 1 343 ? -26.674 22.352 -8.695 1.00 26.45 343 SER A N 1
ATOM 2741 C CA . SER A 1 343 ? -26.524 22.757 -10.107 1.00 26.45 343 SER A CA 1
ATOM 2742 C C . SER A 1 343 ? -25.714 24.003 -10.518 1.00 26.45 343 SER A C 1
ATOM 2744 O O . SER A 1 343 ? -26.162 25.133 -10.343 1.00 26.45 343 SER A O 1
ATOM 2746 N N . SER A 1 344 ? -24.704 23.771 -11.368 1.00 25.11 344 SER A N 1
ATOM 2747 C CA . SER A 1 344 ? -24.605 24.406 -12.696 1.00 25.11 344 SER A CA 1
ATOM 2748 C C . SER A 1 344 ? -23.850 23.504 -13.697 1.00 25.11 344 SER A C 1
ATOM 2750 O O . SER A 1 344 ? -23.172 22.555 -13.320 1.00 25.11 344 SER A O 1
ATOM 2752 N N . LEU A 1 345 ? -24.120 23.736 -14.981 1.00 28.91 345 LEU A N 1
ATOM 2753 C CA . LEU A 1 345 ? -24.099 22.813 -16.122 1.00 28.91 345 LEU A CA 1
ATOM 2754 C C . LEU A 1 345 ? -22.758 22.826 -16.895 1.00 28.91 345 LEU A C 1
ATOM 2756 O O . LEU A 1 345 ? -22.354 23.910 -17.302 1.00 28.91 345 LEU A O 1
ATOM 2760 N N . SER A 1 346 ? -22.169 21.653 -17.192 1.00 27.48 346 SER A N 1
ATOM 2761 C CA . SER A 1 346 ? -21.546 21.291 -18.495 1.00 27.48 346 SER A CA 1
ATOM 2762 C C . SER A 1 346 ? -20.837 19.917 -18.449 1.00 27.48 346 SER A C 1
ATOM 2764 O O . SER A 1 346 ? -19.873 19.750 -17.709 1.00 27.48 346 SER A O 1
ATOM 2766 N N . THR A 1 347 ? -21.369 18.959 -19.224 1.00 28.94 347 THR A N 1
ATOM 2767 C CA . THR A 1 347 ? -20.718 17.951 -20.112 1.00 28.94 347 THR A CA 1
ATOM 2768 C C . THR A 1 347 ? -19.176 17.857 -19.986 1.00 28.94 347 THR A C 1
ATOM 2770 O O . THR A 1 347 ? -18.527 18.875 -20.175 1.00 28.94 347 THR A O 1
ATOM 2773 N N . GLU A 1 348 ? -18.482 16.748 -19.684 1.00 32.09 348 GLU A N 1
ATOM 2774 C CA . GLU A 1 348 ? -18.630 15.314 -20.002 1.00 32.09 348 GLU A CA 1
ATOM 2775 C C . GLU A 1 348 ? -17.999 14.409 -18.907 1.00 32.09 348 GLU A C 1
ATOM 2777 O O . GLU A 1 348 ? -17.159 14.847 -18.122 1.00 32.09 348 GLU A O 1
ATOM 2782 N N . ASP A 1 349 ? -18.421 13.139 -18.857 1.00 34.19 349 ASP A N 1
ATOM 2783 C CA . ASP A 1 349 ? -17.962 12.079 -17.944 1.00 34.19 349 ASP A CA 1
ATOM 2784 C C . ASP A 1 349 ? -16.477 11.677 -18.162 1.00 34.19 349 ASP A C 1
ATOM 2786 O O . ASP A 1 349 ? -16.190 10.727 -18.892 1.00 34.19 349 ASP A O 1
ATOM 2790 N N . GLU A 1 350 ? -15.526 12.327 -17.479 1.00 34.50 350 GLU A N 1
ATOM 2791 C CA . GLU A 1 350 ? -14.180 11.766 -17.252 1.00 34.50 350 GLU A CA 1
ATOM 2792 C C . GLU A 1 350 ? -14.099 11.029 -15.897 1.00 34.50 350 GLU A C 1
ATOM 2794 O O . GLU A 1 350 ? -14.612 11.525 -14.886 1.00 34.50 350 GLU A O 1
ATOM 2799 N N . PRO A 1 351 ? -13.457 9.843 -15.823 1.00 36.81 351 PRO A N 1
ATOM 2800 C CA . PRO A 1 351 ? -13.202 9.179 -14.551 1.00 36.81 351 PRO A CA 1
ATOM 2801 C C . PRO A 1 351 ? -12.275 10.043 -13.685 1.00 36.81 351 PRO A C 1
ATOM 2803 O O . PRO A 1 351 ? -11.236 10.511 -14.140 1.00 36.81 351 PRO A O 1
ATOM 2806 N N . LEU A 1 352 ? -12.667 10.235 -12.422 1.00 46.97 352 LEU A N 1
ATOM 2807 C CA . LEU A 1 352 ? -11.996 11.054 -11.404 1.00 46.97 352 LEU A CA 1
ATOM 2808 C C . LEU A 1 352 ? -10.647 10.438 -10.978 1.00 46.97 352 LEU A C 1
ATOM 2810 O O . LEU A 1 352 ? -10.507 9.876 -9.883 1.00 46.97 352 LEU A O 1
ATOM 2814 N N . VAL A 1 353 ? -9.668 10.511 -11.877 1.00 48.84 353 VAL A N 1
ATOM 2815 C CA . VAL A 1 353 ? -8.239 10.329 -11.609 1.00 48.84 353 VAL A CA 1
ATOM 2816 C C . VAL A 1 353 ? -7.703 11.679 -11.105 1.00 48.84 353 VAL A C 1
ATOM 2818 O O . VAL A 1 353 ? -8.127 12.715 -11.627 1.00 48.84 353 VAL A O 1
ATOM 2821 N N . PRO A 1 354 ? -6.822 11.730 -10.083 1.00 45.81 354 PRO A N 1
ATOM 2822 C CA . PRO A 1 354 ? -6.180 12.985 -9.690 1.00 45.81 354 PRO A CA 1
ATOM 2823 C C . PRO A 1 354 ? -5.581 13.670 -10.924 1.00 45.81 354 PRO A C 1
ATOM 2825 O O . PRO A 1 354 ? -4.949 13.002 -11.740 1.00 45.81 354 PRO A O 1
ATOM 2828 N N . ARG A 1 355 ? -5.839 14.978 -11.089 1.00 41.44 355 ARG A N 1
ATOM 2829 C CA . ARG A 1 355 ? -5.450 15.761 -12.277 1.00 41.44 355 ARG A CA 1
ATOM 2830 C C . ARG A 1 355 ? -3.957 15.575 -12.564 1.00 41.44 355 ARG A C 1
ATOM 2832 O O . ARG A 1 355 ? -3.115 16.191 -11.914 1.00 41.44 355 ARG A O 1
ATOM 2839 N N . VAL A 1 356 ? -3.636 14.718 -13.530 1.00 41.81 356 VAL A N 1
ATOM 2840 C CA . VAL A 1 356 ? -2.268 14.521 -14.010 1.00 41.81 356 VAL A CA 1
ATOM 2841 C C . VAL A 1 356 ? -1.897 15.752 -14.834 1.00 41.81 356 VAL A C 1
ATOM 2843 O O . VAL A 1 356 ? -2.694 16.249 -15.623 1.00 41.81 356 VAL A O 1
ATOM 2846 N N . VAL A 1 357 ? -0.678 16.254 -14.640 1.00 40.31 357 VAL A N 1
ATOM 2847 C CA . VAL A 1 357 ? -0.135 17.456 -15.304 1.00 40.31 357 VAL A CA 1
ATOM 2848 C C . VAL A 1 357 ? -0.012 17.286 -16.831 1.00 40.31 357 VAL A C 1
ATOM 2850 O O . VAL A 1 357 ? 0.144 18.266 -17.550 1.00 40.31 357 VAL A O 1
ATOM 2853 N N . ASN A 1 358 ? -0.159 16.062 -17.340 1.00 47.09 358 ASN A N 1
ATOM 2854 C CA . ASN A 1 358 ? -0.072 15.741 -18.758 1.00 47.09 358 ASN A CA 1
ATOM 2855 C C . ASN A 1 358 ? -1.449 15.281 -19.254 1.00 47.09 358 ASN A C 1
ATOM 2857 O O . ASN A 1 358 ? -1.995 14.316 -18.725 1.00 47.09 358 ASN A O 1
ATOM 2861 N N . HIS A 1 359 ? -1.984 15.937 -20.288 1.00 46.09 359 HIS A N 1
ATOM 2862 C CA . HIS A 1 359 ? -3.275 15.670 -20.951 1.00 46.09 359 HIS A CA 1
ATOM 2863 C C . HIS A 1 359 ? -3.386 14.285 -21.644 1.00 46.09 359 HIS A C 1
ATOM 2865 O O . HIS A 1 359 ? -4.158 14.104 -22.584 1.00 46.09 359 HIS A O 1
ATOM 2871 N N . SER A 1 360 ? -2.619 13.284 -21.208 1.00 56.75 360 SER A N 1
ATOM 2872 C CA . SER A 1 360 ? -2.692 11.913 -21.708 1.00 56.75 360 SER A CA 1
ATOM 2873 C C . SER A 1 360 ? -3.767 11.124 -20.964 1.00 56.75 360 SER A C 1
ATOM 2875 O O . SER A 1 360 ? -3.777 11.113 -19.732 1.00 56.75 360 SER A O 1
ATOM 2877 N N . LYS A 1 361 ? -4.624 10.414 -21.707 1.00 65.69 361 LYS A N 1
ATOM 2878 C CA . LYS A 1 361 ? -5.632 9.504 -21.142 1.00 65.69 361 LYS A CA 1
ATOM 2879 C C . LYS A 1 361 ? -4.968 8.525 -20.154 1.00 65.69 361 LYS A C 1
ATOM 2881 O O . LYS A 1 361 ? -3.928 7.961 -20.501 1.00 65.69 361 LYS A O 1
ATOM 2886 N N . PRO A 1 362 ? -5.530 8.323 -18.946 1.00 71.44 362 PRO A N 1
ATOM 2887 C CA . PRO A 1 362 ? -4.977 7.381 -17.980 1.00 71.44 362 PRO A CA 1
ATOM 2888 C C . PRO A 1 362 ? -5.011 5.964 -18.553 1.00 71.44 362 PRO A C 1
ATOM 2890 O O . PRO A 1 362 ? -5.945 5.598 -19.272 1.00 71.44 362 PRO A O 1
ATOM 2893 N N . SER A 1 363 ? -4.001 5.158 -18.223 1.00 83.50 363 SER A N 1
ATOM 2894 C CA . SER A 1 363 ? -3.962 3.763 -18.657 1.00 83.50 363 SER A CA 1
ATOM 2895 C C . SER A 1 363 ? -5.140 2.971 -18.078 1.00 83.50 363 SER A C 1
ATOM 2897 O O . SER A 1 363 ? -5.761 3.342 -17.068 1.00 83.50 363 SER A O 1
ATOM 2899 N N . ARG A 1 364 ? -5.445 1.831 -18.701 1.00 84.50 364 ARG A N 1
ATOM 2900 C CA . ARG A 1 364 ? -6.481 0.928 -18.201 1.00 84.50 364 ARG A CA 1
ATOM 2901 C C . ARG A 1 364 ? -6.151 0.412 -16.798 1.00 84.50 364 ARG A C 1
ATOM 2903 O O . ARG A 1 364 ? -7.023 0.453 -15.939 1.00 84.50 364 ARG A O 1
ATOM 2910 N N . CYS A 1 365 ? -4.909 -0.006 -16.541 1.00 89.00 365 CYS A N 1
ATOM 2911 C CA . CYS A 1 365 ? -4.505 -0.503 -15.222 1.00 89.00 365 CYS A CA 1
ATOM 2912 C C . CYS A 1 365 ? -4.646 0.567 -14.135 1.00 89.00 365 CYS A C 1
ATOM 2914 O O . CYS A 1 365 ? -5.106 0.259 -13.039 1.00 89.00 365 CYS A O 1
ATOM 2916 N N . VAL A 1 366 ? -4.323 1.829 -14.436 1.00 89.88 366 VAL A N 1
ATOM 2917 C CA . VAL A 1 366 ? -4.529 2.949 -13.505 1.00 89.88 366 VAL A CA 1
ATOM 2918 C C . VAL A 1 366 ? -6.017 3.178 -13.250 1.00 89.88 366 VAL A C 1
ATOM 2920 O O . VAL A 1 366 ? -6.424 3.342 -12.102 1.00 89.88 366 VAL A O 1
ATOM 2923 N N . THR A 1 367 ? -6.845 3.124 -14.294 1.00 90.12 367 THR A N 1
ATOM 2924 C CA . THR A 1 367 ? -8.302 3.282 -14.171 1.00 90.12 367 THR A CA 1
ATOM 2925 C C . THR A 1 367 ? -8.923 2.160 -13.332 1.00 90.12 367 THR A C 1
ATOM 2927 O O . THR A 1 367 ? -9.685 2.434 -12.401 1.00 90.12 367 THR A O 1
ATOM 2930 N N . ASP A 1 368 ? -8.559 0.908 -13.612 1.00 90.69 368 ASP A N 1
ATOM 2931 C CA . ASP A 1 368 ? -9.026 -0.279 -12.890 1.00 90.69 368 ASP A CA 1
ATOM 2932 C C . ASP A 1 368 ? -8.547 -0.254 -11.425 1.00 90.69 368 ASP A C 1
ATOM 2934 O O . ASP A 1 368 ? -9.317 -0.538 -10.505 1.00 90.69 368 ASP A O 1
ATOM 2938 N N . LEU A 1 369 ? -7.304 0.178 -11.175 1.00 93.25 369 LEU A N 1
ATOM 2939 C CA . LEU A 1 369 ? -6.756 0.343 -9.828 1.00 93.25 369 LEU A CA 1
ATOM 2940 C C . LEU A 1 369 ? -7.463 1.453 -9.044 1.00 93.25 369 LEU A C 1
ATOM 2942 O O . LEU A 1 369 ? -7.784 1.264 -7.869 1.00 93.25 369 LEU A O 1
ATOM 2946 N N . CYS A 1 370 ? -7.747 2.598 -9.667 1.00 93.12 370 CYS A N 1
ATOM 2947 C CA . CYS A 1 370 ? -8.525 3.662 -9.038 1.00 93.12 370 CYS A CA 1
ATOM 2948 C C . CYS A 1 370 ? -9.948 3.197 -8.707 1.00 93.12 370 CYS A C 1
ATOM 2950 O O . CYS A 1 370 ? -10.436 3.488 -7.615 1.00 93.12 370 CYS A O 1
ATOM 2952 N N . ALA A 1 371 ? -10.588 2.444 -9.607 1.00 92.38 371 ALA A N 1
ATOM 2953 C CA . ALA A 1 371 ? -11.912 1.879 -9.376 1.00 92.38 371 ALA A CA 1
ATOM 2954 C C . ALA A 1 371 ? -11.908 0.862 -8.225 1.00 92.38 371 ALA A C 1
ATOM 2956 O O . ALA A 1 371 ? -12.803 0.900 -7.384 1.00 92.38 371 ALA A O 1
ATOM 2957 N N . TRP A 1 372 ? -10.905 -0.013 -8.144 1.00 94.75 372 TRP A N 1
ATOM 2958 C CA . TRP A 1 372 ? -10.742 -0.937 -7.018 1.00 94.75 372 TRP A CA 1
ATOM 2959 C C . TRP A 1 372 ? -10.481 -0.196 -5.698 1.00 94.75 372 TRP A C 1
ATOM 2961 O O . TRP A 1 372 ? -11.094 -0.505 -4.676 1.00 94.75 372 TRP A O 1
ATOM 2971 N N . THR A 1 373 ? -9.635 0.840 -5.727 1.00 95.00 373 THR A N 1
ATOM 2972 C CA . THR A 1 373 ? -9.325 1.653 -4.540 1.00 95.00 373 THR A CA 1
ATOM 2973 C C . THR A 1 373 ? -10.585 2.337 -4.003 1.00 95.00 373 THR A C 1
ATOM 2975 O O . THR A 1 373 ? -10.797 2.402 -2.797 1.00 95.00 373 THR A O 1
ATOM 2978 N N . GLU A 1 374 ? -11.448 2.828 -4.890 1.00 92.38 374 GLU A N 1
ATOM 2979 C CA . GLU A 1 374 ? -12.692 3.503 -4.514 1.00 92.38 374 GLU A CA 1
ATOM 2980 C C . GLU A 1 374 ? -13.787 2.532 -4.053 1.00 92.38 374 GLU A C 1
ATOM 2982 O O . GLU A 1 374 ? -14.430 2.770 -3.033 1.00 92.38 374 GLU A O 1
ATOM 2987 N N . ASN A 1 375 ? -14.000 1.430 -4.774 1.00 90.94 375 ASN A N 1
ATOM 2988 C CA . ASN A 1 375 ? -15.150 0.555 -4.532 1.00 90.94 375 ASN A CA 1
ATOM 2989 C C . ASN A 1 375 ? -14.899 -0.532 -3.480 1.00 90.94 375 ASN A C 1
ATOM 2991 O O . ASN A 1 375 ? -15.848 -0.940 -2.810 1.00 90.94 375 ASN A O 1
ATOM 2995 N N . GLU A 1 376 ? -13.657 -0.998 -3.339 1.00 92.12 376 GLU A N 1
ATOM 2996 C CA . GLU A 1 376 ? -13.310 -2.110 -2.446 1.00 92.12 376 GLU A CA 1
ATOM 2997 C C . GLU A 1 376 ? -12.471 -1.607 -1.261 1.00 92.12 376 GLU A C 1
ATOM 2999 O O . GLU A 1 376 ? -12.893 -1.723 -0.110 1.00 92.12 376 GLU A O 1
ATOM 3004 N N . TYR A 1 377 ? -11.329 -0.959 -1.525 1.00 94.69 377 TYR A N 1
ATOM 3005 C CA . TYR A 1 377 ? -10.401 -0.520 -0.471 1.00 94.69 377 TYR A CA 1
ATOM 3006 C C . TYR A 1 377 ? -11.002 0.554 0.447 1.00 94.69 377 TYR A C 1
ATOM 3008 O O . TYR A 1 377 ? -11.059 0.384 1.666 1.00 94.69 377 TYR A O 1
ATOM 3016 N N . ALA A 1 378 ? -11.490 1.653 -0.133 1.00 93.19 378 ALA A N 1
ATOM 3017 C CA . ALA A 1 378 ? -12.086 2.749 0.622 1.00 93.19 378 ALA A CA 1
ATOM 3018 C C . ALA A 1 378 ? -13.378 2.319 1.323 1.00 93.19 378 ALA A C 1
ATOM 3020 O O . ALA A 1 378 ? -13.607 2.681 2.475 1.00 93.19 378 ALA A O 1
ATOM 3021 N N . ARG A 1 379 ? -14.197 1.499 0.653 1.00 93.00 379 ARG A N 1
ATOM 3022 C CA . ARG A 1 379 ? -15.429 0.961 1.231 1.00 93.00 379 ARG A CA 1
ATOM 3023 C C . ARG A 1 379 ? -15.143 0.147 2.492 1.00 93.00 379 ARG A C 1
ATOM 3025 O O . ARG A 1 379 ? -15.800 0.371 3.504 1.00 93.00 379 ARG A O 1
ATOM 3032 N N . LEU A 1 380 ? -14.152 -0.745 2.453 1.00 93.81 380 LEU A N 1
ATOM 3033 C CA . LEU A 1 380 ? -13.758 -1.527 3.624 1.00 93.81 380 LEU A CA 1
ATOM 3034 C C . LEU A 1 380 ? -13.246 -0.637 4.763 1.00 93.81 380 LEU A C 1
ATOM 3036 O O . LEU A 1 380 ? -13.635 -0.832 5.914 1.00 93.81 380 LEU A O 1
ATOM 3040 N N . ALA A 1 381 ? -12.406 0.353 4.444 1.00 93.06 381 ALA A N 1
ATOM 3041 C CA . ALA A 1 381 ? -11.896 1.299 5.432 1.00 93.06 381 ALA A CA 1
ATOM 3042 C C . ALA A 1 381 ? -13.035 2.047 6.141 1.00 93.06 381 ALA A C 1
ATOM 3044 O O . ALA A 1 381 ? -13.061 2.097 7.367 1.00 93.06 381 ALA A O 1
ATOM 3045 N N . VAL A 1 382 ? -13.999 2.579 5.383 1.00 92.31 382 VAL A N 1
ATOM 3046 C CA . VAL A 1 382 ? -15.155 3.304 5.933 1.00 92.31 382 VAL A CA 1
ATOM 3047 C C . VAL A 1 382 ? -16.013 2.393 6.804 1.00 92.31 382 VAL A C 1
ATOM 3049 O O . VAL A 1 382 ? -16.375 2.774 7.913 1.00 92.31 382 VAL A O 1
ATOM 3052 N N . GLU A 1 383 ? -16.326 1.187 6.335 1.00 91.94 383 GLU A N 1
ATOM 3053 C CA . GLU A 1 383 ? -17.183 0.272 7.085 1.00 91.94 383 GLU A CA 1
ATOM 3054 C C . GLU A 1 383 ? -16.539 -0.159 8.406 1.00 91.94 383 GLU A C 1
ATOM 3056 O O . GLU A 1 383 ? -17.210 -0.105 9.432 1.00 91.94 383 GLU A O 1
ATOM 3061 N N . VAL A 1 384 ? -15.247 -0.503 8.424 1.00 91.94 384 VAL A N 1
ATOM 3062 C CA . VAL A 1 384 ? -14.553 -0.871 9.671 1.00 91.94 384 VAL A CA 1
ATOM 3063 C C . VAL A 1 384 ? -14.426 0.331 10.606 1.00 91.94 384 VAL A C 1
ATOM 3065 O O . VAL A 1 384 ? -14.755 0.209 11.781 1.00 91.94 384 VAL A O 1
ATOM 3068 N N . LEU A 1 385 ? -14.016 1.503 10.110 1.00 90.25 385 LEU A N 1
ATOM 3069 C CA . LEU A 1 385 ? -13.859 2.701 10.946 1.00 90.25 385 LEU A CA 1
ATOM 3070 C C . LEU A 1 385 ? -15.194 3.193 11.521 1.00 90.25 385 LEU A C 1
ATOM 3072 O O . LEU A 1 385 ? -15.224 3.650 12.664 1.00 90.25 385 LEU A O 1
ATOM 3076 N N . SER A 1 386 ? -16.297 3.020 10.784 1.00 88.94 386 SER A N 1
ATOM 3077 C CA . SER A 1 386 ? -17.646 3.333 11.273 1.00 88.94 386 SER A CA 1
ATOM 3078 C C . SER A 1 386 ? -18.078 2.469 12.461 1.00 88.94 386 SER A C 1
ATOM 3080 O O . SER A 1 386 ? -18.905 2.908 13.251 1.00 88.94 386 SER A O 1
ATOM 3082 N N . GLN A 1 387 ? -17.507 1.267 12.624 1.00 87.38 387 GLN A N 1
ATOM 3083 C CA . GLN A 1 387 ? -17.767 0.414 13.791 1.00 87.38 387 GLN A CA 1
ATOM 3084 C C . GLN A 1 387 ? -16.970 0.833 15.032 1.00 87.38 387 GLN A C 1
ATOM 3086 O O . GLN A 1 387 ? -17.293 0.381 16.124 1.00 87.38 387 GLN A O 1
ATOM 3091 N N . LEU A 1 388 ? -15.918 1.644 14.877 1.00 84.44 388 LEU A N 1
ATOM 3092 C CA . LEU A 1 388 ? -14.986 2.002 15.953 1.00 84.44 388 LEU A CA 1
ATOM 3093 C C . LEU A 1 388 ? -15.261 3.391 16.554 1.00 84.44 388 LEU A C 1
ATOM 3095 O O . LEU A 1 388 ? -14.370 3.952 17.197 1.00 84.44 388 LEU A O 1
ATOM 3099 N N . ASP A 1 389 ? -16.419 3.998 16.259 1.00 72.19 389 ASP A N 1
ATOM 3100 C CA . ASP A 1 389 ? -16.746 5.408 16.555 1.00 72.19 389 ASP A CA 1
ATOM 3101 C C . ASP A 1 389 ? -15.606 6.384 16.181 1.00 72.19 389 ASP A C 1
ATOM 3103 O O . ASP A 1 389 ? -15.396 7.425 16.809 1.00 72.19 389 ASP A O 1
ATOM 3107 N N . SER A 1 390 ? -14.808 6.003 15.180 1.00 65.88 390 SER A N 1
ATOM 3108 C CA . SER A 1 390 ? -13.576 6.682 14.793 1.00 65.88 390 SER A CA 1
ATOM 3109 C C . SER A 1 390 ? -13.822 7.663 13.649 1.00 65.88 390 SER A C 1
ATOM 3111 O O . SER A 1 390 ? -14.839 7.600 12.965 1.00 65.88 390 SER A O 1
ATOM 3113 N N . THR A 1 391 ? -12.878 8.593 13.483 1.00 65.81 391 THR A N 1
ATOM 3114 C CA . THR A 1 391 ? -12.907 9.759 12.588 1.00 65.81 391 THR A CA 1
ATOM 3115 C C . THR A 1 391 ? -13.606 9.513 11.249 1.00 65.81 391 THR A C 1
ATOM 3117 O O . THR A 1 391 ? -13.312 8.537 10.557 1.00 65.81 391 THR A O 1
ATOM 3120 N N . GLU A 1 392 ? -14.472 10.448 10.849 1.00 77.00 392 GLU A N 1
ATOM 3121 C CA . GLU A 1 392 ? -15.075 10.463 9.515 1.00 77.00 392 GLU A CA 1
ATOM 3122 C C . GLU A 1 392 ? -13.981 10.476 8.436 1.00 77.00 392 GLU A C 1
ATOM 3124 O O . GLU A 1 392 ? -13.097 11.336 8.433 1.00 77.00 392 GLU A O 1
ATOM 3129 N N . VAL A 1 393 ? -14.033 9.509 7.518 1.00 81.00 393 VAL A N 1
ATOM 3130 C CA . VAL A 1 393 ? -13.112 9.427 6.378 1.00 81.00 393 VAL A CA 1
ATOM 3131 C C . VAL A 1 393 ? -13.434 10.558 5.406 1.00 81.00 393 VAL A C 1
ATOM 3133 O O . VAL A 1 393 ? -14.541 10.626 4.866 1.00 81.00 393 VAL A O 1
ATOM 3136 N N . ALA A 1 394 ? -12.466 11.437 5.151 1.00 85.25 394 ALA A N 1
ATOM 3137 C CA . ALA A 1 394 ? -12.653 12.553 4.236 1.00 85.25 394 ALA A CA 1
ATOM 3138 C C . ALA A 1 394 ? -12.419 12.130 2.778 1.00 85.25 394 ALA A C 1
ATOM 3140 O O . ALA A 1 394 ? -11.625 11.236 2.483 1.00 85.25 394 ALA A O 1
ATOM 3141 N N . TYR A 1 395 ? -13.022 12.854 1.828 1.00 83.38 395 TYR A N 1
ATOM 3142 C CA . TYR A 1 395 ? -12.736 12.674 0.396 1.00 83.38 395 TYR A CA 1
ATOM 3143 C C . TYR A 1 395 ? -11.242 12.829 0.061 1.00 83.38 395 TYR A C 1
ATOM 3145 O O . TYR A 1 395 ? -10.736 12.144 -0.825 1.00 83.38 395 TYR A O 1
ATOM 3153 N N . SER A 1 396 ? -10.509 13.658 0.812 1.00 88.44 396 SER A N 1
ATOM 3154 C CA . SER A 1 396 ? -9.056 13.805 0.661 1.00 88.44 396 SER A CA 1
ATOM 3155 C C . SER A 1 396 ? -8.278 12.526 0.971 1.00 88.44 396 SER A C 1
ATOM 3157 O O . SER A 1 396 ? -7.167 12.350 0.482 1.00 88.44 396 SER A O 1
ATOM 3159 N N . ASP A 1 397 ? -8.818 11.634 1.803 1.00 89.75 397 ASP A N 1
ATOM 3160 C CA . ASP A 1 397 ? -8.145 10.375 2.128 1.00 89.75 397 ASP A CA 1
ATOM 3161 C C . ASP A 1 397 ? -8.279 9.371 0.984 1.00 89.75 397 ASP A C 1
ATOM 3163 O O . ASP A 1 397 ? -7.316 8.672 0.675 1.00 89.75 397 ASP A O 1
ATOM 3167 N N . LEU A 1 398 ? -9.407 9.391 0.263 1.00 91.06 398 LEU A N 1
ATOM 3168 C CA . LEU A 1 398 ? -9.572 8.628 -0.974 1.00 91.06 398 LEU A CA 1
ATOM 3169 C C . LEU A 1 398 ? -8.558 9.054 -2.044 1.00 91.06 398 LEU A C 1
ATOM 3171 O O . LEU A 1 398 ? -7.975 8.195 -2.706 1.00 91.06 398 LEU A O 1
ATOM 3175 N N . GLU A 1 399 ? -8.318 10.357 -2.205 1.00 90.06 399 GLU A N 1
ATOM 3176 C CA . GLU A 1 399 ? -7.295 10.863 -3.132 1.00 90.06 399 GLU A CA 1
ATOM 3177 C C . GLU A 1 399 ? -5.898 10.366 -2.742 1.00 90.06 399 GLU A C 1
ATOM 3179 O O . GLU A 1 399 ? -5.199 9.797 -3.581 1.00 90.06 399 GLU A O 1
ATOM 3184 N N . LYS A 1 400 ? -5.530 10.448 -1.455 1.00 91.75 400 LYS A N 1
ATOM 3185 C CA . LYS A 1 400 ? -4.258 9.899 -0.952 1.00 91.75 400 LYS A CA 1
ATOM 3186 C C . LYS A 1 400 ? -4.146 8.392 -1.183 1.00 91.75 400 LYS A C 1
ATOM 3188 O O . LYS A 1 400 ? -3.074 7.903 -1.530 1.00 91.75 400 LYS A O 1
ATOM 3193 N N . TRP A 1 401 ? -5.224 7.628 -0.992 1.00 93.94 401 TRP A N 1
ATOM 3194 C CA . TRP A 1 401 ? -5.228 6.184 -1.248 1.00 93.94 401 TRP A CA 1
ATOM 3195 C C . TRP A 1 401 ? -5.030 5.870 -2.732 1.00 93.94 401 TRP A C 1
ATOM 3197 O O . TRP A 1 401 ? -4.243 4.979 -3.056 1.00 93.94 401 TRP A O 1
ATOM 3207 N N . LYS A 1 402 ? -5.666 6.634 -3.632 1.00 92.81 402 LYS A N 1
ATOM 3208 C CA . LYS A 1 402 ? -5.448 6.525 -5.084 1.00 92.81 402 LYS A CA 1
ATOM 3209 C C . LYS A 1 402 ? -3.996 6.853 -5.446 1.00 92.81 402 LYS A C 1
ATOM 3211 O O . LYS A 1 402 ? -3.363 6.076 -6.156 1.00 92.81 402 LYS A O 1
ATOM 3216 N N . GLU A 1 403 ? -3.436 7.937 -4.911 1.00 90.88 403 GLU A N 1
ATOM 3217 C CA . GLU A 1 403 ? -2.029 8.306 -5.121 1.00 90.88 403 GLU A CA 1
ATOM 3218 C C . GLU A 1 403 ? -1.056 7.241 -4.599 1.00 90.88 403 GLU A C 1
ATOM 3220 O O . GLU A 1 403 ? -0.072 6.919 -5.269 1.00 90.88 403 GLU A O 1
ATOM 3225 N N . MET A 1 404 ? -1.328 6.650 -3.430 1.00 92.94 404 MET A N 1
ATOM 3226 C CA . MET A 1 404 ? -0.519 5.554 -2.888 1.00 92.94 404 MET A CA 1
ATOM 3227 C C . MET A 1 404 ? -0.584 4.303 -3.765 1.00 92.94 404 MET A C 1
ATOM 3229 O O . MET A 1 404 ? 0.454 3.683 -4.006 1.00 92.94 404 MET A O 1
ATOM 3233 N N . ALA A 1 405 ? -1.768 3.944 -4.264 1.00 94.12 405 ALA A N 1
ATOM 3234 C CA . ALA A 1 405 ? -1.949 2.805 -5.156 1.00 94.12 405 ALA A CA 1
ATOM 3235 C C . ALA A 1 405 ? -1.197 3.008 -6.485 1.00 94.12 405 ALA A C 1
ATOM 3237 O O . ALA A 1 405 ? -0.402 2.152 -6.881 1.00 94.12 405 ALA A O 1
ATOM 3238 N N . ILE A 1 406 ? -1.360 4.175 -7.121 1.00 92.06 406 ILE A N 1
ATOM 3239 C CA . ILE A 1 406 ? -0.639 4.559 -8.348 1.00 92.06 406 ILE A CA 1
ATOM 3240 C C . ILE A 1 406 ? 0.874 4.574 -8.101 1.00 92.06 406 ILE A C 1
ATOM 3242 O O . ILE A 1 406 ? 1.646 4.050 -8.901 1.00 92.06 406 ILE A O 1
ATOM 3246 N N . GLY A 1 407 ? 1.313 5.113 -6.961 1.00 92.38 407 GLY A N 1
ATOM 3247 C CA . GLY A 1 407 ? 2.720 5.130 -6.574 1.00 92.38 407 GLY A CA 1
ATOM 3248 C C . GLY A 1 407 ? 3.334 3.731 -6.474 1.00 92.38 407 GLY A C 1
ATOM 3249 O O . GLY A 1 407 ? 4.476 3.545 -6.885 1.00 92.38 407 GLY A O 1
ATOM 3250 N N . ARG A 1 408 ? 2.585 2.736 -5.984 1.00 93.94 408 ARG A N 1
ATOM 3251 C CA . ARG A 1 408 ? 3.044 1.336 -5.922 1.00 93.94 408 ARG A CA 1
ATOM 3252 C C . ARG A 1 408 ? 3.100 0.681 -7.287 1.00 93.94 408 ARG A C 1
ATOM 3254 O O . ARG A 1 408 ? 4.066 -0.026 -7.564 1.00 93.94 408 ARG A O 1
ATOM 3261 N N . LEU A 1 409 ? 2.102 0.938 -8.134 1.00 93.62 409 LEU A N 1
ATOM 3262 C CA . LEU A 1 409 ? 2.120 0.479 -9.520 1.00 93.62 409 LEU A CA 1
ATOM 3263 C C . LEU A 1 409 ? 3.356 1.033 -10.237 1.00 93.62 409 LEU A C 1
ATOM 3265 O O . LEU A 1 409 ? 4.075 0.283 -10.887 1.00 93.62 409 LEU A O 1
ATOM 3269 N N . ALA A 1 410 ? 3.672 2.312 -10.034 1.00 92.81 410 ALA A N 1
ATOM 3270 C CA . ALA A 1 410 ? 4.860 2.932 -10.606 1.00 92.81 410 ALA A CA 1
ATOM 3271 C C . ALA A 1 410 ? 6.168 2.308 -10.101 1.00 92.81 410 ALA A C 1
ATOM 3273 O O . ALA A 1 410 ? 7.067 2.052 -10.900 1.00 92.81 410 ALA A O 1
ATOM 3274 N N . SER A 1 411 ? 6.277 2.016 -8.800 1.00 93.88 411 SER A N 1
ATOM 3275 C CA . SER A 1 411 ? 7.446 1.324 -8.239 1.00 93.88 411 SER A CA 1
ATOM 3276 C C . SER A 1 411 ? 7.620 -0.077 -8.831 1.00 93.88 411 SER A C 1
ATOM 3278 O O . SER A 1 411 ? 8.732 -0.453 -9.198 1.00 93.88 411 SER A O 1
ATOM 3280 N N . LEU A 1 412 ? 6.524 -0.830 -8.987 1.00 94.50 412 LEU A N 1
ATOM 3281 C CA . LEU A 1 412 ? 6.525 -2.131 -9.661 1.00 94.50 412 LEU A CA 1
ATOM 3282 C C . LEU A 1 412 ? 7.003 -1.999 -11.115 1.00 94.50 412 LEU A C 1
ATOM 3284 O O . LEU A 1 412 ? 7.946 -2.673 -11.521 1.00 94.50 412 LEU A O 1
ATOM 3288 N N . ARG A 1 413 ? 6.412 -1.084 -11.886 1.00 94.06 413 ARG A N 1
ATOM 3289 C CA . ARG A 1 413 ? 6.792 -0.836 -13.283 1.00 94.06 413 ARG A CA 1
ATOM 3290 C C . ARG A 1 413 ? 8.231 -0.357 -13.438 1.00 94.06 413 ARG A C 1
ATOM 3292 O O . ARG A 1 413 ? 8.891 -0.747 -14.388 1.00 94.06 413 ARG A O 1
ATOM 3299 N N . THR A 1 414 ? 8.741 0.417 -12.483 1.00 94.75 414 THR A N 1
ATOM 3300 C CA . THR A 1 414 ? 10.150 0.838 -12.456 1.00 94.75 414 THR A CA 1
ATOM 3301 C C . THR A 1 414 ? 11.074 -0.368 -12.282 1.00 94.75 414 THR A C 1
ATOM 3303 O O . THR A 1 414 ? 12.070 -0.465 -12.992 1.00 94.75 414 THR A O 1
ATOM 3306 N N . SER A 1 415 ? 10.723 -1.324 -11.411 1.00 94.44 415 SER A N 1
ATOM 3307 C CA . SER A 1 415 ? 11.500 -2.566 -11.262 1.00 94.44 415 SER A CA 1
ATOM 3308 C C . SER A 1 415 ? 11.427 -3.486 -12.487 1.00 94.44 415 SER A C 1
ATOM 3310 O O . SER A 1 415 ? 12.359 -4.233 -12.749 1.00 94.44 415 SER A O 1
ATOM 3312 N N . GLU A 1 416 ? 10.347 -3.409 -13.267 1.00 94.62 416 GLU A N 1
ATOM 3313 C CA . GLU A 1 416 ? 10.167 -4.175 -14.508 1.00 94.62 416 GLU A CA 1
ATOM 3314 C C . GLU A 1 416 ? 10.665 -3.426 -15.757 1.00 94.62 416 GLU A C 1
ATOM 3316 O O . GLU A 1 416 ? 10.597 -3.967 -16.860 1.00 94.62 416 GLU A O 1
ATOM 3321 N N . LEU A 1 417 ? 11.148 -2.184 -15.622 1.00 95.19 417 LEU A N 1
ATOM 3322 C CA . LEU A 1 417 ? 11.346 -1.278 -16.756 1.00 95.19 417 LEU A CA 1
ATOM 3323 C C . LEU A 1 417 ? 12.334 -1.824 -17.786 1.00 95.19 417 LEU A C 1
ATOM 3325 O O . LEU A 1 417 ? 12.089 -1.698 -18.979 1.00 95.19 417 LEU A O 1
ATOM 3329 N N . PHE A 1 418 ? 13.419 -2.467 -17.350 1.00 95.19 418 PHE A N 1
ATOM 3330 C CA . PHE A 1 418 ? 14.358 -3.112 -18.270 1.00 95.19 418 PHE A CA 1
ATOM 3331 C C . PHE A 1 418 ? 13.661 -4.152 -19.151 1.00 95.19 418 PHE A C 1
ATOM 3333 O O . PHE A 1 418 ? 13.814 -4.143 -20.371 1.00 95.19 418 PHE A O 1
ATOM 3340 N N . ASP A 1 419 ? 12.849 -5.015 -18.547 1.00 93.88 419 ASP A N 1
ATOM 3341 C CA . ASP A 1 419 ? 12.130 -6.051 -19.276 1.00 93.88 419 ASP A CA 1
ATOM 3342 C C . ASP A 1 419 ? 11.031 -5.460 -20.170 1.00 93.88 419 ASP A C 1
ATOM 3344 O O . ASP A 1 419 ? 10.857 -5.920 -21.298 1.00 93.88 419 ASP A O 1
ATOM 3348 N N . ILE A 1 420 ? 10.350 -4.400 -19.722 1.00 93.06 420 ILE A N 1
ATOM 3349 C CA . ILE A 1 420 ? 9.373 -3.650 -20.528 1.00 93.06 420 ILE A CA 1
ATOM 3350 C C . ILE A 1 420 ? 10.039 -3.078 -21.789 1.00 93.06 420 ILE A C 1
ATOM 3352 O O . ILE A 1 420 ? 9.497 -3.225 -22.885 1.00 93.06 420 ILE A O 1
ATOM 3356 N N . VAL A 1 421 ? 11.222 -2.467 -21.645 1.00 93.44 421 VAL A N 1
ATOM 3357 C CA . VAL A 1 421 ? 11.998 -1.890 -22.755 1.00 93.44 421 VAL A CA 1
ATOM 3358 C C . VAL A 1 421 ? 12.427 -2.974 -23.741 1.00 93.44 421 VAL A C 1
ATOM 3360 O O . VAL A 1 421 ? 12.222 -2.822 -24.940 1.00 93.44 421 VAL A O 1
ATOM 3363 N N . VAL A 1 422 ? 12.960 -4.100 -23.258 1.00 91.38 422 VAL A N 1
ATOM 3364 C CA . VAL A 1 422 ? 13.409 -5.210 -24.120 1.00 91.38 422 VAL A CA 1
ATOM 3365 C C . VAL A 1 422 ? 12.266 -5.806 -24.956 1.00 91.38 422 VAL A C 1
ATOM 3367 O O . VAL A 1 422 ? 12.504 -6.271 -26.067 1.00 91.38 422 VAL A O 1
ATOM 3370 N N . HIS A 1 423 ? 11.025 -5.776 -24.458 1.00 88.50 423 HIS A N 1
ATOM 3371 C CA . HIS A 1 423 ? 9.848 -6.309 -25.158 1.00 88.50 423 HIS A CA 1
ATOM 3372 C C . HIS A 1 423 ? 9.032 -5.243 -25.912 1.00 88.50 423 HIS A C 1
ATOM 3374 O O . HIS A 1 423 ? 7.904 -5.517 -26.340 1.00 88.50 423 HIS A O 1
ATOM 3380 N N . TRP A 1 424 ? 9.564 -4.030 -26.084 1.00 86.19 424 TRP A N 1
ATOM 3381 C CA . TRP A 1 424 ? 8.931 -2.980 -26.883 1.00 86.19 424 TRP A CA 1
ATOM 3382 C C . TRP A 1 424 ? 8.652 -3.463 -28.325 1.00 86.19 424 TRP A C 1
ATOM 3384 O O . TRP A 1 424 ? 9.509 -4.130 -28.905 1.00 86.19 424 TRP A O 1
ATOM 3394 N N . PRO A 1 425 ? 7.478 -3.177 -28.936 1.00 83.94 425 PRO A N 1
ATOM 3395 C CA . PRO A 1 425 ? 6.378 -2.306 -28.488 1.00 83.94 425 PRO A CA 1
ATOM 3396 C C . PRO A 1 425 ? 5.277 -3.001 -27.669 1.00 83.94 425 PRO A C 1
ATOM 3398 O O . PRO A 1 425 ? 4.303 -2.365 -27.273 1.00 83.94 425 PRO A O 1
ATOM 3401 N N . ASN A 1 426 ? 5.405 -4.298 -27.373 1.00 80.19 426 ASN A N 1
ATOM 3402 C CA . ASN A 1 426 ? 4.366 -5.047 -26.653 1.00 80.19 426 ASN A CA 1
ATOM 3403 C C . ASN A 1 426 ? 4.177 -4.583 -25.195 1.00 80.19 426 ASN A C 1
ATOM 3405 O O . ASN A 1 426 ? 3.173 -4.927 -24.577 1.00 80.19 426 ASN A O 1
ATOM 3409 N N . GLY A 1 427 ? 5.132 -3.823 -24.649 1.00 77.69 427 GLY A N 1
ATOM 3410 C CA . GLY A 1 427 ? 5.086 -3.243 -23.306 1.00 77.69 427 GLY A CA 1
ATOM 3411 C C . GLY A 1 427 ? 4.465 -1.842 -23.202 1.00 77.69 427 GLY A C 1
ATOM 3412 O O . GLY A 1 427 ? 4.639 -1.197 -22.173 1.00 77.69 427 GLY A O 1
ATOM 3413 N N . GLY A 1 428 ? 3.784 -1.344 -24.242 1.00 81.56 428 GLY A N 1
ATOM 3414 C CA . GLY A 1 428 ? 3.263 0.031 -24.298 1.00 81.56 428 GLY A CA 1
ATOM 3415 C C . GLY A 1 428 ? 2.372 0.444 -23.118 1.00 81.56 428 GLY A C 1
ATOM 3416 O O . GLY A 1 428 ? 2.605 1.496 -22.526 1.00 81.56 428 GLY A O 1
ATOM 3417 N N . GLY A 1 429 ? 1.436 -0.411 -22.693 1.00 84.38 429 GLY A N 1
ATOM 3418 C CA . GLY A 1 429 ? 0.524 -0.092 -21.584 1.00 84.38 429 GLY A CA 1
ATOM 3419 C C . GLY A 1 429 ? 1.248 0.113 -20.246 1.00 84.38 429 GLY A C 1
ATOM 3420 O O . GLY A 1 429 ? 0.874 0.964 -19.443 1.00 84.38 429 GLY A O 1
ATOM 3421 N N . ALA A 1 430 ? 2.364 -0.590 -20.028 1.00 88.44 430 ALA A N 1
ATOM 3422 C CA . ALA A 1 430 ? 3.214 -0.399 -18.853 1.00 88.44 430 ALA A CA 1
ATOM 3423 C C . ALA A 1 430 ? 3.955 0.955 -18.857 1.00 88.44 430 ALA A C 1
ATOM 3425 O O . ALA A 1 430 ? 4.235 1.511 -17.793 1.00 88.44 430 ALA A O 1
ATOM 3426 N N . ILE A 1 431 ? 4.254 1.501 -20.039 1.00 90.31 431 ILE A N 1
ATOM 3427 C CA . ILE A 1 431 ? 4.805 2.855 -20.190 1.00 90.31 431 ILE A CA 1
ATOM 3428 C C . ILE A 1 431 ? 3.719 3.907 -19.931 1.00 90.31 431 ILE A C 1
ATOM 3430 O O . ILE A 1 431 ? 3.989 4.908 -19.264 1.00 90.31 431 ILE A O 1
ATOM 3434 N N . ASP A 1 432 ? 2.484 3.659 -20.374 1.00 87.00 432 ASP A N 1
ATOM 3435 C CA . ASP A 1 432 ? 1.336 4.516 -20.059 1.00 87.00 432 ASP A CA 1
ATOM 3436 C C . ASP A 1 432 ? 1.064 4.570 -18.544 1.00 87.00 432 ASP A C 1
ATOM 3438 O O . ASP A 1 432 ? 0.840 5.657 -18.004 1.00 87.00 432 ASP A O 1
ATOM 3442 N N . ASP A 1 433 ? 1.165 3.433 -17.838 1.00 89.62 433 ASP A N 1
ATOM 3443 C CA . ASP A 1 433 ? 1.087 3.371 -16.369 1.00 89.62 433 ASP A CA 1
ATOM 3444 C C . ASP A 1 433 ? 2.107 4.324 -15.723 1.00 89.62 433 ASP A C 1
ATOM 3446 O O . ASP A 1 433 ? 1.758 5.153 -14.877 1.00 89.62 433 ASP A O 1
ATOM 3450 N N . LEU A 1 434 ? 3.375 4.239 -16.143 1.00 90.62 434 LEU A N 1
ATOM 3451 C CA . LEU A 1 434 ? 4.456 5.078 -15.624 1.00 90.62 434 LEU A CA 1
ATOM 3452 C C . LEU A 1 434 ? 4.226 6.564 -15.919 1.00 90.62 434 LEU A C 1
ATOM 3454 O O . LEU A 1 434 ? 4.469 7.402 -15.047 1.00 90.62 434 LEU A O 1
ATOM 3458 N N . ARG A 1 435 ? 3.700 6.912 -17.098 1.00 86.56 435 ARG A N 1
ATOM 3459 C CA . ARG A 1 435 ? 3.436 8.310 -17.475 1.00 86.56 435 ARG A CA 1
ATOM 3460 C C . ARG A 1 435 ? 2.482 9.006 -16.505 1.00 86.56 435 ARG A C 1
ATOM 3462 O O . ARG A 1 435 ? 2.685 10.174 -16.181 1.00 86.56 435 ARG A O 1
ATOM 3469 N N . THR A 1 436 ? 1.472 8.293 -16.005 1.00 81.62 436 THR A N 1
ATOM 3470 C CA . THR A 1 436 ? 0.513 8.857 -15.036 1.00 81.62 436 THR A CA 1
ATOM 3471 C C . THR A 1 436 ? 1.126 9.127 -13.660 1.00 81.62 436 THR A C 1
ATOM 3473 O O . THR A 1 436 ? 0.655 10.003 -12.937 1.00 81.62 436 THR A O 1
ATOM 3476 N N . ALA A 1 437 ? 2.185 8.401 -13.292 1.00 82.50 437 ALA A N 1
ATOM 3477 C CA . ALA A 1 437 ? 2.732 8.408 -11.940 1.00 82.50 437 ALA A CA 1
ATOM 3478 C C . ALA A 1 437 ? 4.026 9.221 -11.787 1.00 82.50 437 ALA A C 1
ATOM 3480 O O . ALA A 1 437 ? 4.325 9.715 -10.697 1.00 82.50 437 ALA A O 1
ATOM 3481 N N . ILE A 1 438 ? 4.816 9.367 -12.852 1.00 84.06 438 ILE A N 1
ATOM 3482 C CA . ILE A 1 438 ? 6.121 10.041 -12.817 1.00 84.06 438 ILE A CA 1
ATOM 3483 C C . ILE A 1 438 ? 5.970 11.526 -13.168 1.00 84.06 438 ILE A C 1
ATOM 3485 O O . ILE A 1 438 ? 6.554 12.050 -14.115 1.00 84.06 438 ILE A O 1
ATOM 3489 N N . THR A 1 439 ? 5.173 12.224 -12.368 1.00 81.19 439 THR A N 1
ATOM 3490 C CA . THR A 1 439 ? 4.911 13.659 -12.540 1.00 81.19 439 THR A CA 1
ATOM 3491 C C . THR A 1 439 ? 5.921 14.541 -11.807 1.00 81.19 439 THR A C 1
ATOM 3493 O O . THR A 1 439 ? 6.066 15.715 -12.136 1.00 81.19 439 THR A O 1
ATOM 3496 N N . THR A 1 440 ? 6.642 13.996 -10.820 1.00 84.88 440 THR A N 1
ATOM 3497 C CA . THR A 1 440 ? 7.563 14.766 -9.974 1.00 84.88 440 THR A CA 1
ATOM 3498 C C . THR A 1 440 ? 9.033 14.527 -10.335 1.00 84.88 440 THR A C 1
ATOM 3500 O O . THR A 1 440 ? 9.407 13.399 -10.674 1.00 84.88 440 THR A O 1
ATOM 3503 N N . PRO A 1 441 ? 9.913 15.539 -10.193 1.00 86.50 441 PRO A N 1
ATOM 3504 C CA . PRO A 1 441 ? 11.351 15.388 -10.437 1.00 86.50 441 PRO A CA 1
ATOM 3505 C C . PRO A 1 441 ? 11.997 14.271 -9.609 1.00 86.50 441 PRO A C 1
ATOM 3507 O O . PRO A 1 441 ? 12.885 13.574 -10.089 1.00 86.50 441 PRO A O 1
ATOM 3510 N N . GLN A 1 442 ? 11.526 14.056 -8.378 1.00 88.19 442 GLN A N 1
ATOM 3511 C CA . GLN A 1 442 ? 12.032 13.004 -7.496 1.00 88.19 442 GLN A CA 1
ATOM 3512 C C . GLN A 1 442 ? 11.715 11.607 -8.041 1.00 88.19 442 GLN A C 1
ATOM 3514 O O . GLN A 1 442 ? 12.591 10.746 -8.046 1.00 88.19 442 GLN A O 1
ATOM 3519 N N . ARG A 1 443 ? 10.491 11.379 -8.542 1.00 88.00 443 ARG A N 1
ATOM 3520 C CA . ARG A 1 443 ? 10.115 10.096 -9.161 1.00 88.00 443 ARG A CA 1
ATOM 3521 C C . ARG A 1 443 ? 10.859 9.871 -10.479 1.00 88.00 443 ARG A C 1
ATOM 3523 O O . ARG A 1 443 ? 11.301 8.756 -10.735 1.00 88.00 443 ARG A O 1
ATOM 3530 N N . ARG A 1 444 ? 11.048 10.931 -11.279 1.00 91.50 444 ARG A N 1
ATOM 3531 C CA . ARG A 1 444 ? 11.864 10.906 -12.511 1.00 91.50 444 ARG A CA 1
ATOM 3532 C C . ARG A 1 444 ? 13.298 10.467 -12.214 1.00 91.50 444 ARG A C 1
ATOM 3534 O O . ARG A 1 444 ? 13.803 9.561 -12.870 1.00 91.50 444 ARG A O 1
ATOM 3541 N N . LEU A 1 445 ? 13.919 11.056 -11.188 1.00 91.25 445 LEU A N 1
ATOM 3542 C CA . LEU A 1 445 ? 15.268 10.699 -10.751 1.00 91.25 445 LEU A CA 1
ATOM 3543 C C . LEU A 1 445 ? 15.351 9.231 -10.314 1.00 91.25 445 LEU A C 1
ATOM 3545 O O . LEU A 1 445 ? 16.174 8.492 -10.850 1.00 91.25 445 LEU A O 1
ATOM 3549 N N . GLN A 1 446 ? 14.456 8.796 -9.419 1.00 92.88 446 GLN A N 1
ATOM 3550 C CA . GLN A 1 446 ? 14.408 7.411 -8.933 1.00 92.88 446 GLN A CA 1
ATOM 3551 C C . GLN A 1 446 ? 14.275 6.395 -10.074 1.00 92.88 446 GLN A C 1
ATOM 3553 O O . GLN A 1 446 ? 14.973 5.382 -10.064 1.00 92.88 446 GLN A O 1
ATOM 3558 N N . LEU A 1 447 ? 13.434 6.677 -11.079 1.00 95.00 447 LEU A N 1
ATOM 3559 C CA . LEU A 1 447 ? 13.319 5.821 -12.261 1.00 95.00 447 LEU A CA 1
ATOM 3560 C C . LEU A 1 447 ? 14.646 5.725 -13.014 1.00 95.00 447 LEU A C 1
ATOM 3562 O O . LEU A 1 447 ? 15.088 4.623 -13.335 1.00 95.00 447 LEU A O 1
ATOM 3566 N N . THR A 1 448 ? 15.285 6.863 -13.299 1.00 95.00 448 THR A N 1
ATOM 3567 C CA . THR A 1 448 ? 16.533 6.872 -14.077 1.00 95.00 448 THR A CA 1
ATOM 3568 C C . THR A 1 448 ? 17.681 6.184 -13.343 1.00 95.00 448 THR A C 1
ATOM 3570 O O . THR A 1 448 ? 18.461 5.469 -13.972 1.00 95.00 448 THR A O 1
ATOM 3573 N N . GLU A 1 449 ? 17.771 6.336 -12.019 1.00 95.06 449 GLU A N 1
ATOM 3574 C CA . GLU A 1 449 ? 18.779 5.665 -11.194 1.00 95.06 449 GLU A CA 1
ATOM 3575 C C . GLU A 1 449 ? 18.564 4.150 -11.173 1.00 95.06 449 GLU A C 1
ATOM 3577 O O . GLU A 1 449 ? 19.494 3.403 -11.483 1.00 95.06 449 GLU A O 1
ATOM 3582 N N . ALA A 1 450 ? 17.337 3.698 -10.887 1.00 96.00 450 ALA A N 1
ATOM 3583 C CA . ALA A 1 450 ? 16.996 2.277 -10.866 1.00 96.00 450 ALA A CA 1
ATOM 3584 C C . ALA A 1 450 ? 17.262 1.612 -12.226 1.00 96.00 450 ALA A C 1
ATOM 3586 O O . ALA A 1 450 ? 17.919 0.575 -12.300 1.00 96.00 450 ALA A O 1
ATOM 3587 N N . PHE A 1 451 ? 16.840 2.254 -13.317 1.00 96.56 451 PHE A N 1
ATOM 3588 C CA . PHE A 1 451 ? 17.066 1.739 -14.665 1.00 96.56 451 PHE A CA 1
ATOM 3589 C C . PHE A 1 451 ? 18.550 1.697 -15.048 1.00 96.56 451 PHE A C 1
ATOM 3591 O O . PHE A 1 451 ? 19.003 0.743 -15.674 1.00 96.56 451 PHE A O 1
ATOM 3598 N N . THR A 1 452 ? 19.334 2.705 -14.652 1.00 95.75 452 THR A N 1
ATOM 3599 C CA . THR A 1 452 ? 20.778 2.742 -14.933 1.00 95.75 452 THR A CA 1
ATOM 3600 C C . THR A 1 452 ? 21.521 1.594 -14.248 1.00 95.75 452 THR A C 1
ATOM 3602 O O . THR A 1 452 ? 22.480 1.066 -14.815 1.00 95.75 452 THR A O 1
ATOM 3605 N N . VAL A 1 453 ? 21.102 1.207 -13.038 1.00 95.81 453 VAL A N 1
ATOM 3606 C CA . VAL A 1 453 ? 21.658 0.044 -12.327 1.00 95.81 453 VAL A CA 1
ATOM 3607 C C . VAL A 1 453 ? 21.376 -1.237 -13.111 1.00 95.81 453 VAL A C 1
ATOM 3609 O O . VAL A 1 453 ? 22.323 -1.927 -13.488 1.00 95.81 453 VAL A O 1
ATOM 3612 N N . GLU A 1 454 ? 20.113 -1.492 -13.461 1.00 95.56 454 GLU A N 1
ATOM 3613 C CA . GLU A 1 454 ? 19.707 -2.662 -14.256 1.00 95.56 454 GLU A CA 1
ATOM 3614 C C . GLU A 1 454 ? 20.449 -2.734 -15.599 1.00 95.56 454 GLU A C 1
ATOM 3616 O O . GLU A 1 454 ? 20.938 -3.787 -16.005 1.00 95.56 454 GLU A O 1
ATOM 3621 N N . LEU A 1 455 ? 20.599 -1.594 -16.276 1.00 95.06 455 LEU A N 1
ATOM 3622 C CA . LEU A 1 455 ? 21.283 -1.499 -17.561 1.00 95.06 455 LEU A CA 1
ATOM 3623 C C . LEU A 1 455 ? 22.772 -1.870 -17.445 1.00 95.06 455 LEU A C 1
ATOM 3625 O O . LEU A 1 455 ? 23.297 -2.600 -18.290 1.00 95.06 455 LEU A O 1
ATOM 3629 N N . LYS A 1 456 ? 23.455 -1.437 -16.378 1.00 94.19 456 LYS A N 1
ATOM 3630 C CA . LYS A 1 456 ? 24.854 -1.814 -16.117 1.00 94.19 456 LYS A CA 1
ATOM 3631 C C . LYS A 1 456 ? 25.007 -3.294 -15.779 1.00 94.19 456 LYS A C 1
ATOM 3633 O O . LYS A 1 456 ? 25.929 -3.929 -16.282 1.00 94.19 456 LYS A O 1
ATOM 3638 N N . GLU A 1 457 ? 24.121 -3.833 -14.948 1.00 94.44 457 GLU A N 1
ATOM 3639 C CA . GLU A 1 457 ? 24.216 -5.219 -14.484 1.00 94.44 457 GLU A CA 1
ATOM 3640 C C . GLU A 1 457 ? 23.828 -6.235 -15.561 1.00 94.44 457 GLU A C 1
ATOM 3642 O O . GLU A 1 457 ? 24.461 -7.285 -15.669 1.00 94.44 457 GLU A O 1
ATOM 3647 N N . ARG A 1 458 ? 22.813 -5.927 -16.378 1.00 95.50 458 ARG A N 1
ATOM 3648 C CA . ARG A 1 458 ? 22.190 -6.895 -17.296 1.00 95.50 458 ARG A CA 1
ATOM 3649 C C . ARG A 1 458 ? 22.579 -6.725 -18.760 1.00 95.50 458 ARG A C 1
ATOM 3651 O O . ARG A 1 458 ? 22.413 -7.676 -19.523 1.00 95.50 458 ARG A O 1
ATOM 3658 N N . LEU A 1 459 ? 23.048 -5.541 -19.172 1.00 95.50 459 LEU A N 1
ATOM 3659 C CA . LEU A 1 459 ? 23.332 -5.232 -20.581 1.00 95.50 459 LEU A CA 1
ATOM 3660 C C . LEU A 1 459 ? 24.782 -4.797 -20.834 1.00 95.50 459 LEU A C 1
ATOM 3662 O O . LEU A 1 459 ? 25.404 -5.272 -21.784 1.00 95.50 459 LEU A O 1
ATOM 3666 N N . LEU A 1 460 ? 25.347 -3.912 -20.006 1.00 94.31 460 LEU A N 1
ATOM 3667 C CA . LEU A 1 460 ? 26.672 -3.322 -20.252 1.00 94.31 460 LEU A CA 1
ATOM 3668 C C . LEU A 1 460 ? 27.825 -4.169 -19.703 1.00 94.31 460 LEU A C 1
ATOM 3670 O O . LEU A 1 460 ? 28.660 -3.700 -18.928 1.00 94.31 460 LEU A O 1
ATOM 3674 N N . HIS A 1 461 ? 27.901 -5.423 -20.135 1.00 93.00 461 HIS A N 1
ATOM 3675 C CA . HIS A 1 461 ? 28.999 -6.313 -19.781 1.00 93.00 461 HIS A CA 1
ATOM 3676 C C . HIS A 1 461 ? 29.544 -7.067 -21.005 1.00 93.00 461 HIS A C 1
ATOM 3678 O O . HIS A 1 461 ? 28.817 -7.287 -21.977 1.00 93.00 461 HIS A O 1
ATOM 3684 N N . PRO A 1 462 ? 30.815 -7.523 -20.978 1.00 92.06 462 PRO A N 1
ATOM 3685 C CA . PRO A 1 462 ? 31.462 -8.146 -22.141 1.00 92.06 462 PRO A CA 1
ATOM 3686 C C . PRO A 1 462 ? 30.733 -9.373 -22.705 1.00 92.06 462 PRO A C 1
ATOM 3688 O O . PRO A 1 462 ? 30.858 -9.670 -23.885 1.00 92.06 462 PRO A O 1
ATOM 3691 N N . GLY A 1 463 ? 29.946 -10.072 -21.879 1.00 91.00 463 GLY A N 1
ATOM 3692 C CA . GLY A 1 463 ? 29.146 -11.225 -22.308 1.00 91.00 463 GLY A CA 1
ATOM 3693 C C . GLY A 1 463 ? 27.957 -10.921 -23.236 1.00 91.00 463 GLY A C 1
ATOM 3694 O O . GLY A 1 463 ? 27.360 -11.867 -23.741 1.00 91.00 463 GLY A O 1
ATOM 3695 N N . LYS A 1 464 ? 27.586 -9.651 -23.458 1.00 94.12 464 LYS A N 1
ATOM 3696 C CA . LYS A 1 464 ? 26.499 -9.272 -24.382 1.00 94.12 464 LYS A CA 1
ATOM 3697 C C . LYS A 1 464 ? 27.021 -8.952 -25.777 1.00 94.12 464 LYS A C 1
ATOM 3699 O O . LYS A 1 464 ? 28.053 -8.292 -25.927 1.00 94.12 464 LYS A O 1
ATOM 3704 N N . SER A 1 465 ? 26.287 -9.380 -26.804 1.00 93.25 465 SER A N 1
ATOM 3705 C CA . SER A 1 465 ? 26.617 -9.062 -28.199 1.00 93.25 465 SER A CA 1
ATOM 3706 C C . SER A 1 465 ? 26.352 -7.584 -28.504 1.00 93.25 465 SER A C 1
ATOM 3708 O O . SER A 1 465 ? 25.423 -6.987 -27.961 1.00 93.25 465 SER A O 1
ATOM 3710 N N . THR A 1 466 ? 27.154 -6.986 -29.386 1.00 92.81 466 THR A N 1
ATOM 3711 C CA . THR A 1 466 ? 26.985 -5.579 -29.798 1.00 92.81 466 THR A CA 1
ATOM 3712 C C . THR A 1 466 ? 25.618 -5.367 -30.454 1.00 92.81 466 THR A C 1
ATOM 3714 O O . THR A 1 466 ? 24.960 -4.356 -30.226 1.00 92.81 466 THR A O 1
ATOM 3717 N N . LEU A 1 467 ? 25.143 -6.381 -31.183 1.00 90.94 467 LEU A N 1
ATOM 3718 C CA . LEU A 1 467 ? 23.817 -6.426 -31.789 1.00 90.94 467 LEU A CA 1
ATOM 3719 C C . LEU A 1 467 ? 22.681 -6.331 -30.757 1.00 90.94 467 LEU A C 1
ATOM 3721 O O . LEU A 1 467 ? 21.757 -5.546 -30.939 1.00 90.94 467 LEU A O 1
ATOM 3725 N N . GLU A 1 468 ? 22.739 -7.107 -29.672 1.00 91.56 468 GLU A N 1
ATOM 3726 C CA . GLU A 1 468 ? 21.716 -7.090 -28.613 1.00 91.56 468 GLU A CA 1
ATOM 3727 C C . GLU A 1 468 ? 21.679 -5.746 -27.874 1.00 91.56 468 GLU A C 1
ATOM 3729 O O . GLU A 1 468 ? 20.601 -5.237 -27.560 1.00 91.56 468 GLU A O 1
ATOM 3734 N N . ILE A 1 469 ? 22.848 -5.136 -27.652 1.00 93.38 469 ILE A N 1
ATOM 3735 C CA . ILE A 1 469 ? 22.952 -3.803 -27.045 1.00 93.38 469 ILE A CA 1
ATOM 3736 C C . ILE A 1 469 ? 22.313 -2.753 -27.956 1.00 93.38 469 ILE A C 1
ATOM 3738 O O . ILE A 1 469 ? 21.539 -1.933 -27.471 1.00 93.38 469 ILE A O 1
ATOM 3742 N N . LEU A 1 470 ? 22.578 -2.800 -29.266 1.00 91.50 470 LEU A N 1
ATOM 3743 C CA . LEU A 1 470 ? 21.981 -1.879 -30.237 1.00 91.50 470 LEU A CA 1
ATOM 3744 C C . LEU A 1 470 ? 20.460 -2.049 -30.352 1.00 91.50 470 LEU A C 1
ATOM 3746 O O . LEU A 1 470 ? 19.753 -1.046 -30.331 1.00 91.50 470 LEU A O 1
ATOM 3750 N N . ARG A 1 471 ? 19.944 -3.286 -30.398 1.00 90.94 471 ARG A N 1
ATOM 3751 C CA . ARG A 1 471 ? 18.490 -3.555 -30.367 1.00 90.94 471 ARG A CA 1
ATOM 3752 C C . ARG A 1 471 ? 17.841 -2.969 -29.118 1.00 90.94 471 ARG A C 1
ATOM 3754 O O . ARG A 1 471 ? 16.865 -2.231 -29.199 1.00 90.94 471 ARG A O 1
ATOM 3761 N N . THR A 1 472 ? 18.440 -3.234 -27.958 1.00 92.31 472 THR A N 1
ATOM 3762 C CA . THR A 1 472 ? 17.942 -2.696 -26.686 1.00 92.31 472 THR A CA 1
ATOM 3763 C C . THR A 1 472 ? 18.037 -1.171 -26.657 1.00 92.31 472 THR A C 1
ATOM 3765 O O . THR A 1 472 ? 17.151 -0.523 -26.112 1.00 92.31 472 THR A O 1
ATOM 3768 N N . TYR A 1 473 ? 19.063 -0.573 -27.274 1.00 92.38 473 TYR A N 1
ATOM 3769 C CA . TYR A 1 473 ? 19.194 0.879 -27.357 1.00 92.38 473 TYR A CA 1
ATOM 3770 C C . TYR A 1 473 ? 18.104 1.512 -28.226 1.00 92.38 473 TYR A C 1
ATOM 3772 O O . TYR A 1 473 ? 17.502 2.499 -27.813 1.00 92.38 473 TYR A O 1
ATOM 3780 N N . ILE A 1 474 ? 17.796 0.926 -29.386 1.00 88.88 474 ILE A N 1
ATOM 3781 C CA . ILE A 1 474 ? 16.695 1.377 -30.251 1.00 88.88 474 ILE A CA 1
ATOM 3782 C C . ILE A 1 474 ? 15.362 1.278 -29.505 1.00 88.88 474 ILE A C 1
ATOM 3784 O O . ILE A 1 474 ? 14.606 2.250 -29.459 1.00 88.88 474 ILE A O 1
ATOM 3788 N N . ALA A 1 475 ? 15.105 0.138 -28.859 1.00 90.19 475 ALA A N 1
ATOM 3789 C CA . ALA A 1 475 ? 13.914 -0.061 -28.044 1.00 90.19 475 ALA A CA 1
ATOM 3790 C C . ALA A 1 475 ? 13.825 0.964 -26.901 1.00 90.19 475 ALA A C 1
ATOM 3792 O O . ALA A 1 475 ? 12.770 1.559 -26.698 1.00 90.19 475 ALA A O 1
ATOM 3793 N N . MET A 1 476 ? 14.945 1.239 -26.223 1.00 92.62 476 MET A N 1
ATOM 3794 C CA . MET A 1 476 ? 15.058 2.247 -25.165 1.00 92.62 476 MET A CA 1
ATOM 3795 C C . MET A 1 476 ? 14.742 3.651 -25.679 1.00 92.62 476 MET A C 1
ATOM 3797 O O . MET A 1 476 ? 13.981 4.368 -25.038 1.00 92.62 476 MET A O 1
ATOM 3801 N N . ILE A 1 477 ? 15.287 4.048 -26.833 1.00 89.00 477 ILE A N 1
ATOM 3802 C CA . ILE A 1 477 ? 14.996 5.347 -27.454 1.00 89.00 477 ILE A CA 1
ATOM 3803 C C . ILE A 1 477 ? 13.486 5.482 -27.713 1.00 89.00 477 ILE A C 1
ATOM 3805 O O . ILE A 1 477 ? 12.890 6.494 -27.342 1.00 89.00 477 ILE A O 1
ATOM 3809 N N . CYS A 1 478 ? 12.859 4.449 -28.285 1.00 87.88 478 CYS A N 1
ATOM 3810 C CA . CYS A 1 478 ? 11.427 4.456 -28.591 1.00 87.88 478 CYS A CA 1
ATOM 3811 C C . CYS A 1 478 ? 10.560 4.503 -27.324 1.00 87.88 478 CYS A C 1
ATOM 3813 O O . CYS A 1 478 ? 9.660 5.334 -27.206 1.00 87.88 478 CYS A O 1
ATOM 3815 N N . SER A 1 479 ? 10.835 3.634 -26.350 1.00 90.81 479 SER A N 1
ATOM 3816 C CA . SER A 1 479 ? 10.026 3.518 -25.137 1.00 90.81 479 SER A CA 1
ATOM 3817 C C . SER A 1 479 ? 10.175 4.728 -24.212 1.00 90.81 479 SER A C 1
ATOM 3819 O O . SER A 1 479 ? 9.196 5.157 -23.607 1.00 90.81 479 SER A O 1
ATOM 3821 N N . PHE A 1 480 ? 11.380 5.303 -24.087 1.00 90.88 480 PHE A N 1
ATOM 3822 C CA . PHE A 1 480 ? 11.595 6.499 -23.265 1.00 90.88 480 PHE A CA 1
ATOM 3823 C C . PHE A 1 480 ? 11.008 7.755 -23.907 1.00 90.88 480 PHE A C 1
ATOM 3825 O O . PHE A 1 480 ? 10.572 8.636 -23.173 1.00 90.88 480 PHE A O 1
ATOM 3832 N N . HIS A 1 481 ? 10.941 7.834 -25.238 1.00 86.31 481 HIS A N 1
ATOM 3833 C CA . HIS A 1 481 ? 10.194 8.905 -25.901 1.00 86.31 481 HIS A CA 1
ATOM 3834 C C . HIS A 1 481 ? 8.686 8.772 -25.676 1.00 86.31 481 HIS A C 1
ATOM 3836 O O . HIS A 1 481 ? 8.043 9.756 -25.323 1.00 86.31 481 HIS A O 1
ATOM 3842 N N . ALA A 1 482 ? 8.142 7.553 -25.759 1.00 85.12 482 ALA A N 1
ATOM 3843 C CA . ALA A 1 482 ? 6.741 7.293 -25.424 1.00 85.12 482 ALA A CA 1
ATOM 3844 C C . ALA A 1 482 ? 6.415 7.580 -23.941 1.00 85.12 482 ALA A C 1
ATOM 3846 O O . ALA A 1 482 ? 5.289 7.964 -23.605 1.00 85.12 482 ALA A O 1
ATOM 3847 N N . LEU A 1 483 ? 7.387 7.393 -23.041 1.00 87.62 483 LEU A N 1
ATOM 3848 C CA . LEU A 1 483 ? 7.269 7.760 -21.629 1.00 87.62 483 LEU A CA 1
ATOM 3849 C C . LEU A 1 483 ? 7.317 9.282 -21.437 1.00 87.62 483 LEU A C 1
ATOM 3851 O O . LEU A 1 483 ? 6.520 9.838 -20.680 1.00 87.62 483 LEU A O 1
ATOM 3855 N N . ASP A 1 484 ? 8.261 9.942 -22.107 1.00 84.19 484 ASP A N 1
ATOM 3856 C CA . ASP A 1 484 ? 8.546 11.362 -21.976 1.00 84.19 484 ASP A CA 1
ATOM 3857 C C . ASP A 1 484 ? 9.078 11.966 -23.286 1.00 84.19 484 ASP A C 1
ATOM 3859 O O . ASP A 1 484 ? 10.260 11.858 -23.629 1.00 84.19 484 ASP A O 1
ATOM 3863 N N . HIS A 1 485 ? 8.205 12.711 -23.965 1.00 78.06 485 HIS A N 1
ATOM 3864 C CA . HIS A 1 485 ? 8.514 13.420 -25.206 1.00 78.06 485 HIS A CA 1
ATOM 3865 C C . HIS A 1 485 ? 9.627 14.470 -25.049 1.00 78.06 485 HIS A C 1
ATOM 3867 O O . HIS A 1 485 ? 10.182 14.924 -26.046 1.00 78.06 485 HIS A O 1
ATOM 3873 N N . SER A 1 486 ? 9.990 14.862 -23.819 1.00 78.12 486 SER A N 1
ATOM 3874 C CA . SER A 1 486 ? 11.079 15.812 -23.596 1.00 78.12 486 SER A CA 1
ATOM 3875 C C . SER A 1 486 ? 12.474 15.230 -23.837 1.00 78.12 486 SER A C 1
ATOM 3877 O O . SER A 1 486 ? 13.428 15.985 -23.846 1.00 78.12 486 SER A O 1
ATOM 3879 N N . LYS A 1 487 ? 12.661 13.911 -23.994 1.00 79.88 487 LYS A N 1
ATOM 3880 C CA . LYS A 1 487 ? 13.993 13.253 -24.057 1.00 79.88 487 LYS A CA 1
ATOM 3881 C C . LYS A 1 487 ? 14.890 13.445 -22.821 1.00 79.88 487 LYS A C 1
ATOM 3883 O O . LYS A 1 487 ? 15.919 12.785 -22.723 1.00 79.88 487 LYS A O 1
ATOM 3888 N N . VAL A 1 488 ? 14.484 14.229 -21.820 1.00 86.31 488 VAL A N 1
ATOM 3889 C CA . VAL A 1 488 ? 15.279 14.488 -20.608 1.00 86.31 488 VAL A CA 1
ATOM 3890 C C . VAL A 1 488 ? 15.567 13.198 -19.828 1.00 86.31 488 VAL A C 1
ATOM 3892 O O . VAL A 1 488 ? 16.668 13.023 -19.304 1.00 86.31 488 VAL A O 1
ATOM 3895 N N . LEU A 1 489 ? 14.604 12.268 -19.755 1.00 89.88 489 LEU A N 1
ATOM 3896 C CA . LEU A 1 489 ? 14.831 10.957 -19.131 1.00 89.88 489 LEU A CA 1
ATOM 3897 C C . LEU A 1 489 ? 15.816 10.101 -19.935 1.00 89.88 489 LEU A C 1
ATOM 3899 O O . LEU A 1 489 ? 16.696 9.480 -19.341 1.00 89.88 489 LEU A O 1
ATOM 3903 N N . LEU A 1 490 ? 15.678 10.091 -21.266 1.00 90.06 490 LEU A N 1
ATOM 3904 C CA . LEU A 1 490 ? 16.538 9.330 -22.172 1.00 90.06 490 LEU A CA 1
ATOM 3905 C C . LEU A 1 490 ? 17.992 9.800 -22.070 1.00 90.06 490 LEU A C 1
ATOM 3907 O O . LEU A 1 490 ? 18.878 8.973 -21.877 1.00 90.06 490 LEU A O 1
ATOM 3911 N N . ASP A 1 491 ? 18.235 11.110 -22.119 1.00 87.38 491 ASP A N 1
ATOM 3912 C CA . ASP A 1 491 ? 19.585 11.683 -22.069 1.00 87.38 491 ASP A CA 1
ATOM 3913 C C . ASP A 1 491 ? 20.326 11.314 -20.776 1.00 87.38 491 ASP A C 1
ATOM 3915 O O . ASP A 1 491 ? 21.535 11.068 -20.788 1.00 87.38 491 ASP A O 1
ATOM 3919 N N . ARG A 1 492 ? 19.602 11.200 -19.654 1.00 88.38 492 ARG A N 1
ATOM 3920 C CA . ARG A 1 492 ? 20.192 10.771 -18.378 1.00 88.38 492 ARG A CA 1
ATOM 3921 C C . ARG A 1 492 ? 20.639 9.314 -18.378 1.00 88.38 492 ARG A C 1
ATOM 3923 O O . ARG A 1 492 ? 21.687 9.012 -17.812 1.00 88.38 492 ARG A O 1
ATOM 3930 N N . VAL A 1 493 ? 19.854 8.415 -18.972 1.00 92.62 493 VAL A N 1
ATOM 3931 C CA . VAL A 1 493 ? 20.127 6.967 -18.928 1.00 92.62 493 VAL A CA 1
ATOM 3932 C C . VAL A 1 493 ? 20.950 6.471 -20.116 1.00 92.62 493 VAL A C 1
ATOM 3934 O O . VAL A 1 493 ? 21.575 5.416 -20.024 1.00 92.62 493 VAL A O 1
ATOM 3937 N N . ALA A 1 494 ? 20.983 7.216 -21.224 1.00 90.81 494 ALA A N 1
ATOM 3938 C CA . ALA A 1 494 ? 21.658 6.804 -22.450 1.00 90.81 494 ALA A CA 1
ATOM 3939 C C . ALA A 1 494 ? 23.185 6.875 -22.336 1.00 90.81 494 ALA A C 1
ATOM 3941 O O . ALA A 1 494 ? 23.869 5.994 -22.852 1.00 90.81 494 ALA A O 1
ATOM 3942 N N . TYR A 1 495 ? 23.735 7.874 -21.637 1.00 90.12 495 TYR A N 1
ATOM 3943 C CA . TYR A 1 495 ? 25.179 8.142 -21.630 1.00 90.12 495 TYR A CA 1
ATOM 3944 C C . TYR A 1 495 ? 26.067 6.915 -21.309 1.00 90.12 495 TYR A C 1
ATOM 3946 O O . TYR A 1 495 ? 27.002 6.650 -22.069 1.00 90.12 495 TYR A O 1
ATOM 3954 N N . PRO A 1 496 ? 25.797 6.101 -20.263 1.00 91.44 496 PRO A N 1
ATOM 3955 C CA . PRO A 1 496 ? 26.583 4.894 -19.994 1.00 91.44 496 PRO A CA 1
ATOM 3956 C C . PRO A 1 496 ? 26.586 3.886 -21.151 1.00 91.44 496 PRO A C 1
ATOM 3958 O O . PRO A 1 496 ? 27.615 3.268 -21.420 1.00 91.44 496 PRO A O 1
ATOM 3961 N N . LEU A 1 497 ? 25.452 3.731 -21.840 1.00 92.62 497 LEU A N 1
ATOM 3962 C CA . LEU A 1 497 ? 25.317 2.836 -22.988 1.00 92.62 497 LEU A CA 1
ATOM 3963 C C . LEU A 1 497 ? 26.108 3.369 -24.185 1.00 92.62 497 LEU A C 1
ATOM 3965 O O . LEU A 1 497 ? 26.824 2.611 -24.834 1.00 92.62 497 LEU A O 1
ATOM 3969 N N . GLN A 1 498 ? 26.021 4.673 -24.445 1.00 91.00 498 GLN A N 1
ATOM 3970 C CA . GLN A 1 498 ? 26.716 5.335 -25.549 1.00 91.00 498 GLN A CA 1
ATOM 3971 C C . GLN A 1 498 ? 28.236 5.193 -25.429 1.00 91.00 498 GLN A C 1
ATOM 3973 O O . GLN A 1 498 ? 28.890 4.735 -26.362 1.00 91.00 498 GLN A O 1
ATOM 3978 N N . VAL A 1 499 ? 28.797 5.492 -24.251 1.00 91.00 499 VAL A N 1
ATOM 3979 C CA . VAL A 1 499 ? 30.234 5.316 -23.981 1.00 91.00 499 VAL A CA 1
ATOM 3980 C C . VAL A 1 499 ? 30.656 3.859 -24.181 1.00 91.00 499 VAL A C 1
ATOM 3982 O O . VAL A 1 499 ? 31.721 3.588 -24.738 1.00 91.00 499 VAL A O 1
ATOM 3985 N N . TYR A 1 500 ? 29.814 2.914 -23.758 1.00 92.81 500 TYR A N 1
ATOM 3986 C CA . TYR A 1 500 ? 30.087 1.492 -23.917 1.00 92.81 500 TYR A CA 1
ATOM 3987 C C . TYR A 1 500 ? 30.081 1.057 -25.390 1.00 92.81 500 TYR A C 1
ATOM 3989 O O . TYR A 1 500 ? 30.989 0.341 -25.811 1.00 92.81 500 TYR A O 1
ATOM 3997 N N . LEU A 1 501 ? 29.125 1.524 -26.196 1.00 91.56 501 LEU A N 1
ATOM 3998 C CA . LEU A 1 501 ? 29.093 1.260 -27.638 1.00 91.56 501 LEU A CA 1
ATOM 3999 C C . LEU A 1 501 ? 30.288 1.879 -28.374 1.00 91.56 501 LEU A C 1
ATOM 4001 O O . LEU A 1 501 ? 30.879 1.216 -29.222 1.00 91.56 501 LEU A O 1
ATOM 4005 N N . CYS A 1 502 ? 30.701 3.098 -28.013 1.00 90.25 502 CYS A N 1
ATOM 4006 C CA . CYS A 1 502 ? 31.884 3.739 -28.598 1.00 90.25 502 CYS A CA 1
ATOM 4007 C C . CYS A 1 502 ? 33.189 2.984 -28.301 1.00 90.25 502 CYS A C 1
ATOM 4009 O O . CYS A 1 502 ? 34.155 3.111 -29.046 1.00 90.25 502 CYS A O 1
ATOM 4011 N N . SER A 1 503 ? 33.234 2.192 -27.224 1.00 90.62 503 SER A N 1
ATOM 4012 C CA . SER A 1 503 ? 34.388 1.338 -26.913 1.00 90.62 503 SER A CA 1
ATOM 4013 C C . SER A 1 503 ? 34.482 0.078 -27.784 1.00 90.62 503 SER A C 1
ATOM 4015 O O . SER A 1 503 ? 35.514 -0.591 -27.777 1.00 90.62 503 SER A O 1
ATOM 4017 N N . ARG A 1 504 ? 33.417 -0.260 -28.522 1.00 91.81 504 ARG A N 1
ATOM 4018 C CA . ARG A 1 504 ? 33.331 -1.458 -29.359 1.00 91.81 504 ARG A CA 1
ATOM 4019 C C . ARG A 1 504 ? 33.575 -1.116 -30.829 1.00 91.81 504 ARG A C 1
ATOM 4021 O O . ARG A 1 504 ? 32.826 -0.348 -31.429 1.00 91.81 504 ARG A O 1
ATOM 4028 N N . GLU A 1 505 ? 34.613 -1.716 -31.409 1.00 88.88 505 GLU A N 1
ATOM 4029 C CA . GLU A 1 505 ? 35.072 -1.437 -32.780 1.00 88.88 505 GLU A CA 1
ATOM 4030 C C . GLU A 1 505 ? 34.085 -1.907 -33.868 1.00 88.88 505 GLU A C 1
ATOM 4032 O O . GLU A 1 505 ? 34.051 -1.355 -34.966 1.00 88.88 505 GLU A O 1
ATOM 4037 N N . ASP A 1 506 ? 33.249 -2.905 -33.573 1.00 89.94 506 ASP A N 1
ATOM 4038 C CA . ASP A 1 506 ? 32.290 -3.519 -34.500 1.00 89.94 506 ASP A CA 1
ATOM 4039 C C . ASP A 1 506 ? 30.951 -2.765 -34.611 1.00 89.94 506 ASP A C 1
ATOM 4041 O O . ASP A 1 506 ? 30.144 -3.065 -35.495 1.00 89.94 506 ASP A O 1
ATOM 4045 N N . THR A 1 507 ? 30.709 -1.763 -33.761 1.00 90.44 507 THR A N 1
ATOM 4046 C CA . THR A 1 507 ? 29.418 -1.064 -33.657 1.00 90.44 507 THR A CA 1
ATOM 4047 C C . THR A 1 507 ? 28.973 -0.418 -34.972 1.00 90.44 507 THR A C 1
ATOM 4049 O O . THR A 1 507 ? 27.860 -0.668 -35.439 1.00 90.44 507 THR A O 1
ATOM 4052 N N . VAL A 1 508 ? 29.839 0.386 -35.602 1.00 88.38 508 VAL A N 1
ATOM 4053 C CA . VAL A 1 508 ? 29.516 1.115 -36.847 1.00 88.38 508 VAL A CA 1
ATOM 4054 C C . VAL A 1 508 ? 29.195 0.139 -37.981 1.00 88.38 508 VAL A C 1
ATOM 4056 O O . VAL A 1 508 ? 28.211 0.308 -38.703 1.00 88.38 508 VAL A O 1
ATOM 4059 N N . ARG A 1 509 ? 29.981 -0.937 -38.089 1.00 87.50 509 ARG A N 1
ATOM 4060 C CA . ARG A 1 509 ? 29.793 -1.987 -39.093 1.00 87.50 509 ARG A CA 1
ATOM 4061 C C . ARG A 1 509 ? 28.441 -2.680 -38.946 1.00 87.50 509 ARG A C 1
ATOM 4063 O O . ARG A 1 509 ? 27.767 -2.904 -39.952 1.00 87.50 509 ARG A O 1
ATOM 4070 N N . ILE A 1 510 ? 28.026 -3.000 -37.718 1.00 88.06 510 ILE A N 1
ATOM 4071 C CA . ILE A 1 510 ? 26.734 -3.649 -37.445 1.00 88.06 510 ILE A CA 1
ATOM 4072 C C . ILE A 1 510 ? 25.564 -2.733 -37.813 1.00 88.06 510 ILE A C 1
ATOM 4074 O O . ILE A 1 510 ? 24.606 -3.202 -38.425 1.00 88.06 510 ILE A O 1
ATOM 4078 N N . ILE A 1 511 ? 25.648 -1.436 -37.500 1.00 87.06 511 ILE A N 1
ATOM 4079 C CA . ILE A 1 511 ? 24.601 -0.459 -37.839 1.00 87.06 511 ILE A CA 1
ATOM 4080 C C . ILE A 1 511 ? 24.424 -0.354 -39.351 1.00 87.06 511 ILE A C 1
ATOM 4082 O O . ILE A 1 511 ? 23.310 -0.500 -39.846 1.00 87.06 511 ILE A O 1
ATOM 4086 N N . ILE A 1 512 ? 25.519 -0.167 -40.091 1.00 84.94 512 ILE A N 1
ATOM 4087 C CA . ILE A 1 512 ? 25.471 -0.044 -41.552 1.00 84.94 512 ILE A CA 1
ATOM 4088 C C . ILE A 1 512 ? 24.964 -1.339 -42.190 1.00 84.94 512 ILE A C 1
ATOM 4090 O O . ILE A 1 512 ? 24.105 -1.306 -43.065 1.00 84.94 512 ILE A O 1
ATOM 4094 N N . THR A 1 513 ? 25.430 -2.494 -41.710 1.00 83.94 513 THR A N 1
ATOM 4095 C CA . THR A 1 513 ? 24.940 -3.801 -42.177 1.00 83.94 513 THR A CA 1
ATOM 4096 C C . THR A 1 513 ? 23.445 -3.990 -41.886 1.00 83.94 513 THR A C 1
ATOM 4098 O O . THR A 1 513 ? 22.750 -4.647 -42.657 1.00 83.94 513 THR A O 1
ATOM 4101 N N . GLY A 1 514 ? 22.940 -3.419 -40.787 1.00 81.75 514 GLY A N 1
ATOM 4102 C CA . GLY A 1 514 ? 21.517 -3.385 -40.446 1.00 81.75 514 GLY A CA 1
ATOM 4103 C C . GLY A 1 514 ? 20.691 -2.492 -41.370 1.00 81.75 514 GLY A C 1
ATOM 4104 O O . GLY A 1 514 ? 19.637 -2.916 -41.830 1.00 81.75 514 GLY A O 1
ATOM 4105 N N . LEU A 1 515 ? 21.192 -1.296 -41.693 1.00 78.88 515 LEU A N 1
ATOM 4106 C CA . LEU A 1 515 ? 20.565 -0.376 -42.653 1.00 78.88 515 LEU A CA 1
ATOM 4107 C C . LEU A 1 515 ? 20.514 -0.960 -44.076 1.00 78.88 515 LEU A C 1
ATOM 4109 O O . LEU A 1 515 ? 19.570 -0.69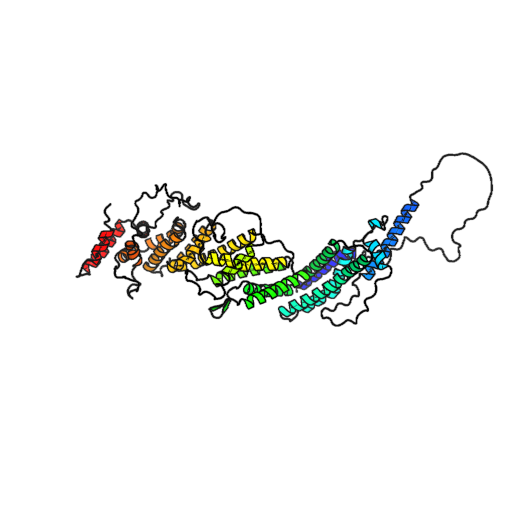7 -44.812 1.00 78.88 515 LEU A O 1
ATOM 4113 N N . LEU A 1 516 ? 21.509 -1.774 -44.440 1.00 75.00 516 LEU A N 1
ATOM 4114 C CA . LEU A 1 516 ? 21.612 -2.479 -45.723 1.00 75.00 516 LEU A CA 1
ATOM 4115 C C . LEU A 1 516 ? 20.864 -3.831 -45.757 1.00 75.00 516 LEU A C 1
ATOM 4117 O O . LEU A 1 516 ? 20.988 -4.573 -46.732 1.00 75.00 516 LEU A O 1
ATOM 4121 N N . ALA A 1 517 ? 20.148 -4.213 -44.693 1.00 71.88 517 ALA A N 1
ATOM 4122 C CA . ALA A 1 517 ? 19.443 -5.493 -44.640 1.00 71.88 517 ALA A CA 1
ATOM 4123 C C . ALA A 1 517 ? 18.209 -5.522 -45.569 1.00 71.88 517 ALA A C 1
ATOM 4125 O O . ALA A 1 517 ? 17.558 -4.503 -45.784 1.00 71.88 517 ALA A O 1
ATOM 4126 N N . ASP A 1 518 ? 17.907 -6.709 -46.112 1.00 62.53 518 ASP A N 1
ATOM 4127 C CA . ASP A 1 518 ? 16.888 -6.938 -47.152 1.00 62.53 518 ASP A CA 1
ATOM 4128 C C . ASP A 1 518 ? 15.471 -6.472 -46.749 1.00 62.53 518 ASP A C 1
ATOM 4130 O O . ASP A 1 518 ? 15.075 -6.582 -45.584 1.00 62.53 518 ASP A O 1
ATOM 4134 N N . LYS A 1 519 ? 14.713 -5.993 -47.745 1.00 56.72 519 LYS A N 1
ATOM 4135 C CA . LYS A 1 519 ? 13.335 -5.483 -47.655 1.00 56.72 519 LYS A CA 1
ATOM 4136 C C . LYS A 1 519 ? 12.269 -6.582 -47.778 1.00 56.72 519 LYS A C 1
ATOM 4138 O O . LYS A 1 519 ? 11.105 -6.298 -47.503 1.00 56.72 519 LYS A O 1
ATOM 4143 N N . ASP A 1 520 ? 12.637 -7.821 -48.114 1.00 46.28 520 ASP A N 1
ATOM 4144 C CA . ASP A 1 520 ? 11.718 -8.959 -48.331 1.00 46.28 520 ASP A CA 1
ATOM 4145 C C . ASP A 1 520 ? 11.060 -9.521 -47.044 1.00 46.28 520 ASP A C 1
ATOM 4147 O O . ASP A 1 520 ? 10.892 -10.729 -46.863 1.00 46.28 520 ASP A O 1
ATOM 4151 N N . VAL A 1 521 ? 10.652 -8.650 -46.121 1.00 45.81 521 VAL A N 1
ATOM 4152 C CA . VAL A 1 521 ? 9.725 -8.979 -45.030 1.00 45.81 521 VAL A CA 1
ATOM 4153 C C . VAL A 1 521 ? 8.367 -8.350 -45.346 1.00 45.81 521 VAL A C 1
ATOM 4155 O O . VAL A 1 521 ? 7.796 -7.601 -44.554 1.00 45.81 521 VAL A O 1
ATOM 4158 N N . GLU A 1 522 ? 7.820 -8.652 -46.527 1.00 40.19 522 GLU A N 1
ATOM 4159 C CA . GLU A 1 522 ? 6.398 -8.434 -46.776 1.00 40.19 522 GLU A CA 1
ATOM 4160 C C . GLU A 1 522 ? 5.591 -9.299 -45.795 1.00 40.19 522 GLU A C 1
ATOM 4162 O O . GLU A 1 522 ? 5.607 -10.529 -45.827 1.00 40.19 522 GLU A O 1
ATOM 4167 N N . THR A 1 523 ? 4.842 -8.638 -44.912 1.00 40.78 523 THR A N 1
ATOM 4168 C CA . THR A 1 523 ? 3.798 -9.217 -44.050 1.00 40.78 523 THR A CA 1
ATOM 4169 C C . THR A 1 523 ? 4.221 -10.362 -43.115 1.00 40.78 523 THR A C 1
ATOM 4171 O O . THR A 1 523 ? 3.972 -11.541 -43.352 1.00 40.78 523 THR A O 1
ATOM 4174 N N . GLY A 1 524 ? 4.713 -9.995 -41.929 1.00 41.47 524 GLY A N 1
ATOM 4175 C CA . GLY A 1 524 ? 4.284 -10.649 -40.683 1.00 41.47 524 GLY A CA 1
ATOM 4176 C C . GLY A 1 524 ? 4.642 -12.126 -40.468 1.00 41.47 524 GLY A C 1
ATOM 4177 O O . GLY A 1 524 ? 4.044 -12.761 -39.598 1.00 41.47 524 GLY A O 1
ATOM 4178 N N . LYS A 1 525 ? 5.616 -12.690 -41.187 1.00 34.19 525 LYS A N 1
ATOM 4179 C CA . LYS A 1 525 ? 6.269 -13.944 -40.787 1.00 34.19 525 LYS A CA 1
ATOM 4180 C C . LYS A 1 525 ? 7.775 -13.725 -40.656 1.00 34.19 525 LYS A C 1
ATOM 4182 O O . LYS A 1 525 ? 8.403 -13.353 -41.644 1.00 34.19 525 LYS A O 1
ATOM 4187 N N . PRO A 1 526 ? 8.374 -13.979 -39.476 1.00 37.16 526 PRO A N 1
ATOM 4188 C CA . PRO A 1 526 ? 9.821 -13.971 -39.351 1.00 37.16 526 PRO A CA 1
ATOM 4189 C C . PRO A 1 526 ? 10.355 -15.112 -40.218 1.00 37.16 526 PRO A C 1
ATOM 4191 O O . PRO A 1 526 ? 10.092 -16.285 -39.944 1.00 37.16 526 PRO A O 1
ATOM 4194 N N . SER A 1 527 ? 11.064 -14.791 -41.302 1.00 35.09 527 SER A N 1
ATOM 4195 C CA . SER A 1 527 ? 11.878 -15.806 -41.964 1.00 35.09 527 SER A CA 1
ATOM 4196 C C . SER A 1 527 ? 12.857 -16.350 -40.914 1.00 35.09 527 SER A C 1
ATOM 4198 O O . SER A 1 527 ? 13.483 -15.587 -40.181 1.00 35.09 527 SER A O 1
ATOM 4200 N N . ASN A 1 528 ? 12.946 -17.674 -40.782 1.00 38.34 528 ASN A N 1
ATOM 4201 C CA . ASN A 1 528 ? 13.758 -18.368 -39.772 1.00 38.34 528 ASN A CA 1
ATOM 4202 C C . ASN A 1 528 ? 15.282 -18.264 -40.023 1.00 38.34 528 ASN A C 1
ATOM 4204 O O . ASN A 1 528 ? 16.052 -19.133 -39.619 1.00 38.34 528 ASN A O 1
ATOM 4208 N N . SER A 1 529 ? 15.739 -17.196 -40.668 1.00 44.09 529 SER A N 1
ATOM 4209 C CA . SER A 1 529 ? 17.140 -16.801 -40.733 1.00 44.09 529 SER A CA 1
ATOM 4210 C C . SER A 1 529 ? 17.227 -15.339 -40.318 1.00 44.09 529 SER A C 1
ATOM 4212 O O . SER A 1 529 ? 16.472 -14.537 -40.855 1.00 44.09 529 SER A O 1
ATOM 4214 N N . ASN A 1 530 ? 18.173 -14.995 -39.438 1.00 45.25 530 ASN A N 1
ATOM 4215 C CA . ASN A 1 530 ? 18.608 -13.627 -39.085 1.00 45.25 530 ASN A CA 1
ATOM 4216 C C . ASN A 1 530 ? 18.268 -13.143 -37.664 1.00 45.25 530 ASN A C 1
ATOM 4218 O O . ASN A 1 530 ? 17.973 -11.970 -37.455 1.00 45.25 530 ASN A O 1
ATOM 4222 N N . GLY A 1 531 ? 18.502 -13.986 -36.652 1.00 53.06 531 GLY A N 1
ATOM 4223 C CA . GLY A 1 531 ? 18.809 -13.485 -35.300 1.00 53.06 531 GLY A CA 1
ATOM 4224 C C . GLY A 1 531 ? 20.065 -12.589 -35.245 1.00 53.06 531 GLY A C 1
ATOM 4225 O O . GLY A 1 531 ? 20.267 -11.888 -34.255 1.00 53.06 531 GLY A O 1
ATOM 4226 N N . ASP A 1 532 ? 20.847 -12.546 -36.331 1.00 61.47 532 ASP A N 1
ATOM 4227 C CA . ASP A 1 532 ? 22.182 -11.939 -36.434 1.00 61.47 532 ASP A CA 1
ATOM 4228 C C . ASP A 1 532 ? 22.231 -10.544 -37.096 1.00 61.47 532 ASP A C 1
ATOM 4230 O O . ASP A 1 532 ? 23.293 -9.928 -37.136 1.00 61.47 532 ASP A O 1
ATOM 4234 N N . LYS A 1 533 ? 21.113 -10.013 -37.623 1.00 73.12 533 LYS A N 1
ATOM 4235 C CA . LYS A 1 533 ? 21.082 -8.700 -38.308 1.00 73.12 533 LYS A CA 1
ATOM 4236 C C . LYS A 1 533 ? 20.132 -7.703 -37.640 1.00 73.12 533 LYS A C 1
ATOM 4238 O O . LYS A 1 533 ? 19.095 -8.083 -37.094 1.00 73.12 533 LYS A O 1
ATOM 4243 N N . LEU A 1 534 ? 20.475 -6.416 -37.703 1.00 78.12 534 LEU A N 1
ATOM 4244 C CA . LEU A 1 534 ? 19.716 -5.308 -37.110 1.00 78.12 534 LEU A CA 1
ATOM 4245 C C . LEU A 1 534 ? 18.651 -4.770 -38.085 1.00 78.12 534 LEU A C 1
ATOM 4247 O O . LEU A 1 534 ? 18.736 -3.641 -38.556 1.00 78.12 534 LEU A O 1
ATOM 4251 N N . VAL A 1 535 ? 17.663 -5.608 -38.414 1.00 76.81 535 VAL A N 1
ATOM 4252 C CA . VAL A 1 535 ? 16.619 -5.315 -39.425 1.00 76.81 535 VAL A CA 1
ATOM 4253 C C . VAL A 1 535 ? 15.663 -4.190 -38.984 1.00 76.81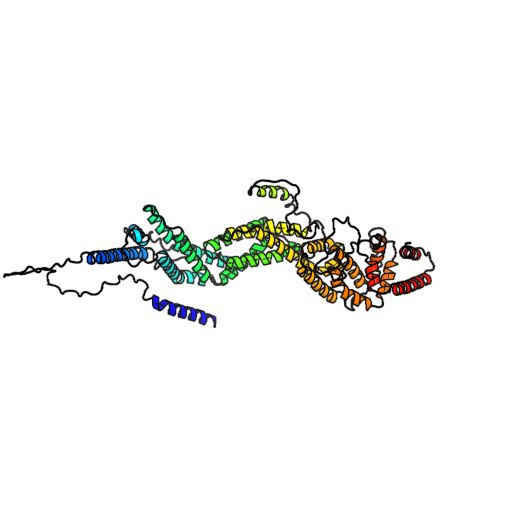 535 VAL A C 1
ATOM 4255 O O . VAL A 1 535 ? 15.059 -3.520 -39.816 1.00 76.81 535 VAL A O 1
ATOM 4258 N N . GLU A 1 536 ? 15.565 -3.930 -37.677 1.00 74.88 536 GLU A N 1
ATOM 4259 C CA . GLU A 1 536 ? 14.737 -2.862 -37.094 1.00 74.88 536 GLU A CA 1
ATOM 4260 C C . GLU A 1 536 ? 15.076 -1.473 -37.659 1.00 74.88 536 GLU A C 1
ATOM 4262 O O . GLU A 1 536 ? 14.176 -0.679 -37.915 1.00 74.88 536 GLU A O 1
ATOM 4267 N N . LEU A 1 537 ? 16.358 -1.197 -37.928 1.00 72.75 537 LEU A N 1
ATOM 4268 C CA . LEU A 1 537 ? 16.786 0.082 -38.502 1.00 72.75 537 LEU A CA 1
ATOM 4269 C C . LEU A 1 537 ? 16.313 0.267 -39.947 1.00 72.75 537 LEU A C 1
ATOM 4271 O O . LEU A 1 537 ? 15.888 1.360 -40.314 1.00 72.75 537 LEU A O 1
ATOM 4275 N N . ALA A 1 538 ? 16.344 -0.796 -40.755 1.00 66.44 538 ALA A N 1
ATOM 4276 C CA 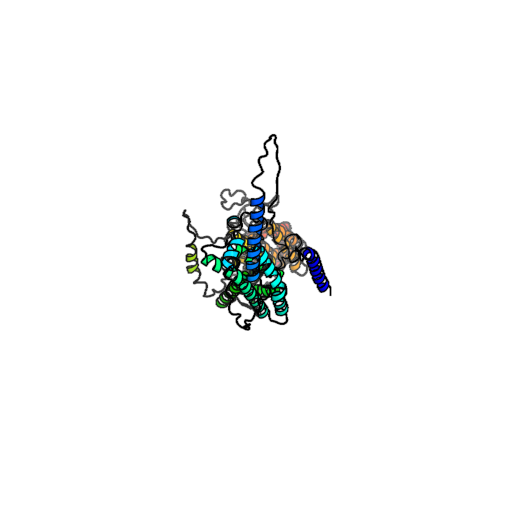. ALA A 1 538 ? 15.831 -0.753 -42.122 1.00 66.44 538 ALA A CA 1
ATOM 4277 C C . ALA A 1 538 ? 14.315 -0.492 -42.134 1.00 66.44 538 ALA A C 1
ATOM 4279 O O . ALA A 1 538 ? 13.819 0.252 -42.978 1.00 66.44 538 ALA A O 1
ATOM 4280 N N . TYR A 1 539 ? 13.570 -1.045 -41.173 1.00 70.38 539 TYR A N 1
ATOM 4281 C CA . TYR A 1 539 ? 12.143 -0.755 -41.025 1.00 70.38 539 TYR A CA 1
ATOM 4282 C C . TYR A 1 539 ? 11.885 0.705 -40.617 1.00 70.38 539 TYR A C 1
ATOM 4284 O O . TYR A 1 539 ? 11.046 1.366 -41.231 1.00 70.38 539 TYR A O 1
ATOM 4292 N N . LEU A 1 540 ? 12.624 1.232 -39.633 1.00 70.50 540 LEU A N 1
ATOM 4293 C CA . LEU A 1 540 ? 12.486 2.620 -39.168 1.00 70.50 540 LEU A CA 1
ATOM 4294 C C . LEU A 1 540 ? 12.733 3.637 -40.292 1.00 70.50 540 LEU A C 1
ATOM 4296 O O . LEU A 1 540 ? 11.909 4.530 -40.488 1.00 70.50 540 LEU A O 1
ATOM 4300 N N . LEU A 1 541 ? 13.777 3.423 -41.100 1.00 66.12 541 LEU A N 1
ATOM 4301 C CA . LEU A 1 541 ? 14.097 4.266 -42.257 1.00 66.12 541 LEU A CA 1
ATOM 4302 C C . LEU A 1 541 ? 12.965 4.286 -43.304 1.00 66.12 541 LEU A C 1
ATOM 4304 O O . LEU A 1 541 ? 12.647 5.330 -43.865 1.00 66.12 541 LEU A O 1
ATOM 4308 N N . ASN A 1 542 ? 12.322 3.140 -43.557 1.00 60.66 542 ASN A N 1
ATOM 4309 C CA . ASN A 1 542 ? 11.244 3.021 -44.550 1.00 60.66 542 ASN A CA 1
ATOM 4310 C C . ASN A 1 542 ? 9.870 3.481 -44.032 1.00 60.66 542 ASN A C 1
ATOM 4312 O O . ASN A 1 542 ? 8.992 3.796 -44.831 1.00 60.66 542 ASN A O 1
ATOM 4316 N N . SER A 1 543 ? 9.671 3.533 -42.713 1.00 58.62 543 SER A N 1
ATOM 4317 C CA . SER A 1 543 ? 8.399 3.936 -42.093 1.00 58.62 543 SER A CA 1
ATOM 4318 C C . SER A 1 543 ? 8.077 5.425 -42.292 1.00 58.62 543 SER A C 1
ATOM 4320 O O . SER A 1 543 ? 6.989 5.864 -41.926 1.00 58.62 543 SER A O 1
ATOM 4322 N N . GLY A 1 544 ? 9.021 6.219 -42.816 1.00 50.38 544 GLY A N 1
ATOM 4323 C CA . GLY A 1 544 ? 8.874 7.666 -42.993 1.00 50.38 544 GLY A CA 1
ATOM 4324 C C . GLY A 1 544 ? 8.839 8.457 -41.680 1.00 50.38 544 GLY A C 1
ATOM 4325 O O . GLY A 1 544 ? 8.676 9.671 -41.715 1.00 50.38 544 GLY A O 1
ATOM 4326 N N . VAL A 1 545 ? 9.027 7.796 -40.531 1.00 48.12 545 VAL A N 1
ATOM 4327 C CA . VAL A 1 545 ? 9.050 8.431 -39.199 1.00 48.12 545 VAL A CA 1
ATOM 4328 C C . VAL A 1 545 ? 10.245 9.387 -39.061 1.00 48.12 545 VAL A C 1
ATOM 4330 O O . VAL A 1 545 ? 10.142 10.390 -38.363 1.00 48.12 545 VAL A O 1
ATOM 4333 N N . ASP A 1 546 ? 11.324 9.137 -39.812 1.00 48.25 546 ASP A N 1
ATOM 4334 C CA . ASP A 1 546 ? 12.512 9.999 -39.894 1.00 48.25 546 ASP A CA 1
ATOM 4335 C C . ASP A 1 546 ? 12.456 11.013 -41.065 1.00 48.25 546 ASP A C 1
ATOM 4337 O O . ASP A 1 546 ? 13.380 11.801 -41.250 1.00 48.25 546 ASP A O 1
ATOM 4341 N N . SER A 1 547 ? 11.390 11.029 -41.882 1.00 44.97 547 SER A N 1
ATOM 4342 C CA . SER A 1 547 ? 11.275 11.873 -43.088 1.00 44.97 547 SER A CA 1
ATOM 4343 C C . SER A 1 547 ? 10.064 12.806 -43.046 1.00 44.97 547 SER A C 1
ATOM 4345 O O . SER A 1 547 ? 9.124 12.628 -43.812 1.00 44.97 547 SER A O 1
ATOM 4347 N N . ALA A 1 548 ? 10.094 13.813 -42.170 1.00 43.16 548 ALA A N 1
ATOM 4348 C CA . ALA A 1 548 ? 9.483 15.129 -42.406 1.00 43.16 548 ALA A CA 1
ATOM 4349 C C . ALA A 1 548 ? 9.655 16.029 -41.174 1.00 43.16 548 ALA A C 1
ATOM 4351 O O . ALA A 1 548 ? 8.859 15.944 -40.245 1.00 43.16 548 ALA A O 1
ATOM 4352 N N . GLN A 1 549 ? 10.665 16.905 -41.184 1.00 45.94 549 GLN A N 1
ATOM 4353 C CA . GLN A 1 549 ? 10.532 18.349 -40.917 1.00 45.94 549 GLN A CA 1
ATOM 4354 C C . GLN A 1 549 ? 11.918 18.997 -40.805 1.00 45.94 549 GLN A C 1
ATOM 4356 O O . GLN A 1 549 ? 12.836 18.453 -40.195 1.00 45.94 549 GLN A O 1
ATOM 4361 N N . GLY A 1 550 ? 12.070 20.153 -41.455 1.00 44.22 550 GLY A N 1
ATOM 4362 C CA . GLY A 1 550 ? 13.306 20.927 -41.461 1.00 44.22 550 GLY A CA 1
ATOM 4363 C C . GLY A 1 550 ? 13.666 21.499 -40.080 1.00 44.22 550 GLY A C 1
ATOM 4364 O O . GLY A 1 550 ? 12.893 21.388 -39.132 1.00 44.22 550 GLY A O 1
ATOM 4365 N N . PRO A 1 551 ? 14.832 22.151 -39.958 1.00 46.00 551 PRO A N 1
ATOM 4366 C CA . PRO A 1 551 ? 15.392 22.639 -38.692 1.00 46.00 551 PRO A CA 1
ATOM 4367 C C . PRO A 1 551 ? 14.619 23.793 -38.006 1.00 46.00 551 PRO A C 1
ATOM 4369 O O . PRO A 1 551 ? 15.179 24.431 -37.117 1.00 46.00 551 PRO A O 1
ATOM 4372 N N . ASP A 1 552 ? 13.363 24.061 -38.380 1.00 48.16 552 ASP A N 1
ATOM 4373 C CA . ASP A 1 552 ? 12.564 25.227 -37.958 1.00 48.16 552 ASP A CA 1
ATOM 4374 C C . ASP A 1 552 ? 11.298 24.838 -37.159 1.00 48.16 552 ASP A C 1
ATOM 4376 O O . ASP A 1 552 ? 10.212 25.372 -37.361 1.00 48.16 552 ASP A O 1
ATOM 4380 N N . ASP A 1 553 ? 11.438 23.873 -36.244 1.00 54.38 553 ASP A N 1
ATOM 4381 C CA . ASP A 1 553 ? 10.400 23.481 -35.265 1.00 54.38 553 ASP A CA 1
ATOM 4382 C C . ASP A 1 553 ? 10.269 24.530 -34.123 1.00 54.38 553 ASP A C 1
ATOM 4384 O O . ASP A 1 553 ? 9.306 24.534 -33.360 1.00 54.38 553 ASP A O 1
ATOM 4388 N N . ASP A 1 554 ? 11.230 25.468 -34.026 1.00 53.19 554 ASP A N 1
ATOM 4389 C CA . ASP A 1 554 ? 11.307 26.540 -33.013 1.00 53.19 554 ASP A CA 1
ATOM 4390 C C . ASP A 1 554 ? 10.272 27.681 -33.256 1.00 53.19 554 ASP A C 1
ATOM 4392 O O . ASP A 1 554 ? 10.161 28.595 -32.435 1.00 53.19 554 ASP A O 1
ATOM 4396 N N . MET A 1 555 ? 9.512 27.658 -34.363 1.00 54.00 555 MET A N 1
ATOM 4397 C CA . MET A 1 555 ? 8.633 28.757 -34.819 1.00 54.00 555 MET A CA 1
ATOM 4398 C C . MET A 1 555 ? 7.168 28.348 -35.068 1.00 54.00 555 MET A C 1
ATOM 4400 O O . MET A 1 555 ? 6.428 29.085 -35.727 1.00 54.00 555 MET A O 1
ATOM 4404 N N . ASP A 1 556 ? 6.702 27.220 -34.524 1.00 66.06 556 ASP A N 1
ATOM 4405 C CA . ASP A 1 556 ? 5.271 26.885 -34.558 1.00 66.06 556 ASP A CA 1
ATOM 4406 C C . ASP A 1 556 ? 4.495 27.645 -33.468 1.00 66.06 556 ASP A C 1
ATOM 4408 O O . ASP A 1 556 ? 4.073 27.102 -32.448 1.00 66.06 556 ASP A O 1
ATOM 4412 N N . TRP A 1 557 ? 4.298 28.949 -33.687 1.00 67.31 557 TRP A N 1
ATOM 4413 C CA . TRP A 1 557 ? 3.515 29.825 -32.803 1.00 67.31 557 TRP A CA 1
ATOM 4414 C C . TRP A 1 557 ? 2.041 29.400 -32.654 1.00 67.31 557 TRP A C 1
ATOM 4416 O O . TRP A 1 557 ? 1.331 29.975 -31.829 1.00 67.31 557 TRP A O 1
ATOM 4426 N N . ASN A 1 558 ? 1.575 28.428 -33.448 1.00 72.00 558 ASN A N 1
ATOM 4427 C CA . ASN A 1 558 ? 0.220 27.882 -33.392 1.00 72.00 558 ASN A CA 1
ATOM 4428 C C . ASN A 1 558 ? 0.135 26.569 -32.595 1.00 72.00 558 ASN A C 1
ATOM 4430 O O . ASN A 1 558 ? -0.933 25.951 -32.564 1.00 72.00 558 ASN A O 1
ATOM 4434 N N . ASP A 1 559 ? 1.223 26.148 -31.947 1.00 70.50 559 ASP A N 1
ATOM 4435 C CA . ASP A 1 559 ? 1.250 24.948 -31.121 1.00 70.50 559 ASP A CA 1
ATOM 4436 C C . ASP A 1 559 ? 0.417 25.120 -29.839 1.00 70.50 559 ASP A C 1
ATOM 4438 O O . ASP A 1 559 ? 0.888 25.595 -28.803 1.00 70.50 559 ASP A O 1
ATOM 4442 N N . MET A 1 560 ? -0.849 24.704 -29.905 1.00 73.56 560 MET A N 1
ATOM 4443 C CA . MET A 1 560 ? -1.756 24.659 -28.754 1.00 73.56 560 MET A CA 1
ATOM 4444 C C . MET A 1 560 ? -1.398 23.544 -27.749 1.00 73.56 560 MET A C 1
ATOM 4446 O O . MET A 1 560 ? -1.986 23.508 -26.669 1.00 73.56 560 MET A O 1
ATOM 4450 N N . GLU A 1 561 ? -0.456 22.651 -28.082 1.00 67.94 561 GLU A N 1
ATOM 4451 C CA . GLU A 1 561 ? 0.079 21.593 -27.211 1.00 67.94 561 GLU A CA 1
ATOM 4452 C C . GLU A 1 561 ? 1.408 22.002 -26.542 1.00 67.94 561 GLU A C 1
ATOM 4454 O O . GLU A 1 561 ? 2.015 21.207 -25.815 1.00 67.94 561 GLU A O 1
ATOM 4459 N N . TRP A 1 562 ? 1.857 23.250 -26.739 1.00 74.44 562 TRP A N 1
ATOM 4460 C CA . TRP A 1 562 ? 3.078 23.763 -26.129 1.00 74.44 562 TRP A CA 1
ATOM 4461 C C . TRP A 1 562 ? 3.007 23.708 -24.597 1.00 74.44 562 TRP A C 1
ATOM 4463 O O . TRP A 1 562 ? 2.096 24.241 -23.959 1.00 74.44 562 TRP A O 1
ATOM 4473 N N . VAL A 1 563 ? 4.030 23.106 -23.994 1.00 70.62 563 VAL A N 1
ATOM 4474 C CA . VAL A 1 563 ? 4.224 23.044 -22.541 1.00 70.62 563 VAL A CA 1
ATOM 4475 C C . VAL A 1 563 ? 5.594 23.617 -22.175 1.00 70.62 563 VAL A C 1
ATOM 4477 O O . VAL A 1 563 ? 6.535 23.494 -22.960 1.00 70.62 563 VAL A O 1
ATOM 4480 N N . PRO A 1 564 ? 5.771 24.229 -20.993 1.00 75.31 564 PRO A N 1
ATOM 4481 C CA . PRO A 1 564 ? 7.085 24.700 -20.564 1.00 75.31 564 PRO A CA 1
ATOM 4482 C C . PRO A 1 564 ? 8.088 23.545 -20.452 1.00 75.31 564 PRO A C 1
ATOM 4484 O O . PRO A 1 564 ? 7.719 22.368 -20.360 1.00 75.31 564 PRO A O 1
ATOM 4487 N N . ASP A 1 565 ? 9.376 23.874 -20.475 1.00 76.00 565 ASP A N 1
ATOM 4488 C CA . ASP A 1 565 ? 10.426 22.874 -20.314 1.00 76.00 565 ASP A CA 1
ATOM 4489 C C . ASP A 1 565 ? 10.397 22.259 -18.908 1.00 76.00 565 ASP A C 1
ATOM 4491 O O . ASP A 1 565 ? 10.100 22.955 -17.928 1.00 76.00 565 ASP A O 1
ATOM 4495 N N . PRO A 1 566 ? 10.703 20.955 -18.778 1.00 78.69 566 PRO A N 1
ATOM 4496 C CA . PRO A 1 566 ? 10.815 20.321 -17.475 1.00 78.69 566 PRO A CA 1
ATOM 4497 C C . PRO A 1 566 ? 11.856 21.029 -16.603 1.00 78.69 566 PRO A C 1
ATOM 4499 O O . PRO A 1 566 ? 12.914 21.435 -17.078 1.00 78.69 566 PRO A O 1
ATOM 4502 N N . VAL A 1 567 ? 11.595 21.124 -15.298 1.00 79.25 567 VAL A N 1
ATOM 4503 C CA . VAL A 1 567 ? 12.518 21.757 -14.332 1.00 79.25 567 VAL A CA 1
ATOM 4504 C C . VAL A 1 567 ? 13.894 21.085 -14.284 1.00 79.25 567 VAL A C 1
ATOM 4506 O O . VAL A 1 567 ? 14.882 21.682 -13.868 1.00 79.25 567 VAL A O 1
ATOM 4509 N N . ASP A 1 568 ? 13.958 19.822 -14.689 1.00 79.94 568 ASP A N 1
ATOM 4510 C CA . ASP A 1 568 ? 15.154 19.000 -14.720 1.00 79.94 568 ASP A CA 1
ATOM 4511 C C . ASP A 1 568 ? 15.889 19.043 -16.072 1.00 79.94 568 ASP A C 1
ATOM 4513 O O . ASP A 1 568 ? 16.865 18.307 -16.240 1.00 79.94 568 ASP A O 1
ATOM 4517 N N . ALA A 1 569 ? 15.454 19.886 -17.013 1.00 82.00 569 ALA A N 1
ATOM 4518 C CA . ALA A 1 569 ? 16.131 20.133 -18.280 1.00 82.00 569 ALA A CA 1
ATOM 4519 C C . ALA A 1 569 ? 17.406 20.982 -18.097 1.00 82.00 569 ALA A C 1
ATOM 4521 O O . ALA A 1 569 ? 17.474 21.885 -17.263 1.00 82.00 569 ALA A O 1
ATOM 4522 N N . GLY A 1 570 ? 18.452 20.677 -18.872 1.00 78.12 570 GLY A N 1
ATOM 4523 C CA . GLY A 1 570 ? 19.730 21.391 -18.802 1.00 78.12 570 GLY A CA 1
ATOM 4524 C C . GLY A 1 570 ? 19.710 22.771 -19.490 1.00 78.12 570 GLY A C 1
ATOM 4525 O O . GLY A 1 570 ? 18.831 23.033 -20.307 1.00 78.12 570 GLY A O 1
ATOM 4526 N N . PRO A 1 571 ? 20.721 23.637 -19.260 1.00 72.25 571 PRO A N 1
ATOM 4527 C CA . PRO A 1 571 ? 20.777 25.015 -19.786 1.00 72.25 571 PRO A CA 1
ATOM 4528 C C . PRO A 1 571 ? 20.801 25.174 -21.319 1.00 72.25 571 PRO A C 1
ATOM 4530 O O . PRO A 1 571 ? 20.752 26.297 -21.809 1.00 72.25 571 PRO A O 1
ATOM 4533 N N . GLY A 1 572 ? 20.927 24.079 -22.074 1.00 68.38 572 GLY A N 1
ATOM 4534 C CA . GLY A 1 572 ? 20.927 24.052 -23.543 1.00 68.38 572 GLY A CA 1
ATOM 4535 C C . GLY A 1 572 ? 19.864 23.123 -24.128 1.00 68.38 572 GLY A C 1
ATOM 4536 O O . GLY A 1 572 ? 20.003 22.674 -25.263 1.00 68.38 572 GLY A O 1
ATOM 4537 N N . TYR A 1 573 ? 18.852 22.775 -23.333 1.00 77.00 573 TYR A N 1
ATOM 4538 C CA . TYR A 1 573 ? 17.775 21.895 -23.751 1.00 77.00 573 TYR A CA 1
ATOM 4539 C C . TYR A 1 573 ? 16.947 22.521 -24.882 1.00 77.00 573 TYR A C 1
ATOM 4541 O O . TYR A 1 573 ? 16.579 23.692 -24.826 1.00 77.00 573 TYR A O 1
ATOM 4549 N N . LYS A 1 574 ? 16.657 21.714 -25.906 1.00 69.50 574 LYS A N 1
ATOM 4550 C CA . LYS A 1 574 ? 15.714 22.035 -26.979 1.00 69.50 574 LYS A CA 1
ATOM 4551 C C . LYS A 1 574 ? 14.760 20.864 -27.150 1.00 69.50 574 LYS A C 1
ATOM 4553 O O . LYS A 1 574 ? 15.204 19.755 -27.461 1.00 69.50 574 LYS A O 1
ATOM 4558 N N . ARG A 1 575 ? 13.460 21.101 -26.968 1.00 67.75 575 ARG A N 1
ATOM 4559 C CA . ARG A 1 575 ? 12.442 20.076 -27.210 1.00 67.75 575 ARG A CA 1
ATOM 4560 C C . ARG A 1 575 ? 12.371 19.790 -28.710 1.00 67.75 575 ARG A C 1
ATOM 4562 O O . ARG A 1 575 ? 12.143 20.697 -29.496 1.00 67.75 575 ARG A O 1
ATOM 4569 N N . ARG A 1 576 ? 12.546 18.526 -29.097 1.00 67.06 576 ARG A N 1
ATOM 4570 C CA . ARG A 1 576 ? 12.243 18.045 -30.453 1.00 67.06 576 ARG A CA 1
ATOM 4571 C C . ARG A 1 576 ? 11.019 17.148 -30.369 1.00 67.06 576 ARG A C 1
ATOM 4573 O O . ARG A 1 576 ? 11.047 16.204 -29.580 1.00 67.06 576 ARG A O 1
ATOM 4580 N N . LYS A 1 577 ? 9.975 17.430 -31.154 1.00 62.59 577 LYS A N 1
ATOM 4581 C CA . LYS A 1 577 ? 8.730 16.641 -31.134 1.00 62.59 577 LYS A CA 1
ATOM 4582 C C . LYS A 1 577 ? 8.970 15.207 -31.625 1.00 62.59 577 LYS A C 1
ATOM 4584 O O . LYS A 1 577 ? 8.523 14.252 -30.988 1.00 62.59 577 LYS A O 1
ATOM 4589 N N . ASN A 1 578 ? 9.788 15.058 -32.669 1.00 65.50 578 ASN A N 1
ATOM 4590 C CA . ASN A 1 578 ? 10.084 13.770 -33.297 1.00 65.50 578 ASN A CA 1
ATOM 4591 C C . ASN A 1 578 ? 11.437 13.174 -32.853 1.00 65.50 578 ASN A C 1
ATOM 4593 O O . ASN A 1 578 ? 12.405 13.874 -32.508 1.00 65.50 578 ASN A O 1
ATOM 4597 N N . VAL A 1 579 ? 11.506 11.841 -32.842 1.00 68.81 579 VAL A N 1
ATOM 4598 C CA . VAL A 1 579 ? 12.734 11.096 -32.540 1.00 68.81 579 VAL A CA 1
ATOM 4599 C C . VAL A 1 579 ? 13.409 10.678 -33.828 1.00 68.81 579 VAL A C 1
ATOM 4601 O O . VAL A 1 579 ? 13.000 9.707 -34.441 1.00 68.81 579 VAL A O 1
ATOM 4604 N N . ASP A 1 580 ? 14.490 11.368 -34.167 1.00 75.38 580 ASP A N 1
ATOM 4605 C CA . ASP A 1 580 ? 15.438 10.905 -35.175 1.00 75.38 580 ASP A CA 1
ATOM 4606 C C . ASP A 1 580 ? 16.353 9.837 -34.556 1.00 75.38 580 ASP A C 1
ATOM 4608 O O . ASP A 1 580 ? 17.343 10.150 -33.883 1.00 75.38 580 ASP A O 1
ATOM 4612 N N . ILE A 1 581 ? 15.968 8.567 -34.689 1.00 79.81 581 ILE A N 1
ATOM 4613 C CA . ILE A 1 581 ? 16.692 7.439 -34.078 1.00 79.81 581 ILE A CA 1
ATOM 4614 C C . ILE A 1 581 ? 18.039 7.257 -34.779 1.00 79.81 581 ILE A C 1
ATOM 4616 O O . ILE A 1 581 ? 19.069 7.084 -34.120 1.00 79.81 581 ILE A O 1
ATOM 4620 N N . ILE A 1 582 ? 18.038 7.330 -36.111 1.00 78.94 582 ILE A N 1
ATOM 4621 C CA . ILE A 1 582 ? 19.218 7.110 -36.947 1.00 78.94 582 ILE A CA 1
ATOM 4622 C C . ILE A 1 582 ? 20.229 8.238 -36.736 1.00 78.94 582 ILE A C 1
ATOM 4624 O O . ILE A 1 582 ? 21.398 7.962 -36.465 1.00 78.94 582 ILE A O 1
ATOM 4628 N N . GLY A 1 583 ? 19.800 9.498 -36.760 1.00 77.94 583 GLY A N 1
ATOM 4629 C CA . GLY A 1 583 ? 20.667 10.637 -36.480 1.00 77.94 583 GLY A CA 1
ATOM 4630 C C . GLY A 1 583 ? 21.168 10.670 -35.038 1.00 77.94 583 GLY A C 1
ATOM 4631 O O . GLY A 1 583 ? 22.322 11.034 -34.809 1.00 77.94 583 GLY A O 1
ATOM 4632 N N . THR A 1 584 ? 20.374 10.203 -34.063 1.00 80.25 584 THR A N 1
ATOM 4633 C CA . THR A 1 584 ? 20.852 10.021 -32.679 1.00 80.25 584 THR A CA 1
ATOM 4634 C C . THR A 1 584 ? 21.964 8.968 -32.616 1.00 80.25 584 THR A C 1
ATOM 4636 O O . THR A 1 584 ? 22.987 9.200 -31.975 1.00 80.25 584 THR A O 1
ATOM 4639 N N . LEU A 1 585 ? 21.815 7.832 -33.307 1.00 81.19 585 LEU A N 1
ATOM 4640 C CA . LEU A 1 585 ? 22.849 6.793 -33.372 1.00 81.19 585 LEU A CA 1
ATOM 4641 C C . LEU A 1 585 ? 24.119 7.288 -34.076 1.00 81.19 585 LEU A C 1
ATOM 4643 O O . LEU A 1 585 ? 25.215 7.114 -33.545 1.00 81.19 585 LEU A O 1
ATOM 4647 N N . ILE A 1 586 ? 23.982 7.926 -35.241 1.00 80.50 586 ILE A N 1
ATOM 4648 C CA . ILE A 1 586 ? 25.117 8.441 -36.018 1.00 80.50 586 ILE A CA 1
ATOM 4649 C C . ILE A 1 586 ? 25.853 9.525 -35.227 1.00 80.50 586 ILE A C 1
ATOM 4651 O O . ILE A 1 586 ? 27.068 9.438 -35.078 1.00 80.50 586 ILE A O 1
ATOM 4655 N N . GLY A 1 587 ? 25.132 10.500 -34.663 1.00 79.50 587 GLY A N 1
ATOM 4656 C CA . GLY A 1 587 ? 25.731 11.623 -33.939 1.00 79.50 587 GLY A CA 1
ATOM 4657 C C . GLY A 1 587 ? 26.490 11.220 -32.672 1.00 79.50 587 GLY A C 1
ATOM 4658 O O . GLY A 1 587 ? 27.441 11.895 -32.284 1.00 79.50 587 GLY A O 1
ATOM 4659 N N . VAL A 1 588 ? 26.098 10.116 -32.035 1.00 76.25 588 VAL A N 1
ATOM 4660 C CA . VAL A 1 588 ? 26.727 9.614 -30.806 1.00 76.25 588 VAL A CA 1
ATOM 4661 C C . VAL A 1 588 ? 27.932 8.714 -31.092 1.00 76.25 588 VAL A C 1
ATOM 4663 O O . VAL A 1 588 ? 28.899 8.728 -30.331 1.00 76.25 588 VAL A O 1
ATOM 4666 N N . LEU A 1 589 ? 27.877 7.915 -32.161 1.00 73.44 589 LEU A N 1
ATOM 4667 C CA . LEU A 1 589 ? 28.839 6.836 -32.415 1.00 73.44 589 LEU A CA 1
ATOM 4668 C C . LEU A 1 589 ? 30.031 7.248 -33.287 1.00 73.44 589 LEU A C 1
ATOM 4670 O O . LEU A 1 589 ? 30.983 6.478 -33.414 1.00 73.44 589 LEU A O 1
ATOM 4674 N N . GLY A 1 590 ? 30.022 8.447 -33.872 1.00 70.31 590 GLY A N 1
ATOM 4675 C CA . GLY A 1 590 ? 31.182 8.976 -34.584 1.00 70.31 590 GLY A CA 1
ATOM 4676 C C . GLY A 1 590 ? 30.859 10.144 -35.505 1.00 70.31 590 GLY A C 1
ATOM 4677 O O . GLY A 1 590 ? 29.726 10.603 -35.595 1.00 70.31 590 GLY A O 1
ATOM 4678 N N . SER A 1 591 ? 31.870 10.640 -36.220 1.00 78.31 591 SER A N 1
ATOM 4679 C CA . SER A 1 591 ? 31.617 11.580 -37.309 1.00 78.31 591 SER A CA 1
ATOM 4680 C C . SER A 1 591 ? 30.987 10.853 -38.497 1.00 78.31 591 SER A C 1
ATOM 4682 O O . SER A 1 591 ? 31.238 9.668 -38.735 1.00 78.31 591 SER A O 1
ATOM 4684 N N . GLN A 1 592 ? 30.215 11.592 -39.291 1.00 78.88 592 GLN A N 1
ATOM 4685 C CA . GLN A 1 592 ? 29.626 11.096 -40.533 1.00 78.88 592 GLN A CA 1
ATOM 4686 C C . GLN A 1 592 ? 30.684 10.464 -41.463 1.00 78.88 592 GLN A C 1
ATOM 4688 O O . GLN A 1 592 ? 30.414 9.458 -42.114 1.00 78.88 592 GLN A O 1
ATOM 4693 N N . ASP A 1 593 ? 31.921 10.972 -41.449 1.00 82.06 593 ASP A N 1
ATOM 4694 C CA . ASP A 1 593 ? 33.041 10.435 -42.234 1.00 82.06 593 ASP A CA 1
ATOM 4695 C C . ASP A 1 593 ? 33.399 8.982 -41.890 1.00 82.06 593 ASP A C 1
ATOM 4697 O O . ASP A 1 593 ? 33.806 8.222 -42.770 1.00 82.06 593 ASP A O 1
ATOM 4701 N N . VAL A 1 594 ? 33.274 8.582 -40.618 1.00 84.81 594 VAL A N 1
ATOM 4702 C CA . VAL A 1 594 ? 33.552 7.201 -40.185 1.00 84.81 594 VAL A CA 1
ATOM 4703 C C . VAL A 1 594 ? 32.494 6.260 -40.753 1.00 84.81 594 VAL A C 1
ATOM 4705 O O . VAL A 1 594 ? 32.831 5.215 -41.309 1.00 84.81 594 VAL A O 1
ATOM 4708 N N . PHE A 1 595 ? 31.227 6.673 -40.690 1.00 84.00 595 PHE A N 1
ATOM 4709 C CA . PHE A 1 595 ? 30.117 5.922 -41.268 1.00 84.00 595 PHE A CA 1
ATOM 4710 C C . PHE A 1 595 ? 30.248 5.790 -42.787 1.00 84.00 595 PHE A C 1
ATOM 4712 O O . PHE A 1 595 ? 30.082 4.695 -43.315 1.00 84.00 595 PHE A O 1
ATOM 4719 N N . ILE A 1 596 ? 30.615 6.865 -43.491 1.00 85.12 596 ILE A N 1
ATOM 4720 C CA . ILE A 1 596 ? 30.806 6.837 -44.949 1.00 85.12 596 ILE A CA 1
ATOM 4721 C C . ILE A 1 596 ? 31.937 5.874 -45.341 1.00 85.12 596 ILE A C 1
ATOM 4723 O O . ILE A 1 596 ? 31.784 5.105 -46.289 1.00 85.12 596 ILE A O 1
ATOM 4727 N N . LYS A 1 597 ? 33.064 5.878 -44.618 1.00 87.06 597 LYS A N 1
ATOM 4728 C CA . LYS A 1 597 ? 34.194 4.979 -44.908 1.00 87.06 597 LYS A CA 1
ATOM 4729 C C . LYS A 1 597 ? 33.845 3.509 -44.690 1.00 87.06 597 LYS A C 1
ATOM 4731 O O . LYS A 1 597 ? 34.161 2.680 -45.541 1.00 87.06 597 LYS A O 1
ATOM 4736 N N . GLU A 1 598 ? 33.182 3.179 -43.583 1.00 86.12 598 GLU A N 1
ATOM 4737 C CA . GLU A 1 598 ? 32.733 1.804 -43.337 1.00 86.12 598 GLU A CA 1
ATOM 4738 C C . GLU A 1 598 ? 31.651 1.379 -44.337 1.00 86.12 598 GLU A C 1
ATOM 4740 O O . GLU A 1 598 ? 31.671 0.248 -44.810 1.00 86.12 598 GLU A O 1
ATOM 4745 N N . PHE A 1 599 ? 30.763 2.288 -44.741 1.00 85.50 599 PHE A N 1
ATOM 4746 C CA . PHE A 1 599 ? 29.768 2.028 -45.781 1.00 85.50 599 PHE A CA 1
ATOM 4747 C C . PHE A 1 599 ? 30.421 1.700 -47.126 1.00 85.50 599 PHE A C 1
ATOM 4749 O O . PHE A 1 599 ? 30.091 0.682 -47.731 1.00 85.50 599 PHE A O 1
ATOM 4756 N N . GLN A 1 600 ? 31.404 2.497 -47.558 1.00 87.19 600 GLN A N 1
ATOM 4757 C CA . GLN A 1 600 ? 32.197 2.221 -48.762 1.00 87.19 600 GLN A CA 1
ATOM 4758 C C . GLN A 1 600 ? 32.912 0.867 -48.681 1.00 87.19 600 GLN A C 1
ATOM 4760 O O . GLN A 1 600 ? 32.951 0.137 -49.667 1.00 87.19 600 GLN A O 1
ATOM 4765 N N . SER A 1 601 ? 33.452 0.525 -47.509 1.00 87.88 601 SER A N 1
ATOM 4766 C CA . SER A 1 601 ? 34.115 -0.757 -47.255 1.00 87.88 601 SER A CA 1
ATOM 4767 C C . SER A 1 601 ? 33.143 -1.938 -47.377 1.00 87.88 601 SER A C 1
ATOM 4769 O O . SER A 1 601 ? 33.419 -2.895 -48.095 1.00 87.88 601 SER A O 1
ATOM 4771 N N . ILE A 1 602 ? 31.964 -1.847 -46.750 1.00 84.31 602 ILE A N 1
ATOM 4772 C CA . ILE A 1 602 ? 30.940 -2.903 -46.764 1.00 84.31 602 ILE A CA 1
ATOM 4773 C C . ILE A 1 602 ? 30.348 -3.089 -48.163 1.00 84.31 602 ILE A C 1
ATOM 4775 O O . ILE A 1 602 ? 30.195 -4.223 -48.611 1.00 84.31 602 ILE A O 1
ATOM 4779 N N . ILE A 1 603 ? 30.037 -1.999 -48.870 1.00 80.38 603 ILE A N 1
ATOM 4780 C CA . ILE A 1 603 ? 29.559 -2.081 -50.255 1.00 80.38 603 ILE A CA 1
ATOM 4781 C C . ILE A 1 603 ? 30.655 -2.616 -51.173 1.00 80.38 603 ILE A C 1
ATOM 4783 O O . ILE A 1 603 ? 30.372 -3.486 -51.987 1.00 80.38 603 ILE A O 1
ATOM 4787 N N . GLY A 1 604 ? 31.904 -2.171 -51.013 1.00 83.19 604 GLY A N 1
ATOM 4788 C CA . GLY A 1 604 ? 33.038 -2.713 -51.760 1.00 83.19 604 GLY A CA 1
ATOM 4789 C C . GLY A 1 604 ? 33.180 -4.225 -51.571 1.00 83.19 604 GLY A C 1
ATOM 4790 O O . GLY A 1 604 ? 33.285 -4.962 -52.546 1.00 83.19 604 GLY A O 1
ATOM 4791 N N . ASP A 1 605 ? 33.098 -4.704 -50.330 1.00 82.06 605 ASP A N 1
ATOM 4792 C CA . ASP A 1 605 ? 33.126 -6.132 -50.011 1.00 82.06 605 ASP A CA 1
ATOM 4793 C C . ASP A 1 605 ? 31.925 -6.899 -50.585 1.00 82.06 605 ASP A C 1
ATOM 4795 O O . ASP A 1 605 ? 32.083 -8.050 -50.992 1.00 82.06 605 ASP A O 1
ATOM 4799 N N . ASN A 1 606 ? 30.728 -6.306 -50.595 1.00 77.12 606 ASN A N 1
ATOM 4800 C CA . ASN A 1 606 ? 29.518 -6.932 -51.138 1.00 77.12 606 ASN A CA 1
ATOM 4801 C C . ASN A 1 606 ? 29.565 -7.019 -52.669 1.00 77.12 606 ASN A C 1
ATOM 4803 O O . ASN A 1 606 ? 29.322 -8.096 -53.212 1.00 77.12 606 ASN A O 1
ATOM 4807 N N . LEU A 1 607 ? 29.990 -5.946 -53.341 1.00 76.56 607 LEU A N 1
ATOM 4808 C CA . LEU A 1 607 ? 30.222 -5.889 -54.787 1.00 76.56 607 LEU A CA 1
ATOM 4809 C C . LEU A 1 607 ? 31.269 -6.905 -55.246 1.00 76.56 607 LEU A C 1
ATOM 4811 O O . LEU A 1 607 ? 31.132 -7.511 -56.302 1.00 76.56 607 LEU A O 1
ATOM 4815 N N . LEU A 1 608 ? 32.321 -7.115 -54.450 1.00 81.44 608 LEU A N 1
ATOM 4816 C CA . LEU A 1 608 ? 33.351 -8.114 -54.743 1.00 81.44 608 LEU A CA 1
ATOM 4817 C C . LEU A 1 608 ? 32.879 -9.559 -54.506 1.00 81.44 608 LEU A C 1
ATOM 4819 O O . LEU A 1 608 ? 33.525 -10.489 -54.987 1.00 81.44 608 LEU A O 1
ATOM 4823 N N . LYS A 1 609 ? 31.798 -9.764 -53.741 1.00 76.12 609 LYS A N 1
ATOM 4824 C CA . LYS A 1 609 ? 31.241 -11.087 -53.406 1.00 76.12 609 LYS A CA 1
ATOM 4825 C C . LYS A 1 609 ? 30.036 -11.482 -54.269 1.00 76.12 609 LYS A C 1
ATOM 4827 O O . LYS A 1 609 ? 29.754 -12.676 -54.352 1.00 76.12 609 LYS A O 1
ATOM 4832 N N . ASN A 1 610 ? 29.320 -10.526 -54.863 1.00 63.03 610 ASN A N 1
ATOM 4833 C CA . ASN A 1 610 ? 28.131 -10.763 -55.689 1.00 63.03 610 ASN A CA 1
ATOM 4834 C C . ASN A 1 610 ? 28.458 -10.730 -57.195 1.00 63.03 610 ASN A C 1
ATOM 4836 O O . ASN A 1 610 ? 28.878 -9.705 -57.712 1.00 63.03 610 ASN A O 1
ATOM 4840 N N . ASP A 1 611 ? 28.146 -11.816 -57.913 1.00 54.88 611 ASP A N 1
ATOM 4841 C CA . ASP A 1 611 ? 28.169 -11.899 -59.392 1.00 54.88 611 ASP A CA 1
ATOM 4842 C C . ASP A 1 611 ? 26.766 -11.657 -60.025 1.00 54.88 611 ASP A C 1
ATOM 4844 O O . ASP A 1 611 ? 26.503 -12.070 -61.156 1.00 54.88 611 ASP A O 1
ATOM 4848 N N . GLY A 1 612 ? 25.822 -11.066 -59.276 1.00 62.25 612 GLY A N 1
ATOM 4849 C CA . GLY A 1 612 ? 24.387 -10.992 -59.612 1.00 62.25 612 GLY A CA 1
ATOM 4850 C C . GLY A 1 612 ? 23.782 -9.580 -59.624 1.00 62.25 612 GLY A C 1
ATOM 4851 O O . GLY A 1 612 ? 24.505 -8.593 -59.590 1.00 62.25 612 GLY A O 1
ATOM 4852 N N . ASP A 1 613 ? 22.447 -9.506 -59.696 1.00 56.62 613 ASP A N 1
ATOM 4853 C CA . ASP A 1 613 ? 21.679 -8.258 -59.855 1.00 56.62 613 ASP A CA 1
ATOM 4854 C C . ASP A 1 613 ? 21.862 -7.278 -58.677 1.00 56.62 613 ASP A C 1
ATOM 4856 O O . ASP A 1 613 ? 21.813 -7.676 -57.507 1.00 56.62 613 ASP A O 1
ATOM 4860 N N . PHE A 1 614 ? 22.081 -5.998 -58.992 1.00 63.81 614 PHE A N 1
ATOM 4861 C CA . PHE A 1 614 ? 22.553 -4.963 -58.056 1.00 63.81 614 PHE A CA 1
ATOM 4862 C C . PHE A 1 614 ? 21.423 -4.156 -57.391 1.00 63.81 614 PHE A C 1
ATOM 4864 O O . PHE A 1 614 ? 21.697 -3.208 -56.654 1.00 63.81 614 PHE A O 1
ATOM 4871 N N . ASP A 1 615 ? 20.156 -4.532 -57.586 1.00 61.56 615 ASP A N 1
ATOM 4872 C CA . ASP A 1 615 ? 18.984 -3.826 -57.034 1.00 61.56 615 ASP A CA 1
ATOM 4873 C C . ASP A 1 615 ? 19.057 -3.608 -55.508 1.00 61.56 615 ASP A C 1
ATOM 4875 O O . ASP A 1 615 ? 18.578 -2.603 -54.977 1.00 61.56 615 ASP A O 1
ATOM 4879 N N . ARG A 1 616 ? 19.724 -4.523 -54.791 1.00 58.72 616 ARG A N 1
ATOM 4880 C CA . ARG A 1 616 ? 19.940 -4.467 -53.333 1.00 58.72 616 ARG A CA 1
ATOM 4881 C C . ARG A 1 616 ? 20.830 -3.312 -52.882 1.00 58.72 616 ARG A C 1
ATOM 4883 O O . ARG A 1 616 ? 20.700 -2.842 -51.755 1.00 58.72 616 ARG A O 1
ATOM 4890 N N . GLU A 1 617 ? 21.748 -2.879 -53.735 1.00 62.44 617 GLU A N 1
ATOM 4891 C CA . GLU A 1 617 ? 22.749 -1.868 -53.403 1.00 62.44 617 GLU A CA 1
ATOM 4892 C C . GLU A 1 617 ? 22.294 -0.469 -53.819 1.00 62.44 617 GLU A C 1
ATOM 4894 O O . GLU A 1 617 ? 22.743 0.496 -53.213 1.00 62.44 617 GLU A O 1
ATOM 4899 N N . VAL A 1 618 ? 21.360 -0.351 -54.775 1.00 61.84 618 VAL A N 1
ATOM 4900 C CA . VAL A 1 618 ? 20.833 0.930 -55.285 1.00 61.84 618 VAL A CA 1
ATOM 4901 C C . VAL A 1 618 ? 19.891 1.619 -54.288 1.00 61.84 618 VAL A C 1
ATOM 4903 O O . VAL A 1 618 ? 19.991 2.829 -54.095 1.00 61.84 618 VAL A O 1
ATOM 4906 N N . GLY A 1 619 ? 19.023 0.870 -53.598 1.00 59.66 619 GLY A N 1
ATOM 4907 C CA . GLY A 1 619 ? 18.034 1.434 -52.664 1.00 59.66 619 GLY A CA 1
ATOM 4908 C C . GLY A 1 619 ? 18.622 2.338 -51.560 1.00 59.66 619 GLY A C 1
ATOM 4909 O O . GLY A 1 619 ? 18.127 3.444 -51.371 1.00 59.66 619 GLY A O 1
ATOM 4910 N N . PRO A 1 620 ? 19.687 1.931 -50.844 1.00 57.03 620 PRO A N 1
ATOM 4911 C CA . PRO A 1 620 ? 20.353 2.753 -49.826 1.00 57.03 620 PRO A CA 1
ATOM 4912 C C . PRO A 1 620 ? 20.940 4.077 -50.345 1.00 57.03 620 PRO A C 1
ATOM 4914 O O . PRO A 1 620 ? 21.009 5.043 -49.583 1.00 57.03 620 PRO A O 1
ATOM 4917 N N . TYR A 1 621 ? 21.349 4.148 -51.620 1.00 57.19 621 TYR A N 1
ATOM 4918 C CA . TYR A 1 621 ? 21.863 5.389 -52.210 1.00 57.19 621 TYR A CA 1
ATOM 4919 C C . TYR A 1 621 ? 20.767 6.450 -52.369 1.00 57.19 621 TYR A C 1
ATOM 4921 O O . TYR A 1 621 ? 21.067 7.623 -52.182 1.00 57.19 621 TYR A O 1
ATOM 4929 N N . GLU A 1 622 ? 19.511 6.074 -52.634 1.00 55.94 622 GLU A N 1
ATOM 4930 C CA . GLU A 1 622 ? 18.402 7.037 -52.757 1.00 55.94 622 GLU A CA 1
ATOM 4931 C C . GLU A 1 622 ? 18.069 7.739 -51.428 1.00 55.94 622 GLU A C 1
ATOM 4933 O O . GLU A 1 622 ? 17.723 8.917 -51.434 1.00 55.94 622 GLU A O 1
ATOM 4938 N N . TYR A 1 623 ? 18.240 7.074 -50.277 1.00 52.94 623 TYR A N 1
ATOM 4939 C CA . TYR A 1 623 ? 17.968 7.675 -48.958 1.00 52.94 623 TYR A CA 1
ATOM 4940 C C . TYR A 1 623 ? 19.098 8.581 -48.453 1.00 52.94 623 TYR A C 1
ATOM 4942 O O . TYR A 1 623 ? 18.848 9.512 -47.692 1.00 52.94 623 TYR A O 1
ATOM 4950 N N . LEU A 1 624 ? 20.342 8.325 -48.871 1.00 54.28 624 LEU A N 1
ATOM 4951 C CA . LEU A 1 624 ? 21.487 9.199 -48.576 1.00 54.28 624 LEU A CA 1
ATOM 4952 C C . LEU A 1 624 ? 21.533 10.433 -49.493 1.00 54.28 624 LEU A C 1
ATOM 4954 O O . LEU A 1 624 ? 22.201 11.410 -49.163 1.00 54.28 624 LEU A O 1
ATOM 4958 N N . TYR A 1 625 ? 20.835 10.379 -50.630 1.00 46.22 625 TYR A N 1
ATOM 4959 C CA . TYR A 1 625 ? 20.733 11.433 -51.639 1.00 46.22 625 TYR A CA 1
ATOM 4960 C C . TYR A 1 625 ? 19.288 11.954 -51.731 1.00 46.22 625 TYR A C 1
ATOM 4962 O O . TYR A 1 625 ? 18.712 12.036 -52.813 1.00 46.22 625 TYR A O 1
ATOM 4970 N N . LEU A 1 626 ? 18.676 12.323 -50.603 1.00 38.84 626 LEU A N 1
ATOM 4971 C CA . LEU A 1 626 ? 17.493 13.184 -50.660 1.00 38.84 626 LEU A CA 1
ATOM 4972 C C . LEU A 1 626 ? 17.960 14.589 -51.089 1.00 38.84 626 LEU A C 1
ATOM 4974 O O . LEU A 1 626 ? 18.804 15.165 -50.401 1.00 38.84 626 LEU A O 1
ATOM 4978 N N . PRO A 1 627 ? 17.500 15.122 -52.238 1.00 31.30 627 PRO A N 1
ATOM 4979 C CA . PRO A 1 627 ? 17.839 16.477 -52.646 1.00 31.30 627 PRO A CA 1
ATOM 4980 C C . PRO A 1 627 ? 17.173 17.484 -51.701 1.00 31.30 627 PRO A C 1
ATOM 4982 O O . PRO A 1 627 ? 16.008 17.300 -51.348 1.00 31.30 627 PRO A O 1
ATOM 4985 N N . ASP A 1 628 ? 17.947 18.507 -51.319 1.00 32.84 628 ASP A N 1
ATOM 4986 C CA . ASP A 1 628 ? 17.549 19.655 -50.484 1.00 32.84 628 ASP A CA 1
ATOM 4987 C C . ASP A 1 628 ? 16.205 20.298 -50.875 1.00 32.84 628 ASP A C 1
ATOM 4989 O O . ASP A 1 628 ? 15.936 20.451 -52.096 1.00 32.84 628 ASP A O 1
#

Secondary structure (DSSP, 8-state):
-HHHHHHHHHHHHHHHHHHHHHTTS--SS-------PPPPTTPPSS---------------------SHHHHHHHHHHHHHHHHHHHHHHHHHH--TT----TT---------PPPPTTHHHHHHHHH-HHHH-TT------HHHHHHHHHHHHIIIIIHHHHHHTTSS--HHHHHHHHHHHHHHHHHHHHHHHHHHHHHHHTTT----HHHHHHHHHHHHHHHHHHS-HHHHHHHHHHHHHHHHHHTTPPEEETTEEEPPPHHHHHHHHHHHHHHHHHHHHHT-SSHHHHHHHHHHHHHHHHHHHHHHHTT--S-PPPPPPTTSTTGGGTGGGGGGG------------------SS-PPPPHHHHHHHHHIIIIIHHHHHHHHHTTT--PPPHHHHHHHHHHHHHHHHHHHHHTHHHHHHTTTTTHHHHHHHHHH--SHHHHHHHHHHHHHHHHHHTSSTTS-HHHHHHHHHHHHHHHHHH-TT-HHHHHHHHHHHHHHHT-TTHHHHHHHHHTS-----SS---SS-TTS-HHHHHHHHTTTTS---S-GGG-TT-TT--PPPTT--TT----SS--HHHHHHHHH--HHHHHHHHHHHHHHHHHH--S--HHHHHHHHHHT---

Nearest PDB structures (foldseek):
  9gaw-assembly1_N  TM=6.784E-01  e=9.400E-14  Homo sapiens
  6q6h-assembly1_N  TM=6.975E-01  e=2.684E-12  Homo sapiens
  8tau-assembly1_N  TM=6.653E-01  e=2.171E-11  Homo sapiens
  8pkp-assembly1_N  TM=5.616E-01  e=2.087E-11  Homo sapiens
  6tnt-assembly1_N  TM=6.127E-01  e=3.248E-09  Homo sapiens

Radius of gyration: 43.26 Å; Cα contacts (8 Å, |Δi|>4): 477; chains: 1; bounding box: 74×74×158 Å

Solvent-accessible surface area (backbone atoms only — not compara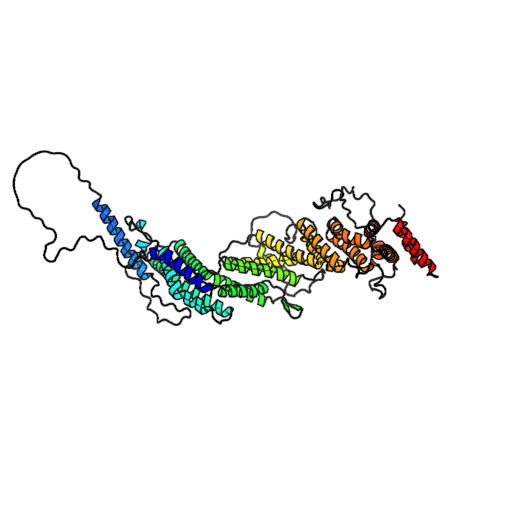ble to full-atom values): 38180 Å² total; per-residue (Å²): 124,71,70,62,55,53,56,52,49,52,51,48,54,48,47,68,68,44,56,80,46,65,81,66,55,85,60,97,64,78,85,73,74,82,88,73,79,85,78,74,95,88,72,83,84,85,82,90,83,88,87,82,88,83,91,81,87,80,84,89,81,94,76,85,79,90,84,62,72,73,59,53,56,53,44,30,53,51,29,34,54,53,45,54,54,20,46,49,55,44,50,68,67,70,52,56,89,80,66,87,84,60,64,80,70,67,78,70,71,80,71,70,80,75,74,78,59,93,60,38,66,60,23,46,48,48,60,76,39,34,77,83,73,34,70,50,38,86,78,84,76,60,66,66,61,52,50,50,52,45,49,50,56,40,37,65,71,61,48,44,60,55,57,63,61,54,68,69,93,63,55,57,68,58,32,50,53,52,50,49,40,39,45,49,48,51,48,51,63,57,48,48,56,54,52,46,56,47,53,53,28,55,80,66,81,43,77,77,61,70,65,56,59,54,48,50,52,51,53,49,19,56,49,43,62,73,66,62,59,66,70,58,51,55,35,50,47,51,50,48,59,57,34,51,35,42,46,61,45,32,42,41,79,55,96,89,40,77,46,62,60,52,72,67,58,20,55,52,33,41,54,52,50,47,52,47,45,38,55,31,27,77,54,29,52,39,43,70,70,43,50,49,48,51,50,53,37,52,53,52,35,55,51,45,29,46,54,55,68,46,63,95,59,26,55,84,66,79,71,81,78,62,86,76,52,80,67,48,78,73,56,67,71,66,72,67,76,83,73,87,76,90,84,86,90,79,91,77,95,70,83,94,62,81,88,56,96,56,97,65,82,76,26,67,68,53,51,54,49,45,49,44,40,56,67,42,51,46,45,50,52,51,57,52,36,64,49,46,86,43,79,85,83,50,74,68,52,56,52,52,51,38,53,52,52,44,50,49,49,32,54,52,44,48,74,42,38,69,62,37,31,68,46,52,76,59,22,51,47,43,37,42,42,37,47,69,53,52,80,46,73,69,51,46,48,53,45,43,54,54,45,43,51,51,45,50,78,76,54,67,47,90,91,50,55,70,66,60,50,50,54,43,48,55,29,39,56,55,49,37,37,74,46,35,61,67,44,59,68,42,62,70,49,42,54,69,55,51,58,54,48,62,73,41,87,61,49,68,56,49,52,52,55,5,54,66,42,82,79,90,64,78,75,95,61,85,66,98,69,62,98,85,56,46,50,67,53,33,51,46,65,71,66,44,74,71,66,82,79,72,101,66,76,91,68,60,88,80,54,87,81,73,69,82,80,63,93,84,53,59,103,80,68,73,81,51,93,70,75,52,62,66,60,52,51,48,68,72,65,46,59,71,68,58,55,51,52,51,45,53,49,53,50,51,55,48,61,75,70,52,96,66,87,61,72,80,65,52,59,65,54,54,72,77,58,67,80,131

Sequence (628 aa):
MAQVGVKARQRQVFNSVFEKYAVSVSEPTPKSTPNTGFTAPGQPFGGFRGVGNQHLATRGLDYQPPSDTRSDSSRHVQDQVTWDRSWHVVTSWLSFQNEPFSPYGQEVHSAEKASPPVKYGTALLDVLTPETRLPYAAHHEDLVEWLSQNMRSHFFRTVQPWLENAVTGFSHEELLQRTLQVLVQAQNLYLDKVTEIEKTLSHRSSSLPESFKSGFDRDFQALVRKSVPESVWETVEWYVNLEIPIVLAVPRDVDGTRISPDKMEQEDARSRLLALAQALHNVGLGGEKFQIMFAEAMNTSMSSYVYGTYQRVWKDEPSPPNPAEVTKRRKSQHFRSSLVGPSSLSTEDEPLVPRVVNHSKPSRCVTDLCAWTENEYARLAVEVLSQLDSTEVAYSDLEKWKEMAIGRLASLRTSELFDIVVHWPNGGGAIDDLRTAITTPQRRLQLTEAFTVELKERLLHPGKSTLEILRTYIAMICSFHALDHSKVLLDRVAYPLQVYLCSREDTVRIIITGLLADKDVETGKPSNSNGDKLVELAYLLNSGVDSAQGPDDDMDWNDMEWVPDPVDAGPGYKRRKNVDIIGTLIGVLGSQDVFIKEFQSIIGDNLLKNDGDFDREVGPYEYLYLPD

Mean predicted aligned error: 16.7 Å

pLDDT: mean 72.98, std 21.14, range [25.11, 96.56]